Protein AF-A0A662BZ79-F1 (afdb_monomer_lite)

Sequence (387 aa):
MLKFIFLIFFVSLLVQSSFSQSNENPKFTQNFEPHSIIELKNWQVHNEALPVPKVFSKKTKKWPVEMMNYEHWWGPEKVKWFVQSVVIPDEFVGKDVILELAADAKIVVYMDGEQLAFPDKVNNQVVISKNAKKGEKHKIAIKMIRSSKRAHFSMSDLYAYPLGYGDFVNTLNKVSVLKPRGGWFVKEMKFKKLAPDEASKKDFDDSSWETTKINKNWKGEFIHAWSRGIIELPSEINGFPVKGQKIRLEASANDRGEIWINGNLKLKFDHNPGVLLIDDENITGKAFQISVKVINQQGSGELRYMKFTTEKEYRASQDYVELLKALRKTRYHYKRHPDPDVNELMEITQTIQSALAKDENALLKINNLKDKVNEINLQLKKNPSFI

Secondary structure (DSSP, 8-state):
--SSHHHHHHHHHHHHTS--------------PPPPEEE--EEEEE-S---HHHHTSGGGGGSPEEETTS--B-SS-SEEEEEEEEE--GGGTTSEEEEEEEESSEEEEEETTEEEE---SS--EEEEESS--TT-EEEEEEEEE--SS-B-EEEEEEEEEPTTHHHHHHHHHHHGGG-----EE--EEEEEET--GGGGSTT---TTSEEEETT-EEE-SSEEEEEEEEE---SEETTEE-TTS-EEEEEEESSEEEEEETTEEEEEEESSPEEEEE--TTTBTB-EEEEEEEEE-SSEEEEEEEEEEEHHHHHHHHHHHHHHHHHHHHHHHHHH-SS--HHHHHHHHHHHHHHHHS---HHHHHHHHHHHHHHHHHHHTTSTT--

Foldseek 3Di:
DPPPVVVVVVVVVVVVVPPPPPPPPPPPPPPQPFFDKDFDFWWQKDLDPDDLVVCLDPCSVVGDIGGAPPDKDQDPGFKMKTKDKDWDAPSLAQFWKKKFWDKPFFKWKDKPSHTFDGADPLLRITTPDANDHHRDMIMMMMMTGHPDSIMHTHGIMIGGFHHLVNLLSVLVRLLVVLAQPAFAWDFKFFKDWQDDLCVLALPDDSVVTDIDTAFDKDWDAQTKMKTKDKDFDPCDIRNHGLQPFWKKKKWDKCAKKWKHWNSHTQDIDGRDIDIGTHPDNVRSGDITMMMMMWGHHDTMIGRNIIGMDTPLSVVSNVLSVLLSVLSSLVVVLSSRDRDDDSVLSVVLSVLSVVLSPDPDDSSVSSNSSSVVSVVSLVVCVVPPSRD

Structure (mmCIF, N/CA/C/O backbone):
data_AF-A0A662BZ79-F1
#
_entry.id   AF-A0A662BZ79-F1
#
loop_
_atom_site.group_PDB
_atom_site.id
_atom_site.type_symbol
_atom_site.label_atom_id
_atom_site.label_alt_id
_atom_site.label_comp_id
_atom_site.label_asym_id
_atom_site.label_entity_id
_atom_site.label_seq_id
_atom_site.pdbx_PDB_ins_code
_atom_site.Cartn_x
_atom_site.Cartn_y
_atom_site.Cartn_z
_atom_site.occupancy
_atom_site.B_iso_or_equiv
_atom_site.auth_seq_id
_atom_site.auth_comp_id
_atom_site.auth_asym_id
_atom_site.auth_atom_id
_atom_site.pdbx_PDB_model_num
ATOM 1 N N . MET A 1 1 ? -58.319 -9.873 -41.309 1.00 49.78 1 MET A N 1
ATOM 2 C CA . MET A 1 1 ? -57.625 -10.773 -40.360 1.00 49.78 1 MET A CA 1
ATOM 3 C C . MET A 1 1 ? -56.432 -10.122 -39.630 1.00 49.78 1 MET A C 1
ATOM 5 O O . MET A 1 1 ? -55.807 -10.791 -38.827 1.00 49.78 1 MET A O 1
ATOM 9 N N . LEU A 1 2 ? -56.145 -8.819 -39.820 1.00 45.09 2 LEU A N 1
ATOM 10 C CA . LEU A 1 2 ? -55.009 -8.130 -39.170 1.00 45.09 2 LEU A CA 1
ATOM 11 C C . LEU A 1 2 ? -55.400 -7.179 -38.014 1.00 45.09 2 LEU A C 1
ATOM 13 O O . LEU A 1 2 ? -54.531 -6.638 -37.345 1.00 45.09 2 LEU A O 1
ATOM 17 N N . LYS A 1 3 ? -56.701 -6.972 -37.755 1.00 41.41 3 LYS A N 1
ATOM 18 C CA . LYS A 1 3 ? -57.196 -6.056 -36.702 1.00 41.41 3 LYS A CA 1
ATOM 19 C C . LYS A 1 3 ? -57.605 -6.741 -35.390 1.00 41.41 3 LYS A C 1
ATOM 21 O O . LYS A 1 3 ? -57.826 -6.053 -34.406 1.00 41.41 3 LYS A O 1
ATOM 26 N N . PHE A 1 4 ? -57.657 -8.075 -35.351 1.00 41.38 4 PHE A N 1
ATOM 27 C CA . PHE A 1 4 ? -58.023 -8.832 -34.141 1.00 41.38 4 PHE A CA 1
ATOM 28 C C . PHE A 1 4 ? -56.814 -9.285 -33.303 1.00 41.38 4 PHE A C 1
ATOM 30 O O . PHE A 1 4 ? -56.960 -9.563 -32.119 1.00 41.38 4 PHE A O 1
ATOM 37 N N . ILE A 1 5 ? -55.607 -9.293 -33.882 1.00 47.09 5 ILE A N 1
ATOM 38 C CA . ILE A 1 5 ? -54.376 -9.714 -33.185 1.00 47.09 5 ILE A CA 1
ATOM 39 C C . ILE A 1 5 ? -53.830 -8.599 -32.272 1.00 47.09 5 ILE A C 1
ATOM 41 O O . ILE A 1 5 ? -53.214 -8.883 -31.249 1.00 47.09 5 ILE A O 1
ATOM 45 N N . PHE A 1 6 ? -54.131 -7.328 -32.564 1.00 38.84 6 PHE A N 1
ATOM 46 C CA . PHE A 1 6 ? -53.667 -6.200 -31.746 1.00 38.84 6 PHE A CA 1
ATOM 47 C C . PHE A 1 6 ? -54.420 -6.045 -30.415 1.00 38.84 6 PHE A C 1
ATOM 49 O O . PHE A 1 6 ? -53.854 -5.533 -29.453 1.00 38.84 6 PHE A O 1
ATOM 56 N N . LEU A 1 7 ? -55.668 -6.521 -30.324 1.00 39.34 7 LEU A N 1
ATOM 57 C CA . LEU A 1 7 ? -56.470 -6.376 -29.104 1.00 39.34 7 LEU A CA 1
ATOM 58 C C . LEU A 1 7 ? -56.093 -7.414 -28.031 1.00 39.34 7 LEU A C 1
ATOM 60 O O . LEU A 1 7 ? -56.143 -7.114 -26.843 1.00 39.34 7 LEU A O 1
ATOM 64 N N . ILE A 1 8 ? -55.636 -8.605 -28.433 1.00 45.41 8 ILE A N 1
ATOM 65 C CA . ILE A 1 8 ? -55.219 -9.659 -27.492 1.00 45.41 8 ILE A CA 1
ATOM 66 C C . ILE A 1 8 ? -53.852 -9.330 -26.864 1.00 45.41 8 ILE A C 1
ATOM 68 O O . ILE A 1 8 ? -53.654 -9.569 -25.675 1.00 45.41 8 ILE A O 1
ATOM 72 N N . PHE A 1 9 ? -52.944 -8.683 -27.606 1.00 40.00 9 PHE A N 1
ATOM 73 C CA . PHE A 1 9 ? -51.659 -8.233 -27.055 1.00 40.00 9 PHE A CA 1
ATOM 74 C C . PHE A 1 9 ? -51.790 -7.039 -26.096 1.00 40.00 9 PHE A C 1
ATOM 76 O O . PHE A 1 9 ? -51.044 -6.955 -25.123 1.00 40.00 9 PHE A O 1
ATOM 83 N N . PHE A 1 10 ? -52.758 -6.140 -26.308 1.00 37.72 10 PHE A N 1
ATOM 84 C CA . PHE A 1 10 ? -52.942 -4.984 -25.421 1.00 37.72 10 PHE A CA 1
ATOM 85 C C . PHE A 1 10 ? -53.612 -5.354 -24.086 1.00 37.72 10 PHE A C 1
ATOM 87 O O . PHE A 1 10 ? -53.296 -4.767 -23.053 1.00 37.72 10 PHE A O 1
ATOM 94 N N . VAL A 1 11 ? -54.476 -6.376 -24.072 1.00 40.62 11 VAL A N 1
ATOM 95 C CA . VAL A 1 11 ? -55.091 -6.878 -22.831 1.00 40.62 11 VAL A CA 1
ATOM 96 C C . VAL A 1 11 ? -54.106 -7.732 -22.017 1.00 40.62 11 VAL A C 1
ATOM 98 O O . VAL A 1 11 ? -54.116 -7.659 -20.791 1.00 40.62 11 VAL A O 1
ATOM 101 N N . SER A 1 12 ? -53.177 -8.459 -22.655 1.00 37.09 12 SER A N 1
ATOM 102 C CA . SER A 1 12 ? -52.139 -9.210 -21.923 1.00 37.09 12 SER A CA 1
ATOM 103 C C . SER A 1 12 ? -51.092 -8.303 -21.254 1.00 37.09 12 SER A C 1
ATOM 105 O O . SER A 1 12 ? -50.560 -8.669 -20.207 1.00 37.09 12 SER A O 1
ATOM 107 N N . LEU A 1 13 ? -50.827 -7.115 -21.811 1.00 35.38 13 LEU A N 1
ATOM 108 C CA . LEU A 1 13 ? -49.928 -6.119 -21.214 1.00 35.38 13 LEU A CA 1
ATOM 109 C C . LEU A 1 13 ? -50.568 -5.370 -20.035 1.00 35.38 13 LEU A C 1
ATOM 111 O O . LEU A 1 13 ? -49.867 -5.022 -19.088 1.00 35.38 13 LEU A O 1
ATOM 115 N N . LEU A 1 14 ? -51.892 -5.188 -20.036 1.00 36.19 14 LEU A N 1
ATOM 116 C CA . LEU A 1 14 ? -52.604 -4.549 -18.923 1.00 36.19 14 LEU A CA 1
ATOM 117 C C . LEU A 1 14 ? -52.827 -5.490 -17.728 1.00 36.19 14 LEU A C 1
ATOM 119 O O . LEU A 1 14 ? -52.794 -5.033 -16.587 1.00 36.19 14 LEU A O 1
ATOM 123 N N . VAL A 1 15 ? -52.953 -6.804 -17.946 1.00 38.47 15 VAL A N 1
ATOM 124 C CA . VAL A 1 15 ? -53.063 -7.777 -16.838 1.00 38.47 15 VAL A CA 1
ATOM 125 C C . VAL A 1 15 ? -51.706 -8.054 -16.169 1.00 38.47 15 VAL A C 1
ATOM 127 O O . VAL A 1 15 ? -51.666 -8.341 -14.974 1.00 38.47 15 VAL A O 1
ATOM 130 N N . GLN A 1 16 ? -50.577 -7.876 -16.869 1.00 38.66 16 GLN A N 1
ATOM 131 C CA . GLN A 1 16 ? -49.248 -7.945 -16.237 1.00 38.66 16 GLN A CA 1
ATOM 132 C C . GLN A 1 16 ? -48.900 -6.701 -15.403 1.00 38.66 16 GLN A C 1
ATOM 134 O O . GLN A 1 16 ? -48.109 -6.808 -14.471 1.00 38.66 16 GLN A O 1
ATOM 139 N N . SER A 1 17 ? -49.521 -5.545 -15.664 1.00 37.62 17 SER A N 1
ATOM 140 C CA . SER A 1 17 ? -49.325 -4.341 -14.840 1.00 37.62 17 SER A CA 1
ATOM 141 C C . SER A 1 17 ? -50.172 -4.296 -13.561 1.00 37.62 17 SER A C 1
ATOM 143 O O . SER A 1 17 ? -49.945 -3.435 -12.715 1.00 37.62 17 SER A O 1
ATOM 145 N N . SER A 1 18 ? -51.130 -5.214 -13.387 1.00 37.44 18 SER A N 1
ATOM 146 C CA . SER A 1 18 ? -52.025 -5.247 -12.215 1.00 37.44 18 SER A CA 1
ATOM 147 C C . SER A 1 18 ? -51.698 -6.345 -11.200 1.00 37.44 18 SER A C 1
ATOM 149 O O . SER A 1 18 ? -52.263 -6.341 -10.112 1.00 37.44 18 SER A O 1
ATOM 151 N N . PHE A 1 19 ? -50.724 -7.211 -11.489 1.00 38.75 19 PHE A N 1
ATOM 152 C CA . PHE A 1 19 ? -50.014 -7.991 -10.471 1.00 38.75 19 PHE A CA 1
ATOM 153 C C . PHE A 1 19 ? -48.686 -7.308 -10.131 1.00 38.75 19 PHE A C 1
ATOM 155 O O . PHE A 1 19 ? -47.617 -7.913 -10.170 1.00 38.75 19 PHE A O 1
ATOM 162 N N . SER A 1 20 ? -48.747 -6.029 -9.748 1.00 36.06 20 SER A N 1
ATOM 163 C CA . SER A 1 20 ? -47.787 -5.561 -8.756 1.00 36.06 20 SER A CA 1
ATOM 164 C C . SER A 1 20 ? -48.082 -6.401 -7.523 1.00 36.06 20 SER A C 1
ATOM 166 O O . SER A 1 20 ? -49.040 -6.115 -6.808 1.00 36.06 20 SER A O 1
ATOM 168 N N . GLN A 1 21 ? -47.301 -7.462 -7.293 1.00 37.66 21 GLN A N 1
ATOM 169 C CA . GLN A 1 21 ? -47.136 -7.975 -5.941 1.00 37.66 21 GLN A CA 1
ATOM 170 C C . GLN A 1 21 ? -46.969 -6.737 -5.067 1.00 37.66 21 GLN A C 1
ATOM 172 O O . GLN A 1 21 ? -46.052 -5.935 -5.278 1.00 37.66 21 GLN A O 1
ATOM 177 N N . SER A 1 22 ? -47.908 -6.516 -4.151 1.00 38.91 22 SER A N 1
ATOM 178 C CA . SER A 1 22 ? -47.607 -5.746 -2.966 1.00 38.91 22 SER A CA 1
ATOM 179 C C . SER A 1 22 ? -46.373 -6.429 -2.402 1.00 38.91 22 SER A C 1
ATOM 181 O O . SER A 1 22 ? -46.461 -7.514 -1.832 1.00 38.91 22 SER A O 1
ATOM 183 N N . ASN A 1 23 ? -45.200 -5.855 -2.675 1.00 39.38 23 ASN A N 1
ATOM 184 C CA . ASN A 1 23 ? -43.985 -6.165 -1.956 1.00 39.38 23 ASN A CA 1
ATOM 185 C C . ASN A 1 23 ? -44.267 -5.698 -0.528 1.00 39.38 23 ASN A C 1
ATOM 187 O O . ASN A 1 23 ? -43.795 -4.653 -0.090 1.00 39.38 23 ASN A O 1
ATOM 191 N N . GLU A 1 24 ? -45.029 -6.508 0.204 1.00 37.47 24 GLU A N 1
ATOM 192 C CA . GLU A 1 24 ? -44.936 -6.676 1.641 1.00 37.47 24 GLU A CA 1
ATOM 193 C C . GLU A 1 24 ? -43.577 -7.322 1.945 1.00 37.47 24 GLU A C 1
ATOM 195 O O . GLU A 1 24 ? -43.466 -8.288 2.687 1.00 37.47 24 GLU A O 1
ATOM 200 N N . ASN A 1 25 ? -42.498 -6.784 1.370 1.00 40.41 25 ASN A N 1
ATOM 201 C CA . ASN A 1 25 ? -41.263 -6.781 2.110 1.00 40.41 25 ASN A CA 1
ATOM 202 C C . ASN A 1 25 ? -41.589 -5.865 3.282 1.00 40.41 25 ASN A C 1
ATOM 204 O O . ASN A 1 25 ? -41.859 -4.681 3.030 1.00 40.41 25 ASN A O 1
ATOM 208 N N . PRO A 1 26 ? -41.663 -6.374 4.528 1.00 41.72 26 PRO A N 1
ATOM 209 C CA . PRO A 1 26 ? -41.819 -5.496 5.669 1.00 41.72 26 PRO A CA 1
ATOM 210 C C . PRO A 1 26 ? -40.781 -4.397 5.486 1.00 41.72 26 PRO A C 1
ATOM 212 O O . PRO A 1 26 ? -39.603 -4.691 5.266 1.00 41.72 26 PRO A O 1
ATOM 215 N N . LYS A 1 27 ? -41.231 -3.135 5.452 1.00 43.44 27 LYS A N 1
ATOM 216 C CA . LYS A 1 27 ? -40.331 -1.985 5.503 1.00 43.44 27 LYS A CA 1
ATOM 217 C C . LYS A 1 27 ? -39.595 -2.119 6.825 1.00 43.44 27 LYS A C 1
ATOM 219 O O . LYS A 1 27 ? -40.069 -1.658 7.857 1.00 43.44 27 LYS A O 1
ATOM 224 N N . PHE A 1 28 ? -38.484 -2.840 6.794 1.00 48.81 28 PHE A N 1
ATOM 225 C CA . PHE A 1 28 ? -37.641 -3.067 7.939 1.00 48.81 28 PHE A CA 1
ATOM 226 C C . PHE A 1 28 ? -36.917 -1.750 8.171 1.00 48.81 28 PHE A C 1
ATOM 228 O O . PHE A 1 28 ? -35.899 -1.447 7.553 1.00 48.81 28 PHE A O 1
ATOM 235 N N . THR A 1 29 ? -37.519 -0.897 8.991 1.00 47.12 29 THR A N 1
ATOM 236 C CA . THR A 1 29 ? -36.867 0.300 9.500 1.00 47.12 29 THR A CA 1
ATOM 237 C C . THR A 1 29 ? -35.877 -0.162 10.554 1.00 47.12 29 THR A C 1
ATOM 239 O O . THR A 1 29 ? -36.238 -0.358 11.713 1.00 47.12 29 THR A O 1
ATOM 242 N N . GLN A 1 30 ? -34.634 -0.403 10.139 1.00 50.25 30 GLN A N 1
ATOM 243 C CA . GLN A 1 30 ? -33.551 -0.634 11.081 1.00 50.25 30 GLN A CA 1
ATOM 244 C C . GLN A 1 30 ? -33.333 0.652 11.882 1.00 50.25 30 GLN A C 1
ATOM 246 O O . GLN A 1 30 ? -33.029 1.702 11.312 1.00 50.25 30 GLN A O 1
ATOM 251 N N . ASN A 1 31 ? -33.486 0.568 13.203 1.00 51.38 31 ASN A N 1
ATOM 252 C CA . ASN A 1 31 ? -33.059 1.630 14.102 1.00 51.38 31 ASN A CA 1
ATOM 253 C C . ASN A 1 31 ? -31.522 1.616 14.116 1.00 51.38 31 ASN A C 1
ATOM 255 O O . ASN A 1 31 ? -30.899 0.790 14.780 1.00 51.38 31 ASN A O 1
ATOM 259 N N . PHE A 1 32 ? -30.904 2.469 13.298 1.00 60.28 32 PHE A N 1
ATOM 260 C CA . PHE A 1 32 ? -29.457 2.675 13.289 1.00 60.28 32 PHE A CA 1
ATOM 261 C C . PHE A 1 32 ? -29.081 3.595 14.449 1.00 60.28 32 PHE A C 1
ATOM 263 O O . PHE A 1 32 ? -28.747 4.759 14.232 1.00 60.28 32 PHE A O 1
ATOM 270 N N . GLU A 1 33 ? -29.150 3.104 15.685 1.00 68.94 33 GLU A N 1
ATOM 271 C CA . GLU A 1 33 ? -28.416 3.790 16.745 1.00 68.94 33 GLU A CA 1
ATOM 272 C C . GLU A 1 33 ? -26.920 3.559 16.488 1.00 68.94 33 GLU A C 1
ATOM 274 O O . GLU A 1 33 ? -26.485 2.408 16.387 1.00 68.94 33 GLU A O 1
ATOM 279 N N . PRO A 1 34 ? -26.123 4.617 16.261 1.00 79.25 34 PRO A N 1
ATOM 280 C CA . PRO A 1 34 ? -24.696 4.453 16.050 1.00 79.25 34 PRO A CA 1
ATOM 281 C C . PRO A 1 34 ? -24.040 3.960 17.343 1.00 79.25 34 PRO A C 1
ATOM 283 O O . PRO A 1 34 ? -24.502 4.266 18.442 1.00 79.25 34 PRO A O 1
ATOM 286 N N . HIS A 1 35 ? -22.918 3.248 17.215 1.00 87.81 35 HIS A N 1
ATOM 287 C CA . HIS A 1 35 ? -22.051 2.976 18.364 1.00 87.81 35 HIS A CA 1
ATOM 288 C C . HIS A 1 35 ? -21.716 4.278 19.090 1.00 87.81 35 HIS A C 1
ATOM 290 O O . HIS A 1 35 ? -21.488 5.307 18.445 1.00 87.81 35 HIS A O 1
ATOM 296 N N . SER A 1 36 ? -21.659 4.226 20.421 1.00 91.69 36 SER A N 1
ATOM 297 C CA . SER A 1 36 ? -21.290 5.389 21.225 1.00 91.69 36 SER A CA 1
ATOM 298 C C . SER A 1 36 ? -19.927 5.920 20.776 1.00 91.69 36 SER A C 1
ATOM 300 O O . SER A 1 36 ? -18.982 5.152 20.573 1.00 91.69 36 SER A O 1
ATOM 302 N N . ILE A 1 37 ? -19.841 7.237 20.597 1.00 93.94 37 ILE A N 1
ATOM 303 C CA . ILE A 1 37 ? -18.708 7.914 19.968 1.00 93.94 37 ILE A CA 1
ATOM 304 C C . ILE A 1 37 ? -18.300 9.145 20.777 1.00 93.94 37 ILE A C 1
ATOM 306 O O . ILE A 1 37 ? -19.147 9.900 21.252 1.00 93.94 37 ILE A O 1
ATOM 310 N N . ILE A 1 38 ? -16.993 9.380 20.876 1.00 94.38 38 ILE A N 1
ATOM 311 C CA . ILE A 1 38 ? -16.418 10.647 21.329 1.00 94.38 38 ILE A CA 1
ATOM 312 C C . ILE A 1 38 ? -15.462 11.167 20.261 1.00 94.38 38 ILE A C 1
ATOM 314 O O . ILE A 1 38 ? -14.481 10.510 19.912 1.00 94.38 38 ILE A O 1
ATOM 318 N N . GLU A 1 39 ? -15.712 12.385 19.788 1.00 93.38 39 GLU A N 1
ATOM 319 C CA . GLU A 1 39 ? -14.822 13.078 18.859 1.00 93.38 39 GLU A CA 1
ATOM 320 C C . GLU A 1 39 ? -13.664 13.749 19.616 1.00 93.38 39 GLU A C 1
ATOM 322 O O . GLU A 1 39 ? -13.858 14.591 20.500 1.00 93.38 39 GLU A O 1
ATOM 327 N N . LEU A 1 40 ? -12.430 13.405 19.251 1.00 93.38 40 LEU A N 1
ATOM 328 C CA . LEU A 1 40 ? -11.218 13.955 19.848 1.00 93.38 40 LEU A CA 1
ATOM 329 C C . LEU A 1 40 ? -10.777 15.207 19.075 1.00 93.38 40 LEU A C 1
ATOM 331 O O . LEU A 1 40 ? -9.976 15.126 18.150 1.00 93.38 40 LEU A O 1
ATOM 335 N N . LYS A 1 41 ? -11.298 16.384 19.440 1.00 88.25 41 LYS A N 1
ATOM 336 C CA . LYS A 1 41 ? -11.054 17.632 18.681 1.00 88.25 41 LYS A CA 1
ATOM 337 C C . LYS A 1 41 ? -9.760 18.358 19.030 1.00 88.25 41 LYS A C 1
ATOM 339 O O . LYS A 1 41 ? -9.143 18.931 18.138 1.00 88.25 41 LYS A O 1
ATOM 344 N N . ASN A 1 42 ? -9.369 18.360 20.303 1.00 91.75 42 ASN A N 1
ATOM 345 C CA . ASN A 1 42 ? -8.389 19.302 20.850 1.00 91.75 42 ASN A CA 1
ATOM 346 C C . ASN A 1 42 ? -7.047 18.622 21.137 1.00 91.75 42 ASN A C 1
ATOM 348 O O . ASN A 1 42 ? -6.835 18.054 22.208 1.00 91.75 42 ASN A O 1
ATOM 352 N N . TRP A 1 43 ? -6.109 18.720 20.201 1.00 94.94 43 TRP A N 1
ATOM 353 C CA . TRP A 1 43 ? -4.821 18.039 20.311 1.00 94.94 43 TRP A CA 1
ATOM 354 C C . TRP A 1 43 ? -3.702 18.997 20.709 1.00 94.94 43 TRP A C 1
ATOM 356 O O . TRP A 1 43 ? -3.598 20.090 20.168 1.00 94.94 43 TRP A O 1
ATOM 366 N N . GLN A 1 44 ? -2.820 18.565 21.612 1.00 96.25 44 GLN A N 1
ATOM 367 C CA . GLN A 1 44 ? -1.536 19.228 21.863 1.00 96.25 44 GLN A CA 1
ATOM 368 C C . GLN A 1 44 ? -0.583 18.936 20.708 1.00 96.25 44 GLN A C 1
ATOM 370 O O . GLN A 1 44 ? -0.338 17.768 20.400 1.00 96.25 44 GLN A O 1
ATOM 375 N N . VAL A 1 45 ? -0.012 19.970 20.094 1.00 94.56 45 VAL A N 1
ATOM 376 C CA . VAL A 1 45 ? 0.694 19.837 18.818 1.00 94.56 45 VAL A CA 1
ATOM 377 C C . VAL A 1 45 ? 2.164 20.245 18.874 1.00 94.56 45 VAL A C 1
ATOM 379 O O . VAL A 1 45 ? 2.540 21.207 19.538 1.00 94.56 45 VAL A O 1
ATOM 382 N N . HIS A 1 46 ? 3.011 19.528 18.127 1.00 94.50 46 HIS A N 1
ATOM 383 C CA . HIS A 1 46 ? 4.418 19.889 17.932 1.00 94.50 46 HIS A CA 1
ATOM 384 C C . HIS A 1 46 ? 4.900 19.599 16.507 1.00 94.50 46 HIS A C 1
ATOM 386 O O . HIS A 1 46 ? 4.723 18.488 16.009 1.00 94.50 46 HIS A O 1
ATOM 392 N N . ASN A 1 47 ? 5.570 20.564 15.871 1.00 91.19 47 ASN A N 1
ATOM 393 C CA . ASN A 1 47 ? 5.970 20.486 14.454 1.00 91.19 47 ASN A CA 1
ATOM 394 C C . ASN A 1 47 ? 7.381 19.903 14.223 1.00 91.19 47 ASN A C 1
ATOM 396 O O . ASN A 1 47 ? 7.850 19.816 13.093 1.00 91.19 47 ASN A O 1
ATOM 400 N N . GLU A 1 48 ? 8.075 19.477 15.280 1.00 89.81 48 GLU A N 1
ATOM 401 C CA . GLU A 1 48 ? 9.401 18.852 15.160 1.00 89.81 48 GLU A CA 1
ATOM 402 C C . GLU A 1 48 ? 9.365 17.330 15.312 1.00 89.81 48 GLU A C 1
ATOM 404 O O . GLU A 1 48 ? 8.573 16.763 16.069 1.00 89.81 48 GLU A O 1
ATOM 409 N N . ALA A 1 49 ? 10.316 16.656 14.664 1.00 92.31 49 ALA A N 1
ATOM 410 C CA . ALA A 1 49 ? 10.545 15.226 14.821 1.00 92.31 49 ALA A CA 1
ATOM 411 C C . ALA A 1 49 ? 11.199 14.902 16.180 1.00 92.31 49 ALA A C 1
ATOM 413 O O . ALA A 1 49 ? 12.395 14.638 16.274 1.00 92.31 49 ALA A O 1
ATOM 414 N N . LEU A 1 50 ? 10.400 14.903 17.246 1.00 94.69 50 LEU A N 1
ATOM 415 C CA . LEU A 1 50 ? 10.855 14.537 18.584 1.00 94.69 50 LEU A CA 1
ATOM 416 C C . LEU A 1 50 ? 10.984 13.012 18.782 1.00 94.69 50 LEU A C 1
ATOM 418 O O . LEU A 1 50 ? 10.208 12.242 18.208 1.00 94.69 50 LEU A O 1
ATOM 422 N N . PRO A 1 51 ? 11.915 12.555 19.642 1.00 95.81 51 PRO A N 1
ATOM 423 C CA . PRO A 1 51 ? 11.922 11.183 20.139 1.00 95.81 51 PRO A CA 1
ATOM 424 C C . PRO A 1 51 ? 10.717 10.930 21.059 1.00 95.81 51 PRO A C 1
ATOM 426 O O . PRO A 1 51 ? 10.325 11.804 21.838 1.00 95.81 51 PRO A O 1
ATOM 429 N N . VAL A 1 52 ? 10.169 9.712 21.006 1.00 96.06 52 VAL A N 1
ATOM 430 C CA . VAL A 1 52 ? 8.928 9.316 21.703 1.00 96.06 52 VAL A CA 1
ATOM 431 C C . VAL A 1 52 ? 8.931 9.676 23.200 1.00 96.06 52 VAL A C 1
ATOM 433 O O . VAL A 1 52 ? 7.978 10.320 23.637 1.00 96.06 52 VAL A O 1
ATOM 436 N N . PRO A 1 53 ? 9.996 9.431 23.994 1.00 96.31 53 PRO A N 1
ATOM 437 C CA . PRO A 1 53 ? 9.990 9.804 25.413 1.00 96.31 53 PRO A CA 1
ATOM 438 C C . PRO A 1 53 ? 9.744 11.301 25.675 1.00 96.31 53 PRO A C 1
ATOM 440 O O . PRO A 1 53 ? 9.111 11.667 26.666 1.00 96.31 53 PRO A O 1
ATOM 443 N N . LYS A 1 54 ? 10.187 12.195 24.775 1.00 95.62 54 LYS A N 1
ATOM 444 C CA . LYS A 1 54 ? 9.923 13.640 24.903 1.00 95.62 54 LYS A CA 1
ATOM 445 C C . LYS A 1 54 ? 8.454 13.975 24.629 1.00 95.62 54 LYS A C 1
ATOM 447 O O . LYS A 1 54 ? 7.895 14.805 25.346 1.00 95.62 54 LYS A O 1
ATOM 452 N N . VAL A 1 55 ? 7.830 13.299 23.661 1.00 96.00 55 VAL A N 1
ATOM 453 C CA . VAL A 1 55 ? 6.404 13.444 23.303 1.00 96.00 55 VAL A CA 1
ATOM 454 C C . VAL A 1 55 ? 5.496 13.057 24.472 1.00 96.00 55 VAL A C 1
ATOM 456 O O . VAL A 1 55 ? 4.468 13.690 24.710 1.00 96.00 55 VAL A O 1
ATOM 459 N N . PHE A 1 56 ? 5.902 12.061 25.260 1.00 95.56 56 PHE A N 1
ATOM 460 C CA . PHE A 1 56 ? 5.140 11.587 26.415 1.00 95.56 56 PHE A CA 1
ATOM 461 C C . PHE A 1 56 ? 5.476 12.302 27.731 1.00 95.56 56 PHE A C 1
ATOM 463 O O . PHE A 1 56 ? 4.794 12.082 28.733 1.00 95.56 56 PHE A O 1
ATOM 470 N N . SER A 1 57 ? 6.422 13.241 27.730 1.00 93.12 57 SER A N 1
ATOM 471 C CA . SER A 1 57 ? 6.818 13.986 28.929 1.00 93.12 57 SER A CA 1
ATOM 472 C C . SER A 1 57 ? 5.707 14.889 29.499 1.00 93.12 57 SER A C 1
ATOM 474 O O . SER A 1 57 ? 4.674 15.149 28.877 1.00 93.12 57 SER A O 1
ATOM 476 N N . LYS A 1 58 ? 5.926 15.434 30.705 1.00 85.44 58 LYS A N 1
ATOM 477 C CA . LYS A 1 58 ? 5.025 16.440 31.303 1.00 85.44 58 LYS A CA 1
ATOM 478 C C . LYS A 1 58 ? 5.001 17.761 30.519 1.00 85.44 58 LYS A C 1
ATOM 480 O O . LYS A 1 58 ? 4.031 18.506 30.633 1.00 85.44 58 LYS A O 1
ATOM 485 N N . LYS A 1 59 ? 6.043 18.054 29.726 1.00 87.06 59 LYS A N 1
ATOM 486 C CA . LYS A 1 59 ? 6.160 19.308 28.962 1.00 87.06 59 LYS A CA 1
ATOM 487 C C . LYS A 1 59 ? 5.131 19.408 27.834 1.00 87.06 59 LYS A C 1
ATOM 489 O O . LYS A 1 59 ? 4.771 20.522 27.477 1.00 87.06 59 LYS A O 1
ATOM 494 N N . THR A 1 60 ? 4.605 18.282 27.352 1.00 88.19 60 THR A N 1
ATOM 495 C CA . THR A 1 60 ? 3.573 18.233 26.302 1.00 88.19 60 THR A CA 1
ATOM 496 C C . THR A 1 60 ? 2.327 19.035 26.667 1.00 88.19 60 THR A C 1
ATOM 498 O O . THR A 1 60 ? 1.745 19.676 25.807 1.00 88.19 60 THR A O 1
ATOM 501 N N . LYS A 1 61 ? 1.977 19.122 27.961 1.00 84.81 61 LYS A N 1
ATOM 502 C CA . LYS A 1 61 ? 0.836 19.932 28.427 1.00 84.81 61 LYS A CA 1
ATOM 503 C C . LYS A 1 61 ? 0.948 21.425 28.096 1.00 84.81 61 LYS A C 1
ATOM 505 O O . LYS A 1 61 ? -0.042 22.134 28.206 1.00 84.81 61 LYS A O 1
ATOM 510 N N . LYS A 1 62 ? 2.150 21.897 27.754 1.00 92.00 62 LYS A N 1
ATOM 511 C CA . LYS A 1 62 ? 2.435 23.284 27.371 1.00 92.00 62 LYS A CA 1
ATOM 512 C C . LYS A 1 62 ? 2.460 23.496 25.856 1.00 92.00 62 LYS A C 1
ATOM 514 O O . LYS A 1 62 ? 2.727 24.608 25.418 1.00 92.00 62 LYS A O 1
ATOM 519 N N . TRP A 1 63 ? 2.283 22.443 25.063 1.00 94.88 63 TRP A N 1
ATOM 520 C CA . TRP A 1 63 ? 2.215 22.563 23.611 1.00 94.88 63 TRP A CA 1
ATOM 521 C C . TRP A 1 63 ? 0.941 23.305 23.201 1.00 94.88 63 TRP A C 1
ATOM 523 O O . TRP A 1 63 ? -0.066 23.199 23.909 1.00 94.88 63 TRP A O 1
ATOM 533 N N . PRO A 1 64 ? 0.973 24.048 22.080 1.00 94.06 64 PRO A N 1
ATOM 534 C CA . PRO A 1 64 ? -0.222 24.686 21.551 1.00 94.06 64 PRO A CA 1
ATOM 535 C C . PRO A 1 64 ? -1.302 23.638 21.284 1.00 94.06 64 PRO A C 1
ATOM 537 O O . PRO A 1 64 ? -1.005 22.509 20.886 1.00 94.06 64 PRO A O 1
ATOM 540 N N . VAL A 1 65 ? -2.552 24.022 21.525 1.00 93.75 65 VAL A N 1
ATOM 541 C CA . VAL A 1 65 ? -3.708 23.198 21.187 1.00 93.75 65 VAL A CA 1
ATOM 542 C C . VAL A 1 65 ? -4.189 23.603 19.804 1.00 93.75 65 VAL A C 1
ATOM 544 O O . VAL A 1 65 ? -4.417 24.784 19.556 1.00 93.75 65 VAL A O 1
ATOM 547 N N . GLU A 1 66 ? -4.360 22.628 18.924 1.00 90.81 66 GLU A N 1
ATOM 548 C CA . GLU A 1 66 ? -5.002 22.824 17.629 1.00 90.81 66 GLU A CA 1
ATOM 549 C C . GLU A 1 66 ? -6.279 21.986 17.557 1.00 90.81 66 GLU A C 1
ATOM 551 O O . GLU A 1 66 ? -6.325 20.852 18.050 1.00 90.81 66 GLU A O 1
ATOM 556 N N . MET A 1 67 ? -7.310 22.550 16.927 1.00 84.62 67 MET A N 1
ATOM 557 C CA . MET A 1 67 ? -8.504 21.797 16.562 1.00 84.62 67 MET A CA 1
ATOM 558 C C . MET A 1 67 ? -8.254 21.023 15.269 1.00 84.62 67 MET A C 1
ATOM 560 O O . MET A 1 67 ? -7.671 21.551 14.318 1.00 84.62 67 MET A O 1
ATOM 564 N N . MET A 1 68 ? -8.731 19.781 15.207 1.00 76.69 68 MET A N 1
ATOM 565 C CA . MET A 1 68 ? -8.802 19.053 13.936 1.00 76.69 68 MET A CA 1
ATOM 566 C C . MET A 1 68 ? -9.673 19.787 12.906 1.00 76.69 68 MET A C 1
ATOM 568 O O . MET A 1 68 ? -10.538 20.579 13.273 1.00 76.69 68 MET A O 1
ATOM 572 N N . ASN A 1 69 ? -9.479 19.483 11.617 1.00 71.56 69 ASN A N 1
ATOM 573 C CA . ASN A 1 69 ? -10.245 20.033 10.486 1.00 71.56 69 ASN A CA 1
ATOM 574 C C . ASN A 1 69 ? -10.158 21.550 10.246 1.00 71.56 69 ASN A C 1
ATOM 576 O O . ASN A 1 69 ? -10.823 22.039 9.336 1.00 71.56 69 ASN A O 1
ATOM 580 N N . TYR A 1 70 ? -9.365 22.307 11.010 1.00 67.25 70 TYR A N 1
ATOM 581 C CA . TYR A 1 70 ? -9.356 23.764 10.858 1.00 67.25 70 TYR A CA 1
ATOM 582 C C . TYR A 1 70 ? -8.544 24.227 9.637 1.00 67.25 70 TYR A C 1
ATOM 584 O O . TYR A 1 70 ? -9.029 25.041 8.857 1.00 67.25 70 TYR A O 1
ATOM 592 N N . GLU A 1 71 ? -7.348 23.669 9.407 1.00 67.06 71 GLU A N 1
ATOM 593 C CA . GLU A 1 71 ? -6.507 24.035 8.260 1.00 67.06 71 GLU A CA 1
ATOM 594 C C . GLU A 1 71 ? -5.649 22.874 7.734 1.00 67.06 71 GLU A C 1
ATOM 596 O O . GLU A 1 71 ? -5.195 21.986 8.461 1.00 67.06 71 GLU A O 1
ATOM 601 N N . HIS A 1 72 ? -5.375 22.913 6.430 1.00 79.06 72 HIS A N 1
ATOM 602 C CA . HIS A 1 72 ? -4.318 22.112 5.826 1.00 79.06 72 HIS A CA 1
ATOM 603 C C . HIS A 1 72 ? -2.952 22.556 6.371 1.00 79.06 72 HIS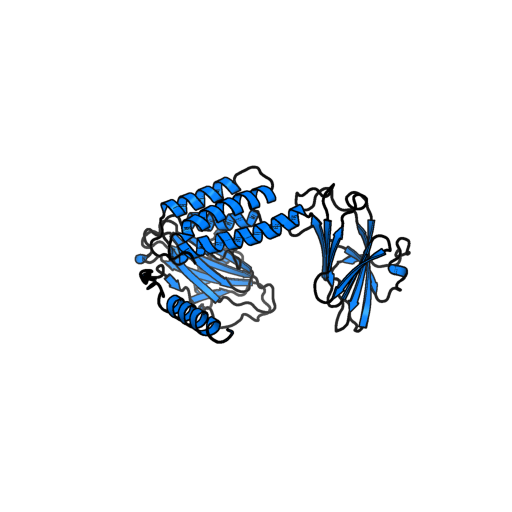 A C 1
ATOM 605 O O . HIS A 1 72 ? -2.620 23.737 6.403 1.00 79.06 72 HIS A O 1
ATOM 611 N N . TRP A 1 73 ? -2.108 21.598 6.731 1.00 80.38 73 TRP A N 1
ATOM 612 C CA . TRP A 1 73 ? -0.726 21.850 7.112 1.00 80.38 73 TRP A CA 1
ATOM 613 C C . TRP A 1 73 ? 0.149 22.048 5.863 1.00 80.38 73 TRP A C 1
ATOM 615 O O . TRP A 1 73 ? 0.423 21.104 5.111 1.00 80.38 73 TRP A O 1
ATOM 625 N N . TRP A 1 74 ? 0.598 23.294 5.669 1.00 71.06 74 TRP A N 1
ATOM 626 C CA . TRP A 1 74 ? 1.392 23.763 4.521 1.00 71.06 74 TRP A CA 1
ATOM 627 C C . TRP A 1 74 ? 2.865 24.104 4.840 1.00 71.06 74 TRP A C 1
ATOM 629 O O . TRP A 1 74 ? 3.556 24.673 3.999 1.00 71.06 74 TRP A O 1
ATOM 639 N N . GLY A 1 75 ? 3.384 23.749 6.020 1.00 70.69 75 GLY A N 1
ATOM 640 C CA . GLY A 1 75 ? 4.724 24.168 6.478 1.00 70.69 75 GLY A CA 1
ATOM 641 C C . GLY A 1 75 ? 5.900 23.441 5.805 1.00 70.69 75 GLY A C 1
ATOM 642 O O . GLY A 1 75 ? 5.680 22.514 5.028 1.00 70.69 75 GLY A O 1
ATOM 643 N N . PRO A 1 76 ? 7.166 23.819 6.051 1.00 75.06 76 PRO A N 1
ATOM 644 C CA . PRO A 1 76 ? 8.343 23.076 5.581 1.00 75.06 76 PRO A CA 1
ATOM 645 C C . PRO A 1 76 ? 8.560 21.759 6.342 1.00 75.06 76 PRO A C 1
ATOM 647 O O . PRO A 1 76 ? 9.270 20.869 5.864 1.00 75.06 76 PRO A O 1
ATOM 650 N N . GLU A 1 77 ? 7.948 21.606 7.516 1.00 79.69 77 GLU A N 1
ATOM 651 C CA . GLU A 1 77 ? 8.158 20.453 8.375 1.00 79.69 77 GLU A CA 1
ATOM 652 C C . GLU A 1 77 ? 7.600 19.184 7.720 1.00 79.69 77 GLU A C 1
ATOM 654 O O . GLU A 1 77 ? 6.636 19.191 6.946 1.00 79.69 77 GLU A O 1
ATOM 659 N N . LYS A 1 78 ? 8.247 18.052 7.997 1.00 88.69 78 LYS A N 1
ATOM 660 C CA . LYS A 1 78 ? 7.820 16.742 7.483 1.00 88.69 78 LYS A CA 1
ATOM 661 C C . LYS A 1 78 ? 7.084 15.916 8.522 1.00 88.69 78 LYS A C 1
ATOM 663 O O . LYS A 1 78 ? 6.441 14.937 8.152 1.00 88.69 78 LYS A O 1
ATOM 668 N N . VAL A 1 79 ? 7.178 16.292 9.797 1.00 93.19 79 VAL A N 1
ATOM 669 C CA . VAL A 1 79 ? 6.580 15.568 10.919 1.00 93.19 79 VAL A CA 1
ATOM 670 C C . VAL A 1 79 ? 5.762 16.526 11.768 1.00 93.19 79 VAL A C 1
ATOM 672 O O . VAL A 1 79 ? 6.226 17.618 12.062 1.00 93.19 79 VAL A O 1
ATOM 675 N N . LYS A 1 80 ? 4.579 16.086 12.188 1.00 93.62 80 LYS A N 1
ATOM 676 C CA . LYS A 1 80 ? 3.738 16.790 13.152 1.00 93.62 80 LYS A CA 1
ATOM 677 C C . LYS A 1 80 ? 3.209 15.790 14.173 1.00 93.62 80 LYS A C 1
ATOM 679 O O . LYS A 1 80 ? 2.771 14.701 13.801 1.00 93.62 80 LYS A O 1
ATOM 684 N N . TRP A 1 81 ? 3.311 16.127 15.450 1.00 95.38 81 TRP A N 1
ATOM 685 C CA . TRP A 1 81 ? 2.787 15.333 16.556 1.00 95.38 81 TRP A CA 1
ATOM 686 C C . TRP A 1 81 ? 1.469 15.913 17.035 1.00 95.38 81 TRP A C 1
ATOM 688 O O . TRP A 1 81 ? 1.367 17.124 17.183 1.00 95.38 81 TRP A O 1
ATOM 698 N N . PHE A 1 82 ? 0.519 15.036 17.339 1.00 95.75 82 PHE A N 1
ATOM 699 C CA . PHE A 1 82 ? -0.736 15.348 18.011 1.00 95.75 82 PHE A CA 1
ATOM 700 C C . PHE A 1 82 ? -0.810 14.478 19.260 1.00 95.75 82 PHE A C 1
ATOM 702 O O . PHE A 1 82 ? -0.675 13.262 19.162 1.00 95.75 82 PHE A O 1
ATOM 709 N N . VAL A 1 83 ? -0.974 15.072 20.438 1.00 97.12 83 VAL A N 1
ATOM 710 C CA . VAL A 1 83 ? -1.009 14.348 21.714 1.00 97.12 83 VAL A CA 1
ATOM 711 C C . VAL A 1 83 ? -2.247 14.725 22.510 1.00 97.12 83 VAL A C 1
ATOM 713 O O . VAL A 1 83 ? -2.592 15.898 22.616 1.00 97.12 83 VAL A O 1
ATOM 716 N N . GLN A 1 84 ? -2.907 13.737 23.102 1.00 95.69 84 GLN A N 1
ATOM 717 C CA . GLN A 1 84 ? -4.047 13.970 23.977 1.00 95.69 84 GLN A CA 1
ATOM 718 C C . GLN A 1 84 ? -4.119 12.894 25.060 1.00 95.69 84 GLN A C 1
ATOM 720 O O . GLN A 1 84 ? -3.785 11.734 24.830 1.00 95.69 84 GLN A O 1
ATOM 725 N N . SER A 1 85 ? -4.543 13.287 26.260 1.00 95.69 85 SER A N 1
ATOM 726 C CA . SER A 1 85 ? -4.932 12.343 27.308 1.00 95.69 85 SER A CA 1
ATOM 727 C C . SER A 1 85 ? -6.435 12.129 27.253 1.00 95.69 85 SER A C 1
ATOM 729 O O . SER A 1 85 ? -7.185 13.100 27.272 1.00 95.69 85 SER A O 1
ATOM 731 N N . VAL A 1 86 ? -6.855 10.872 27.209 1.00 95.19 86 VAL A N 1
ATOM 732 C CA . VAL A 1 86 ? -8.260 10.470 27.179 1.00 95.19 86 VAL A CA 1
ATOM 733 C C . VAL A 1 86 ? -8.588 9.689 28.444 1.00 95.19 86 VAL A C 1
ATOM 735 O O . VAL A 1 86 ? -7.759 8.927 28.947 1.00 95.19 86 VAL A O 1
ATOM 738 N N . VAL A 1 87 ? -9.784 9.918 28.975 1.00 96.69 87 VAL A N 1
ATOM 739 C CA . VAL A 1 87 ? -10.382 9.108 30.037 1.00 96.69 87 VAL A CA 1
ATOM 740 C C . VAL A 1 87 ? -11.545 8.375 29.395 1.00 96.69 87 VAL A C 1
ATOM 742 O O . VAL A 1 87 ? -12.370 9.015 28.746 1.00 96.69 87 VAL A O 1
ATOM 745 N N . ILE A 1 88 ? -11.579 7.054 29.533 1.00 96.00 88 ILE A N 1
ATOM 746 C CA . ILE A 1 88 ? -12.659 6.242 28.991 1.00 96.00 88 ILE A CA 1
ATOM 747 C C . ILE A 1 88 ? -13.946 6.585 29.752 1.00 96.00 88 ILE A C 1
ATOM 749 O O . ILE A 1 88 ? -13.944 6.531 30.989 1.00 96.00 88 ILE A O 1
ATOM 753 N N . PRO A 1 89 ? -15.010 6.995 29.044 1.00 94.56 89 PRO A N 1
ATOM 754 C CA . PRO A 1 89 ? -16.250 7.413 29.673 1.00 94.56 89 PRO A CA 1
ATOM 755 C C . PRO A 1 89 ? -17.032 6.197 30.200 1.00 94.56 89 PRO A C 1
ATOM 757 O O . PRO A 1 89 ? -16.774 5.056 29.805 1.00 94.56 89 PRO A O 1
ATOM 760 N N . ASP A 1 90 ? -17.996 6.430 31.091 1.00 95.31 90 ASP A N 1
ATOM 761 C CA . ASP A 1 90 ? -18.753 5.347 31.734 1.00 95.31 90 ASP A CA 1
ATOM 762 C C . ASP A 1 90 ? -19.574 4.536 30.711 1.00 95.31 90 ASP A C 1
ATOM 764 O O . ASP A 1 90 ? -19.682 3.318 30.839 1.00 95.31 90 ASP A O 1
ATOM 768 N N . GLU A 1 91 ? -20.074 5.171 29.647 1.00 94.00 91 GLU A N 1
ATOM 769 C CA . GLU A 1 91 ? -20.804 4.514 28.555 1.00 94.00 91 GLU A CA 1
ATOM 770 C C . GLU A 1 91 ? -19.953 3.542 27.715 1.00 94.00 91 GLU A C 1
ATOM 772 O O . GLU A 1 91 ? -20.501 2.734 26.969 1.00 94.00 91 GLU A O 1
ATOM 777 N N . PHE A 1 92 ? -18.620 3.591 27.822 1.00 95.88 92 PHE A N 1
ATOM 778 C CA . PHE A 1 92 ? -17.711 2.691 27.095 1.00 95.88 92 PHE A CA 1
ATOM 779 C C . PHE A 1 92 ? -17.300 1.473 27.937 1.00 95.88 92 PHE A C 1
ATOM 781 O O . PHE A 1 92 ? -16.586 0.594 27.452 1.00 95.88 92 PHE A O 1
ATOM 788 N N . VAL A 1 93 ? -17.717 1.405 29.205 1.00 96.44 93 VAL A N 1
ATOM 789 C CA . VAL A 1 93 ? -17.343 0.310 30.105 1.00 96.44 93 VAL A CA 1
ATOM 790 C C . VAL A 1 93 ? -17.873 -1.023 29.575 1.00 96.44 93 VAL A C 1
ATOM 792 O O . VAL A 1 93 ? -19.036 -1.146 29.195 1.00 96.44 93 VAL A O 1
ATOM 795 N N . GLY A 1 94 ? -17.011 -2.040 29.552 1.00 95.62 94 GLY A N 1
ATOM 796 C CA . GLY A 1 94 ? -17.354 -3.368 29.041 1.00 95.62 94 GLY A CA 1
ATOM 797 C C . GLY A 1 94 ? -17.331 -3.493 27.514 1.00 95.62 94 GLY A C 1
ATOM 798 O O . GLY A 1 94 ? -17.765 -4.513 26.984 1.00 95.62 94 GLY A O 1
ATOM 799 N N . LYS A 1 95 ? -16.857 -2.471 26.793 1.00 95.12 95 LYS A N 1
ATOM 800 C CA . LYS A 1 95 ? -16.770 -2.436 25.324 1.00 95.12 95 LYS A CA 1
ATOM 801 C C . LYS A 1 95 ? -15.315 -2.433 24.855 1.00 95.12 95 LYS A C 1
ATOM 803 O O . LYS A 1 95 ? -14.404 -2.133 25.625 1.00 95.12 95 LYS A O 1
ATOM 808 N N . ASP A 1 96 ? -15.086 -2.751 23.588 1.00 96.69 96 ASP A N 1
ATOM 809 C CA . ASP A 1 96 ? -13.787 -2.545 22.950 1.00 96.69 96 ASP A CA 1
ATOM 810 C C . ASP A 1 96 ? -13.725 -1.120 22.391 1.00 96.69 96 ASP A C 1
ATOM 812 O O . ASP A 1 96 ? -14.546 -0.720 21.566 1.00 96.69 96 ASP A O 1
ATOM 816 N N . VAL A 1 97 ? -12.745 -0.338 22.840 1.00 97.38 97 VAL A N 1
ATOM 817 C CA . VAL A 1 97 ? -12.583 1.067 22.458 1.00 97.38 97 VAL A CA 1
ATOM 818 C C . VAL A 1 97 ? -11.613 1.175 21.293 1.00 97.38 97 VAL A C 1
ATOM 820 O O . VAL A 1 97 ? -10.435 0.818 21.404 1.00 97.38 97 VAL A O 1
ATOM 823 N N . ILE A 1 98 ? -12.098 1.713 20.178 1.00 96.94 98 ILE A N 1
ATOM 824 C CA . ILE A 1 98 ? -11.354 1.823 18.925 1.00 96.94 98 ILE A CA 1
ATOM 825 C C . ILE A 1 98 ? -11.198 3.289 18.545 1.00 96.94 98 ILE A C 1
ATOM 827 O O . ILE A 1 98 ? -12.181 4.016 18.429 1.00 96.94 98 ILE A O 1
ATOM 831 N N . LEU A 1 99 ? -9.960 3.703 18.292 1.00 96.88 99 LEU A N 1
ATOM 832 C CA . LEU A 1 99 ? -9.636 4.981 17.677 1.00 96.88 99 LEU A CA 1
ATOM 833 C C . LEU A 1 99 ? -9.706 4.847 16.156 1.00 96.88 99 LEU A C 1
ATOM 835 O O . LEU A 1 99 ? -8.920 4.109 15.558 1.00 96.88 99 LEU A O 1
ATOM 839 N N . GLU A 1 100 ? -10.604 5.590 15.524 1.00 94.81 100 GLU A N 1
ATOM 840 C CA . GLU A 1 100 ? -10.645 5.735 14.073 1.00 94.81 100 GLU A CA 1
ATOM 841 C C . GLU A 1 100 ? -9.989 7.030 13.631 1.00 94.81 100 GLU A C 1
ATOM 843 O O . GLU A 1 100 ? -10.279 8.092 14.170 1.00 94.81 100 GLU A O 1
ATOM 848 N N . LEU A 1 101 ? -9.142 6.952 12.608 1.00 93.81 101 LEU A N 1
ATOM 849 C CA . LEU A 1 101 ? -8.373 8.089 12.114 1.00 93.81 101 LEU A CA 1
ATOM 850 C C . LEU A 1 101 ? -8.658 8.364 10.641 1.00 93.81 101 LEU A C 1
ATOM 852 O O . LEU A 1 101 ? -8.948 7.457 9.867 1.00 93.81 101 LEU A O 1
ATOM 856 N N . ALA A 1 102 ? -8.519 9.608 10.205 1.00 91.25 102 ALA A N 1
ATOM 857 C CA . ALA A 1 102 ? -8.431 9.918 8.782 1.00 91.25 102 ALA A CA 1
ATOM 858 C C . ALA A 1 102 ? -7.431 11.044 8.563 1.00 91.25 102 ALA A C 1
ATOM 860 O O . ALA A 1 102 ? -7.598 12.133 9.105 1.00 91.25 102 ALA A O 1
ATOM 861 N N . ALA A 1 103 ? -6.406 10.785 7.752 1.00 89.44 103 ALA A N 1
ATOM 862 C CA . ALA A 1 103 ? -5.474 11.804 7.298 1.00 89.44 103 ALA A CA 1
ATOM 863 C C . ALA A 1 103 ? -4.959 11.501 5.885 1.00 89.44 103 ALA A C 1
ATOM 865 O O . ALA A 1 103 ? -4.912 10.351 5.446 1.00 89.44 103 ALA A O 1
ATOM 866 N N . ASP A 1 104 ? -4.504 12.531 5.183 1.00 87.94 104 ASP A N 1
ATOM 867 C CA . ASP A 1 104 ? -3.784 12.437 3.903 1.00 87.94 104 ASP A CA 1
ATOM 868 C C . ASP A 1 104 ? -2.247 12.412 4.103 1.00 87.94 104 ASP A C 1
ATOM 870 O O . ASP A 1 104 ? -1.472 12.855 3.254 1.00 87.94 104 ASP A O 1
ATOM 874 N N . ALA A 1 105 ? -1.798 11.854 5.229 1.00 89.25 105 ALA A N 1
ATOM 875 C CA . ALA A 1 105 ? -0.394 11.670 5.580 1.00 89.25 105 ALA A CA 1
ATOM 876 C C . ALA A 1 105 ? -0.145 10.236 6.064 1.00 89.25 105 ALA A C 1
ATOM 878 O O . ALA A 1 105 ? -1.080 9.504 6.389 1.00 89.25 105 ALA A O 1
ATOM 879 N N . LYS A 1 106 ? 1.125 9.832 6.157 1.00 91.56 106 LYS A N 1
ATOM 880 C CA . LYS A 1 106 ? 1.472 8.593 6.862 1.00 91.56 106 LYS A CA 1
ATOM 881 C C . LYS A 1 106 ? 1.291 8.819 8.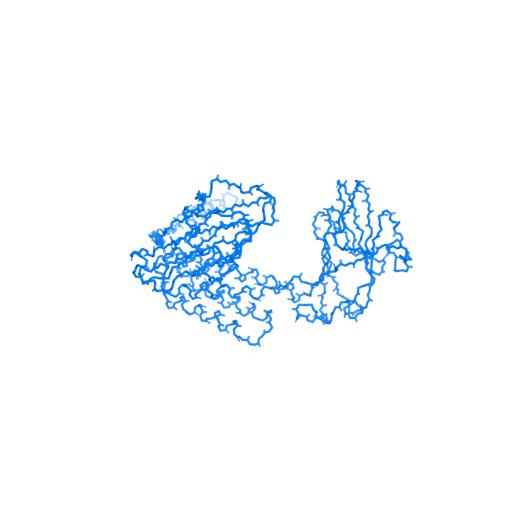363 1.00 91.56 106 LYS A C 1
ATOM 883 O O . LYS A 1 106 ? 1.791 9.815 8.882 1.00 91.56 106 LYS A O 1
ATOM 888 N N . ILE A 1 107 ? 0.634 7.890 9.052 1.00 92.88 107 ILE A N 1
ATOM 889 C CA . ILE A 1 107 ? 0.370 7.978 10.489 1.00 92.88 107 ILE A CA 1
ATOM 890 C C . ILE A 1 107 ? 1.134 6.881 11.237 1.00 92.88 107 ILE A C 1
ATOM 892 O O . ILE A 1 107 ? 1.250 5.750 10.765 1.00 92.88 107 ILE A O 1
ATOM 896 N N . VAL A 1 108 ? 1.646 7.219 12.418 1.00 95.25 108 VAL A N 1
ATOM 897 C CA . VAL A 1 108 ? 2.076 6.254 13.435 1.00 95.25 108 VAL A CA 1
ATOM 898 C C . VAL A 1 108 ? 1.368 6.592 14.739 1.00 95.25 108 VAL A C 1
ATOM 900 O O . VAL A 1 108 ? 1.408 7.746 15.167 1.00 95.25 108 VAL A O 1
ATOM 903 N N . VAL A 1 109 ? 0.724 5.608 15.360 1.00 96.56 109 VAL A N 1
ATOM 904 C CA . VAL A 1 109 ? -0.008 5.796 16.619 1.00 96.56 109 VAL A CA 1
ATOM 905 C C . VAL A 1 109 ? 0.786 5.195 17.762 1.00 96.56 109 VAL A C 1
ATOM 907 O O . VAL A 1 109 ? 1.261 4.062 17.671 1.00 96.56 109 VAL A O 1
ATOM 910 N N . TYR A 1 110 ? 0.905 5.965 18.835 1.00 97.69 110 TYR A N 1
ATOM 911 C CA . TYR A 1 110 ? 1.512 5.569 20.089 1.00 97.69 110 TYR A CA 1
ATOM 912 C C . TYR A 1 110 ? 0.497 5.713 21.218 1.00 97.69 110 TYR A C 1
ATOM 914 O O . TYR A 1 110 ? -0.290 6.662 21.228 1.00 97.69 110 TYR A O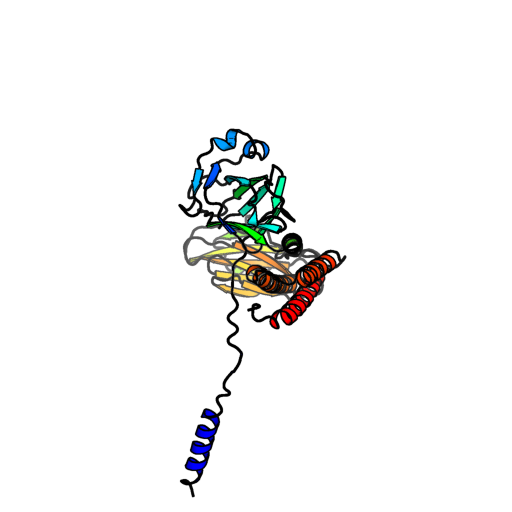 1
ATOM 922 N N . MET A 1 111 ? 0.570 4.821 22.194 1.00 96.81 111 MET A N 1
ATOM 923 C CA . MET A 1 111 ? -0.214 4.884 23.418 1.00 96.81 111 MET A CA 1
ATOM 924 C C . MET A 1 111 ? 0.704 4.619 24.596 1.00 96.81 111 MET A C 1
ATOM 926 O O . MET A 1 111 ? 1.498 3.686 24.566 1.00 96.81 111 MET A O 1
ATOM 930 N N . ASP A 1 112 ? 0.649 5.500 25.589 1.00 96.44 112 ASP A N 1
ATOM 931 C CA . ASP A 1 112 ? 1.412 5.382 26.835 1.00 96.44 112 ASP A CA 1
ATOM 932 C C . ASP A 1 112 ? 2.929 5.154 26.635 1.00 96.44 112 ASP A C 1
ATOM 934 O O . ASP A 1 112 ? 3.619 4.589 27.475 1.00 96.44 112 ASP A O 1
ATOM 938 N N . GLY A 1 113 ? 3.473 5.679 25.529 1.00 94.25 113 GLY A N 1
ATOM 939 C CA . GLY A 1 113 ? 4.889 5.594 25.162 1.00 94.25 113 GLY A CA 1
ATOM 940 C C . GLY A 1 113 ? 5.238 4.457 24.201 1.00 94.25 113 GLY A C 1
ATOM 941 O O . GLY A 1 113 ? 6.332 4.467 23.637 1.00 94.25 113 GLY A O 1
ATOM 942 N N . GLU A 1 114 ? 4.317 3.531 23.947 1.00 96.12 114 GLU A N 1
ATOM 943 C CA . GLU A 1 114 ? 4.524 2.379 23.071 1.00 96.12 114 GLU A CA 1
ATOM 944 C C . GLU A 1 114 ? 3.916 2.605 21.689 1.00 96.12 114 GLU A C 1
ATOM 946 O O . GLU A 1 114 ? 2.883 3.253 21.542 1.00 96.12 114 GLU A O 1
ATOM 951 N N . GLN A 1 115 ? 4.566 2.088 20.647 1.00 95.75 115 GLN A N 1
ATOM 952 C CA . GLN A 1 115 ? 4.045 2.171 19.284 1.00 95.75 115 GLN A CA 1
ATOM 953 C C . GLN A 1 115 ? 2.984 1.092 19.067 1.00 95.75 115 GLN A C 1
ATOM 955 O O . GLN A 1 115 ? 3.307 -0.091 19.095 1.00 95.75 115 GLN A O 1
ATOM 960 N N . LEU A 1 116 ? 1.749 1.496 18.772 1.00 92.56 116 LEU A N 1
ATOM 961 C CA . LEU A 1 116 ? 0.637 0.565 18.582 1.00 92.56 116 LEU A CA 1
ATOM 962 C C . LEU A 1 116 ? 0.442 0.144 17.126 1.00 92.56 116 LEU A C 1
ATOM 964 O O . LEU A 1 116 ? 0.239 -1.034 16.842 1.00 92.56 116 LEU A O 1
ATOM 968 N N . ALA A 1 117 ? 0.448 1.101 16.194 1.00 89.88 117 ALA A N 1
ATOM 969 C CA . ALA A 1 117 ? -0.010 0.839 14.831 1.00 89.88 117 ALA A CA 1
ATOM 970 C C . ALA A 1 117 ? 0.568 1.801 13.784 1.00 89.88 117 ALA A C 1
ATOM 972 O O . ALA A 1 117 ? 1.011 2.913 14.092 1.00 89.88 117 ALA A O 1
ATOM 973 N N . PHE A 1 118 ? 0.459 1.382 12.518 1.00 89.06 118 PHE A N 1
ATOM 974 C CA . PHE A 1 118 ? 0.719 2.185 11.318 1.00 89.06 118 PHE A CA 1
ATOM 975 C C . PHE A 1 118 ? -0.544 2.282 10.452 1.00 89.06 118 PHE A C 1
ATOM 977 O O . PHE A 1 118 ? -0.622 1.605 9.424 1.00 89.06 118 PHE A O 1
ATOM 984 N N . PRO A 1 119 ? -1.553 3.069 10.863 1.00 84.25 119 PRO A N 1
ATOM 985 C CA . PRO A 1 119 ? -2.804 3.146 10.127 1.00 84.25 119 PRO A CA 1
ATOM 986 C C . PRO A 1 119 ? -2.600 3.713 8.722 1.00 84.25 119 PRO A C 1
ATOM 988 O O . PRO A 1 119 ? -1.773 4.605 8.503 1.00 84.25 119 PRO A O 1
ATOM 991 N N . ASP A 1 120 ? -3.391 3.218 7.777 1.00 79.50 120 ASP A N 1
ATOM 992 C CA . ASP A 1 120 ? -3.474 3.755 6.423 1.00 79.50 120 ASP A CA 1
ATOM 993 C C . ASP A 1 120 ? -4.930 4.067 6.045 1.00 79.50 120 ASP A C 1
ATOM 995 O O . ASP A 1 120 ? -5.838 3.995 6.872 1.00 79.50 120 ASP A O 1
ATOM 999 N N . LYS A 1 121 ? -5.171 4.455 4.788 1.00 71.50 121 LYS A N 1
ATOM 1000 C CA . LYS A 1 121 ? -6.519 4.815 4.315 1.00 71.50 121 LYS A CA 1
ATOM 1001 C C . LYS A 1 121 ? -7.524 3.656 4.366 1.00 71.50 121 LYS A C 1
ATOM 1003 O O . LYS A 1 121 ? -8.725 3.902 4.310 1.00 71.50 121 LYS A O 1
ATOM 1008 N N . VAL A 1 122 ? -7.054 2.411 4.398 1.00 70.81 122 VAL A N 1
ATOM 1009 C CA . VAL A 1 122 ? -7.887 1.203 4.428 1.00 70.81 122 VAL A CA 1
ATOM 1010 C C . VAL A 1 122 ? -8.033 0.713 5.867 1.00 70.81 122 VAL A C 1
ATOM 1012 O O . VAL A 1 122 ? -9.155 0.481 6.319 1.00 70.81 122 VAL A O 1
ATOM 1015 N N . ASN A 1 123 ? -6.922 0.628 6.596 1.00 81.00 123 ASN A N 1
ATOM 1016 C CA . ASN A 1 123 ? -6.810 0.164 7.974 1.00 81.00 123 ASN A CA 1
ATOM 1017 C C . ASN A 1 123 ? -6.578 1.351 8.908 1.00 81.00 123 ASN A C 1
ATOM 1019 O O . ASN A 1 123 ? -5.469 1.597 9.377 1.00 81.00 123 ASN A O 1
ATOM 1023 N N . ASN A 1 124 ? -7.641 2.112 9.144 1.00 89.81 124 ASN A N 1
ATOM 1024 C CA . ASN A 1 124 ? -7.598 3.364 9.886 1.00 89.81 124 ASN A CA 1
ATOM 1025 C C . ASN A 1 124 ? -8.059 3.242 11.352 1.00 89.81 124 ASN A C 1
ATOM 1027 O O . ASN A 1 124 ? -8.268 4.259 12.010 1.00 89.81 124 ASN A O 1
ATOM 1031 N N . GLN A 1 125 ? -8.246 2.013 11.839 1.00 93.62 125 GLN A N 1
ATOM 1032 C CA . GLN A 1 125 ? -8.736 1.692 13.178 1.00 93.62 125 GLN A CA 1
ATOM 1033 C C . GLN A 1 125 ? -7.592 1.172 14.058 1.00 93.62 125 GLN A C 1
ATOM 1035 O O . GLN A 1 125 ? -6.810 0.315 13.634 1.00 93.62 125 GLN A O 1
ATOM 1040 N N . VAL A 1 126 ? -7.506 1.670 15.290 1.00 95.50 126 VAL A N 1
ATOM 1041 C CA . VAL A 1 126 ? -6.509 1.273 16.291 1.00 95.50 126 VAL A CA 1
ATOM 1042 C C . VAL A 1 126 ? -7.219 0.914 17.587 1.00 95.50 126 VAL A C 1
ATOM 1044 O O . VAL A 1 126 ? -8.043 1.682 18.070 1.00 95.50 126 VAL A O 1
ATOM 1047 N N . VAL A 1 127 ? -6.897 -0.244 18.159 1.00 96.44 127 VAL A N 1
ATOM 1048 C CA . VAL A 1 127 ? -7.442 -0.655 19.458 1.00 96.44 127 VAL A CA 1
ATOM 1049 C C . VAL A 1 127 ? -6.781 0.169 20.559 1.00 96.44 127 VAL A C 1
ATOM 1051 O O . VAL A 1 127 ? -5.556 0.168 20.663 1.00 96.44 127 VAL A O 1
ATOM 1054 N N . ILE A 1 128 ? -7.586 0.869 21.356 1.00 96.94 128 ILE A N 1
ATOM 1055 C CA . ILE A 1 128 ? -7.127 1.671 22.499 1.00 96.94 128 ILE A CA 1
ATOM 1056 C C . ILE A 1 128 ? -7.288 0.882 23.791 1.00 96.94 128 ILE A C 1
ATOM 1058 O O . ILE A 1 128 ? -6.335 0.744 24.547 1.00 96.94 128 ILE A O 1
ATOM 1062 N N . SER A 1 129 ? -8.467 0.308 24.007 1.00 97.00 129 SER A N 1
ATOM 1063 C CA . SER A 1 129 ? -8.724 -0.562 25.149 1.00 97.00 129 SER A CA 1
ATOM 1064 C C . SER A 1 129 ? -9.618 -1.719 24.726 1.00 97.00 129 SER A C 1
ATOM 1066 O O . SER A 1 129 ? -10.455 -1.577 23.835 1.00 97.00 129 SER A O 1
ATOM 1068 N N . LYS A 1 130 ? -9.414 -2.877 25.345 1.00 96.50 130 LYS A N 1
ATOM 1069 C CA . LYS A 1 130 ? -10.292 -4.037 25.204 1.00 96.50 130 LYS A CA 1
ATOM 1070 C C . LYS A 1 130 ? -11.021 -4.244 26.511 1.00 96.50 130 LYS A C 1
ATOM 1072 O O . LYS A 1 130 ? -10.364 -4.250 27.552 1.00 96.50 130 LYS A O 1
ATOM 1077 N N . ASN A 1 131 ? -12.327 -4.488 26.447 1.00 96.81 131 ASN A N 1
ATOM 1078 C CA . ASN A 1 131 ? -13.166 -4.607 27.639 1.00 96.81 131 ASN A CA 1
ATOM 1079 C C . ASN A 1 131 ? -12.901 -3.452 28.630 1.00 96.81 131 ASN A C 1
ATOM 1081 O O . ASN A 1 131 ? -12.429 -3.661 29.753 1.00 96.81 131 ASN A O 1
ATOM 1085 N N . ALA A 1 132 ? -13.133 -2.231 28.149 1.00 97.38 132 ALA A N 1
ATOM 1086 C CA . ALA A 1 132 ? -12.772 -0.987 28.810 1.00 97.38 132 ALA A CA 1
ATOM 1087 C C . ALA A 1 132 ? -13.272 -0.922 30.255 1.00 97.38 132 ALA A C 1
ATOM 1089 O O . ALA A 1 132 ? -14.398 -1.321 30.573 1.00 97.38 132 ALA A O 1
ATOM 1090 N N . LYS A 1 133 ? -12.438 -0.368 31.134 1.00 97.25 133 LYS A N 1
ATOM 1091 C CA . LYS A 1 133 ? -12.742 -0.226 32.559 1.00 97.25 133 LYS A CA 1
ATOM 1092 C C . LYS A 1 133 ? -13.109 1.211 32.899 1.00 97.25 133 LYS A C 1
ATOM 1094 O O . LYS A 1 133 ? -12.598 2.172 32.325 1.00 97.25 133 LYS A O 1
ATOM 1099 N N . LYS A 1 134 ? -13.958 1.360 33.915 1.00 94.88 134 LYS A N 1
ATOM 1100 C CA . LYS A 1 134 ? -14.353 2.671 34.431 1.00 94.88 134 LYS A CA 1
ATOM 1101 C C . LYS A 1 134 ? -13.127 3.488 34.846 1.00 94.88 134 LYS A C 1
ATOM 1103 O O . LYS A 1 134 ? -12.313 3.032 35.649 1.00 94.88 134 LYS A O 1
ATOM 1108 N N . GLY A 1 135 ? -13.027 4.709 34.321 1.00 92.31 135 GLY A N 1
ATOM 1109 C CA . GLY A 1 135 ? -11.958 5.651 34.655 1.00 92.31 135 GLY A CA 1
ATOM 1110 C C . GLY A 1 135 ? -10.577 5.282 34.109 1.00 92.31 135 GLY A C 1
ATOM 1111 O O . GLY A 1 135 ? -9.594 5.902 34.524 1.00 92.31 135 GLY A O 1
ATOM 1112 N N . GLU A 1 136 ? -10.488 4.303 33.204 1.00 96.56 136 GLU A N 1
ATOM 1113 C CA . GLU A 1 136 ? -9.268 3.968 32.470 1.00 96.56 136 GLU A CA 1
ATOM 1114 C C . GLU A 1 136 ? -8.753 5.196 31.706 1.00 96.56 136 GLU A C 1
ATOM 1116 O O . GLU A 1 136 ? -9.532 6.000 31.187 1.00 96.56 136 GLU A O 1
ATOM 1121 N N . LYS A 1 137 ? -7.432 5.401 31.694 1.00 97.12 137 LYS A N 1
ATOM 1122 C CA . LYS A 1 137 ? -6.809 6.596 31.114 1.00 97.12 137 LYS A CA 1
ATOM 1123 C C . LYS A 1 137 ? -5.671 6.200 30.204 1.00 97.12 137 LYS A C 1
ATOM 1125 O O . LYS A 1 137 ? -4.802 5.442 30.621 1.00 97.12 137 LYS A O 1
ATOM 1130 N N . HIS A 1 138 ? -5.623 6.830 29.039 1.00 96.94 138 HIS A N 1
ATOM 1131 C CA . HIS A 1 138 ? -4.535 6.662 28.086 1.00 96.94 138 HIS A CA 1
ATOM 1132 C C . HIS A 1 138 ? -4.014 8.012 27.631 1.00 96.94 138 HIS A C 1
ATOM 1134 O O . HIS A 1 138 ? -4.766 8.975 27.453 1.00 96.94 138 HIS A O 1
ATOM 1140 N N . LYS A 1 139 ? -2.709 8.094 27.399 1.00 97.19 139 LYS A N 1
ATOM 1141 C CA . LYS A 1 139 ? -2.106 9.174 26.627 1.00 97.19 139 LYS A CA 1
ATOM 1142 C C . LYS A 1 139 ? -1.871 8.656 25.216 1.00 97.19 139 LYS A C 1
ATOM 1144 O O . LYS A 1 139 ? -1.102 7.725 25.013 1.00 97.19 139 LYS A O 1
ATOM 1149 N N . ILE A 1 140 ? -2.518 9.276 24.241 1.00 97.56 140 ILE A N 1
ATOM 1150 C CA . ILE A 1 140 ? -2.419 8.914 22.829 1.00 97.56 140 ILE A CA 1
ATOM 1151 C C . ILE A 1 140 ? -1.542 9.954 22.141 1.00 97.56 140 ILE A C 1
ATOM 1153 O O . ILE A 1 140 ? -1.724 11.156 22.344 1.00 97.56 140 ILE A O 1
ATOM 1157 N N . ALA A 1 141 ? -0.593 9.500 21.327 1.00 97.50 141 ALA A N 1
ATOM 1158 C CA . ALA A 1 141 ? 0.193 10.358 20.454 1.00 97.50 141 ALA A CA 1
ATOM 1159 C C . ALA A 1 141 ? 0.131 9.862 19.007 1.00 97.50 141 ALA A C 1
ATOM 1161 O O . ALA A 1 141 ? 0.358 8.690 18.720 1.00 97.50 141 ALA A O 1
ATOM 1162 N N . ILE A 1 142 ? -0.131 10.775 18.083 1.00 96.25 142 ILE A N 1
ATOM 1163 C CA . ILE A 1 142 ? -0.234 10.519 16.653 1.00 96.25 142 ILE A CA 1
ATOM 1164 C C . ILE A 1 142 ? 0.901 11.274 15.974 1.00 96.25 142 ILE A C 1
ATOM 1166 O O . ILE A 1 142 ? 0.974 12.502 16.016 1.00 96.25 142 ILE A O 1
ATOM 1170 N N . LYS A 1 143 ? 1.807 10.527 15.348 1.00 96.06 143 LYS A N 1
ATOM 1171 C CA . LYS A 1 143 ? 2.872 11.068 14.509 1.00 96.06 143 LYS A CA 1
ATOM 1172 C C . LYS A 1 143 ? 2.399 11.081 13.068 1.00 96.06 143 LYS A C 1
ATOM 1174 O O . LYS A 1 143 ? 2.311 10.029 12.435 1.00 96.06 143 LYS A O 1
ATOM 1179 N N . MET A 1 144 ? 2.155 12.263 12.528 1.00 93.38 144 MET A N 1
ATOM 1180 C CA . MET A 1 144 ? 1.895 12.441 11.106 1.00 93.38 144 MET A CA 1
ATOM 1181 C C . MET A 1 144 ? 3.191 12.742 10.367 1.00 93.38 144 MET A C 1
ATOM 1183 O O . MET A 1 144 ? 3.977 13.588 10.786 1.00 93.38 144 MET A O 1
ATOM 1187 N N . ILE A 1 145 ? 3.412 12.043 9.257 1.00 92.62 145 ILE A N 1
ATOM 1188 C CA . ILE A 1 145 ? 4.563 12.210 8.376 1.00 92.62 145 ILE A CA 1
ATOM 1189 C C . ILE A 1 145 ? 4.036 12.565 6.991 1.00 92.62 145 ILE A C 1
ATOM 1191 O O . ILE A 1 145 ? 3.416 11.741 6.311 1.00 92.62 145 ILE A O 1
ATOM 1195 N N . ARG A 1 146 ? 4.272 13.806 6.573 1.00 88.88 146 ARG A N 1
ATOM 1196 C CA . ARG A 1 146 ? 3.767 14.325 5.305 1.00 88.88 146 ARG A CA 1
ATOM 1197 C C . ARG A 1 146 ? 4.585 13.773 4.135 1.00 88.88 146 ARG A C 1
ATOM 1199 O O . ARG A 1 146 ? 5.813 13.840 4.138 1.00 88.88 146 ARG A O 1
ATOM 1206 N N . SER A 1 147 ? 3.892 13.256 3.122 1.00 81.44 147 SER A N 1
ATOM 1207 C CA . SER A 1 147 ? 4.478 12.749 1.870 1.00 81.44 147 SER A CA 1
ATOM 1208 C C . SER A 1 147 ? 4.265 13.677 0.668 1.00 81.44 147 SER A C 1
ATOM 1210 O O . SER A 1 147 ? 4.850 13.444 -0.385 1.00 81.44 147 SER A O 1
ATOM 1212 N N . SER A 1 148 ? 3.444 14.722 0.811 1.00 81.44 148 SER A N 1
ATOM 1213 C CA . SER A 1 148 ? 3.116 15.683 -0.250 1.00 81.44 148 SER A CA 1
ATOM 1214 C C . SER A 1 148 ? 3.402 17.131 0.181 1.00 81.44 148 SER A C 1
ATOM 1216 O O . SER A 1 148 ? 3.942 17.368 1.257 1.00 81.44 148 SER A O 1
ATOM 1218 N N . LYS A 1 149 ? 3.051 18.128 -0.641 1.00 82.81 149 LYS A N 1
ATOM 1219 C CA . LYS A 1 149 ? 3.160 19.549 -0.257 1.00 82.81 149 LYS A CA 1
ATOM 1220 C C . LYS A 1 149 ? 2.153 19.963 0.825 1.00 82.81 149 LYS A C 1
ATOM 1222 O O . LYS A 1 149 ? 2.349 20.988 1.465 1.00 82.81 149 LYS A O 1
ATOM 1227 N N . ARG A 1 150 ? 1.111 19.163 1.065 1.00 86.94 150 ARG A N 1
ATOM 1228 C CA . ARG A 1 150 ? 0.118 19.390 2.124 1.00 86.94 150 ARG A CA 1
ATOM 1229 C C . ARG A 1 150 ? -0.185 18.122 2.909 1.00 86.94 150 ARG A C 1
ATOM 1231 O O . ARG A 1 150 ? 0.037 17.015 2.412 1.00 86.94 150 ARG A O 1
ATOM 1238 N N . ALA A 1 151 ? -0.670 18.306 4.125 1.00 88.31 151 ALA A N 1
ATOM 1239 C CA . ALA A 1 151 ? -1.324 17.266 4.901 1.00 88.31 151 ALA A CA 1
ATOM 1240 C C . ALA A 1 151 ? -2.525 17.847 5.667 1.00 88.31 151 ALA A C 1
ATOM 1242 O O . ALA A 1 151 ? -2.659 19.058 5.808 1.00 88.31 151 ALA A O 1
ATOM 1243 N N . HIS A 1 152 ? -3.406 16.990 6.144 1.00 89.38 152 HIS A N 1
ATOM 1244 C CA . HIS A 1 152 ? -4.693 17.275 6.735 1.00 89.38 152 HIS A CA 1
ATOM 1245 C C . HIS A 1 152 ? -5.064 16.115 7.648 1.00 89.38 152 HIS A C 1
ATOM 1247 O O . HIS A 1 152 ? -5.028 14.951 7.238 1.00 89.38 152 HIS A O 1
ATOM 1253 N N . PHE A 1 153 ? -5.412 16.445 8.887 1.00 90.25 153 PHE A N 1
ATOM 1254 C CA . PHE A 1 153 ? -5.886 15.487 9.870 1.00 90.25 153 PHE A CA 1
ATOM 1255 C C . PHE A 1 153 ? -7.383 15.702 10.070 1.00 90.25 153 PHE A C 1
ATOM 1257 O O . PHE A 1 153 ? -7.792 16.671 10.708 1.00 90.25 153 PHE A O 1
ATOM 1264 N N . SER A 1 154 ? -8.182 14.836 9.449 1.00 89.88 154 SER A N 1
ATOM 1265 C CA . SER A 1 154 ? -9.616 15.067 9.271 1.00 89.88 154 SER A CA 1
ATOM 1266 C C . SER A 1 154 ? -10.533 14.376 10.274 1.00 89.88 154 SER A C 1
ATOM 1268 O O . SER A 1 154 ? -11.705 14.723 10.363 1.00 89.88 154 SER A O 1
ATOM 1270 N N . MET A 1 155 ? -10.050 13.356 10.981 1.00 92.00 155 MET A N 1
ATOM 1271 C CA . MET A 1 155 ? -10.892 12.575 11.889 1.00 92.00 155 MET A CA 1
ATOM 1272 C C . MET A 1 155 ? -10.037 11.900 12.949 1.00 92.00 155 MET A C 1
ATOM 1274 O O . MET A 1 155 ? -8.995 11.324 12.616 1.00 92.00 155 MET A O 1
ATOM 1278 N N . SER A 1 156 ? -10.511 11.935 14.192 1.00 93.88 156 SER A N 1
ATOM 1279 C CA . SER A 1 156 ? -9.996 11.129 15.289 1.00 93.88 156 SER A CA 1
ATOM 1280 C C . SER A 1 156 ? -11.102 10.907 16.310 1.00 93.88 156 SER A C 1
ATOM 1282 O O . SER A 1 156 ? -11.405 11.780 17.117 1.00 93.88 156 SER A O 1
ATOM 1284 N N . ASP A 1 157 ? -11.718 9.740 16.237 1.00 94.94 15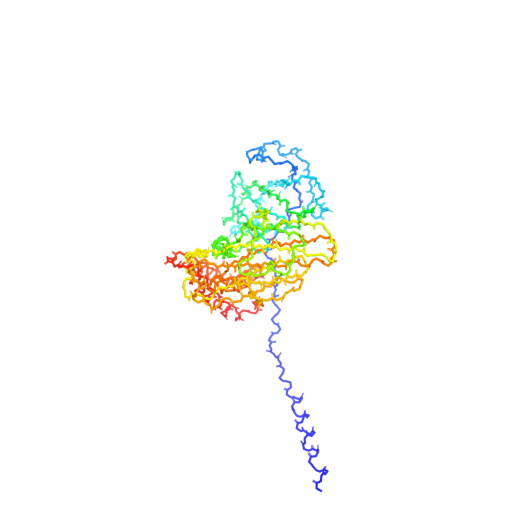7 ASP A N 1
ATOM 1285 C CA . ASP A 1 157 ? -12.925 9.426 16.992 1.00 94.94 157 ASP A CA 1
ATOM 1286 C C . ASP A 1 157 ? -12.682 8.163 17.804 1.00 94.94 157 ASP A C 1
ATOM 1288 O O . ASP A 1 157 ? -12.133 7.189 17.286 1.00 94.94 157 ASP A O 1
ATOM 1292 N N . LEU A 1 158 ? -13.097 8.166 19.066 1.00 96.12 158 LEU A N 1
ATOM 1293 C CA . LEU A 1 158 ? -13.178 6.955 19.869 1.00 96.12 158 LEU A CA 1
ATOM 1294 C C . LEU A 1 158 ? -14.581 6.379 19.751 1.00 96.12 158 LEU A C 1
ATOM 1296 O O . LEU A 1 158 ? -15.546 7.060 20.082 1.00 96.12 158 LEU A O 1
ATOM 1300 N N . TYR A 1 159 ? -14.680 5.124 19.337 1.00 96.00 159 TYR A N 1
ATOM 1301 C CA . TYR A 1 159 ? -15.929 4.373 19.300 1.00 96.00 159 TYR A CA 1
ATOM 1302 C C . TYR A 1 159 ? -15.894 3.247 20.329 1.00 96.00 159 TYR A C 1
ATOM 1304 O O . TYR A 1 159 ? -14.867 2.576 20.472 1.00 96.00 159 TYR A O 1
ATOM 1312 N N . ALA A 1 160 ? -17.022 3.008 20.993 1.00 95.31 160 ALA A N 1
ATOM 1313 C CA . ALA A 1 160 ? -17.245 1.820 21.807 1.00 95.31 160 ALA A CA 1
ATOM 1314 C C . ALA A 1 160 ? -17.940 0.737 20.988 1.00 95.31 160 ALA A C 1
ATOM 1316 O O . ALA A 1 160 ? -19.144 0.796 20.751 1.00 95.31 160 ALA A O 1
ATOM 1317 N N . TYR A 1 161 ? -17.170 -0.265 20.584 1.00 94.12 161 TYR A N 1
ATOM 1318 C CA . TYR A 1 161 ? -17.667 -1.426 19.862 1.00 94.12 161 TYR A CA 1
ATOM 1319 C C . TYR A 1 161 ? -17.932 -2.608 20.810 1.00 94.12 161 TYR A C 1
ATOM 1321 O O . TYR A 1 161 ? -17.377 -2.672 21.909 1.00 94.12 161 TYR A O 1
ATOM 1329 N N . PRO A 1 162 ? -18.766 -3.580 20.411 1.00 91.94 162 PRO A N 1
ATOM 1330 C CA . PRO A 1 162 ? -18.958 -4.823 21.153 1.00 91.94 162 PRO A CA 1
ATOM 1331 C C . PRO A 1 162 ? -17.642 -5.551 21.452 1.00 91.94 162 PRO A C 1
ATOM 1333 O O . PRO A 1 162 ? -16.657 -5.421 20.720 1.00 91.94 162 PRO A O 1
ATOM 1336 N N . LEU A 1 163 ? -17.646 -6.355 22.519 1.00 92.25 163 LEU A N 1
ATOM 1337 C CA . LEU A 1 163 ? -16.512 -7.207 22.877 1.00 92.25 163 LEU A CA 1
ATOM 1338 C C . LEU A 1 163 ? -16.107 -8.109 21.704 1.00 92.25 163 LEU A C 1
ATOM 1340 O O . LEU A 1 163 ? -16.955 -8.646 20.997 1.00 92.25 163 LEU A O 1
ATOM 1344 N N . GLY A 1 164 ? -14.800 -8.272 21.504 1.00 92.94 164 GLY A N 1
ATOM 1345 C CA . GLY A 1 164 ? -14.231 -9.078 20.421 1.00 92.94 164 GLY A CA 1
ATOM 1346 C C . GLY A 1 164 ? -13.956 -8.279 19.144 1.00 92.94 164 GLY A C 1
ATOM 1347 O O . GLY A 1 164 ? -13.135 -8.699 18.324 1.00 92.94 164 GLY A O 1
ATOM 1348 N N . TYR A 1 165 ? -14.535 -7.084 18.987 1.00 94.50 165 TYR A N 1
ATOM 1349 C CA . TYR A 1 165 ? -14.251 -6.223 17.838 1.00 94.50 165 TYR A CA 1
ATOM 1350 C C . TYR A 1 165 ? -12.795 -5.744 17.811 1.00 94.50 165 TYR A C 1
ATOM 1352 O O . TYR A 1 165 ? -12.192 -5.645 16.742 1.00 94.50 165 TYR A O 1
ATOM 1360 N N . GLY A 1 166 ? -12.169 -5.531 18.970 1.00 95.38 166 GLY A N 1
ATOM 1361 C CA . GLY A 1 166 ? -10.742 -5.227 19.046 1.00 95.38 166 GLY A CA 1
ATOM 1362 C C . GLY A 1 166 ? -9.865 -6.362 18.505 1.00 95.38 166 GLY A C 1
ATOM 1363 O O . GLY A 1 166 ? -8.857 -6.111 17.839 1.00 95.38 166 GLY A O 1
ATOM 1364 N N . ASP A 1 167 ? -10.249 -7.620 18.733 1.00 95.38 167 ASP A N 1
ATOM 1365 C CA . ASP A 1 167 ? -9.558 -8.778 18.153 1.00 95.38 167 ASP A CA 1
ATOM 1366 C C . ASP A 1 167 ? -9.732 -8.866 16.642 1.00 95.38 167 ASP A C 1
ATOM 1368 O O . ASP A 1 167 ? -8.757 -9.121 15.922 1.00 95.38 167 ASP A O 1
ATOM 1372 N N . PHE A 1 168 ? -10.933 -8.568 16.155 1.00 94.12 168 PHE A N 1
ATOM 1373 C CA . PHE A 1 168 ? -11.201 -8.458 14.730 1.00 94.12 168 PHE A CA 1
ATOM 1374 C C . PHE A 1 168 ? -10.331 -7.373 14.074 1.00 94.12 168 PHE A C 1
ATOM 1376 O O . PHE A 1 168 ? -9.603 -7.666 13.126 1.00 94.12 168 PHE A O 1
ATOM 1383 N N . VAL A 1 169 ? -10.296 -6.151 14.622 1.00 93.12 169 VAL A N 1
ATOM 1384 C CA . VAL A 1 169 ? -9.470 -5.036 14.109 1.00 93.12 169 VAL A CA 1
ATOM 1385 C C . VAL A 1 169 ? -7.986 -5.393 14.075 1.00 93.12 169 VAL A C 1
ATOM 1387 O O . VAL A 1 169 ? -7.320 -5.211 13.052 1.00 93.12 169 VAL A O 1
ATOM 1390 N N . ASN A 1 170 ? -7.454 -5.951 15.164 1.00 92.50 170 ASN A N 1
ATOM 1391 C CA . ASN A 1 170 ? -6.058 -6.388 15.209 1.00 92.50 170 ASN A CA 1
ATOM 1392 C C . ASN A 1 170 ? -5.761 -7.470 14.167 1.00 92.50 170 ASN A C 1
ATOM 1394 O O . ASN A 1 170 ? -4.684 -7.485 13.567 1.00 92.50 170 ASN A O 1
ATOM 1398 N N . THR A 1 171 ? -6.716 -8.364 13.929 1.00 92.50 171 THR A N 1
ATOM 1399 C CA . THR A 1 171 ? -6.605 -9.418 12.922 1.00 92.50 171 THR A CA 1
ATOM 1400 C C . THR A 1 171 ? -6.625 -8.844 11.503 1.00 92.50 171 THR A C 1
ATOM 1402 O O . THR A 1 171 ? -5.766 -9.204 10.698 1.00 92.50 171 THR A O 1
ATOM 1405 N N . LEU A 1 172 ? -7.504 -7.881 11.204 1.00 90.81 172 LEU A N 1
ATOM 1406 C CA . LEU A 1 172 ? -7.520 -7.171 9.918 1.00 90.81 172 LEU A CA 1
ATOM 1407 C C . LEU A 1 172 ? -6.200 -6.444 9.643 1.00 90.81 172 LEU A C 1
ATOM 1409 O O . LEU A 1 172 ? -5.669 -6.511 8.534 1.00 90.81 172 LEU A O 1
ATOM 1413 N N . ASN A 1 173 ? -5.623 -5.805 10.661 1.00 87.50 173 ASN A N 1
ATOM 1414 C CA . ASN A 1 173 ? -4.332 -5.132 10.534 1.00 87.50 173 ASN A CA 1
ATOM 1415 C C . ASN A 1 173 ? -3.212 -6.111 10.149 1.00 87.50 173 ASN A C 1
ATOM 1417 O O . ASN A 1 173 ? -2.337 -5.763 9.351 1.00 87.50 173 ASN A O 1
ATOM 1421 N N . LYS A 1 174 ? -3.270 -7.362 10.625 1.00 89.69 174 LYS A N 1
ATOM 1422 C CA . LYS A 1 174 ? -2.319 -8.418 10.245 1.00 89.69 174 LYS A CA 1
ATOM 1423 C C . LYS A 1 174 ? -2.484 -8.881 8.797 1.00 89.69 174 LYS A C 1
ATOM 1425 O O . LYS A 1 174 ? -1.502 -9.324 8.219 1.00 89.69 174 LYS A O 1
ATOM 1430 N N . VAL A 1 175 ? -3.645 -8.714 8.155 1.00 91.19 175 VAL A N 1
ATOM 1431 C CA . VAL A 1 175 ? -3.825 -9.053 6.724 1.00 91.19 175 VAL A CA 1
ATOM 1432 C C . VAL A 1 175 ? -2.911 -8.211 5.820 1.00 91.19 175 VAL A C 1
ATOM 1434 O O . VAL A 1 175 ? -2.544 -8.642 4.727 1.00 91.19 175 VAL A O 1
ATOM 1437 N N . SER A 1 176 ? -2.465 -7.035 6.278 1.00 86.81 176 SER A N 1
ATOM 1438 C CA . SER A 1 176 ? -1.506 -6.194 5.545 1.00 86.81 176 SER A CA 1
ATOM 1439 C C . SER A 1 176 ? -0.176 -6.892 5.231 1.00 86.81 176 SER A C 1
ATOM 1441 O O . SER A 1 176 ? 0.446 -6.562 4.221 1.00 86.81 176 SER A O 1
ATOM 1443 N N . VAL A 1 177 ? 0.228 -7.901 6.016 1.00 86.56 177 VAL A N 1
ATOM 1444 C CA . VAL A 1 177 ? 1.459 -8.673 5.762 1.00 86.56 177 VAL A CA 1
ATOM 1445 C C . VAL A 1 177 ? 1.386 -9.494 4.475 1.00 86.56 177 VAL A C 1
ATOM 1447 O O . VAL A 1 177 ? 2.423 -9.849 3.922 1.00 86.56 177 VAL A O 1
ATOM 1450 N N . LEU A 1 178 ? 0.173 -9.784 3.989 1.00 89.81 178 LEU A N 1
ATOM 1451 C CA . LEU A 1 178 ? -0.043 -10.516 2.744 1.00 89.81 178 LEU A CA 1
ATOM 1452 C C . LEU A 1 178 ? 0.077 -9.626 1.505 1.00 89.81 178 LEU A C 1
ATOM 1454 O O . LEU A 1 178 ? 0.105 -10.152 0.397 1.00 89.81 178 LEU A O 1
ATOM 1458 N N . LYS A 1 179 ? 0.138 -8.296 1.661 1.00 90.25 179 LYS A N 1
ATOM 1459 C CA . LYS A 1 179 ? 0.182 -7.361 0.534 1.00 90.25 179 LYS A CA 1
ATOM 1460 C C . LYS A 1 179 ? 1.355 -7.699 -0.401 1.00 90.25 179 LYS A C 1
ATOM 1462 O O . LYS A 1 179 ? 2.509 -7.610 0.030 1.00 90.25 179 LYS A O 1
ATOM 1467 N N . PRO A 1 180 ? 1.096 -8.021 -1.682 1.00 89.75 180 PRO A N 1
ATOM 1468 C CA . PRO A 1 180 ? 2.169 -8.257 -2.640 1.00 89.75 180 PRO A CA 1
ATOM 1469 C C . PRO A 1 180 ? 3.073 -7.030 -2.794 1.00 89.75 180 PRO A C 1
ATOM 1471 O O . PRO A 1 180 ? 2.624 -5.884 -2.702 1.00 89.75 180 PRO A O 1
ATOM 1474 N N . ARG A 1 181 ? 4.368 -7.271 -3.020 1.00 88.06 181 ARG A N 1
ATOM 1475 C CA . ARG A 1 181 ? 5.403 -6.221 -3.022 1.00 88.06 181 ARG A CA 1
ATOM 1476 C C . ARG A 1 181 ? 5.464 -5.427 -4.330 1.00 88.06 181 ARG A C 1
ATOM 1478 O O . ARG A 1 181 ? 6.136 -4.400 -4.376 1.00 88.06 181 ARG A O 1
ATOM 1485 N N . GLY A 1 182 ? 4.715 -5.843 -5.350 1.00 88.56 182 GLY A N 1
ATOM 1486 C CA . GLY A 1 182 ? 4.472 -5.052 -6.553 1.00 88.56 182 GLY A CA 1
ATOM 1487 C C . GLY A 1 182 ? 5.549 -5.206 -7.621 1.00 88.56 182 GLY A C 1
ATOM 1488 O O . GLY A 1 182 ? 5.764 -4.267 -8.381 1.00 88.56 182 GLY A O 1
ATOM 1489 N N . GLY A 1 183 ? 6.202 -6.368 -7.692 1.00 94.00 183 GLY A N 1
ATOM 1490 C CA . GLY A 1 183 ? 7.212 -6.707 -8.695 1.00 94.00 183 GLY A CA 1
ATOM 1491 C C . GLY A 1 183 ? 8.662 -6.400 -8.310 1.00 94.00 183 GLY A C 1
ATOM 1492 O O . GLY A 1 183 ? 8.972 -5.953 -7.205 1.00 94.00 183 GLY A O 1
ATOM 1493 N N . TRP A 1 184 ? 9.561 -6.665 -9.257 1.00 96.00 184 TRP A N 1
ATOM 1494 C CA . TRP A 1 184 ? 10.983 -6.344 -9.216 1.00 96.00 184 TRP A CA 1
ATOM 1495 C C . TRP A 1 184 ? 11.249 -5.100 -10.066 1.00 96.00 184 TRP A C 1
ATOM 1497 O O . TRP A 1 184 ? 11.030 -5.105 -11.277 1.00 96.00 184 TRP A O 1
ATOM 1507 N N . PHE A 1 185 ? 11.688 -4.020 -9.421 1.00 97.12 185 PHE A N 1
ATOM 1508 C CA . PHE A 1 185 ? 11.944 -2.736 -10.070 1.00 97.12 185 PHE A CA 1
ATOM 1509 C C . PHE A 1 185 ? 13.362 -2.679 -10.628 1.00 97.12 185 PHE A C 1
ATOM 1511 O O . PHE A 1 185 ? 14.333 -2.929 -9.907 1.00 97.12 185 PHE A O 1
ATOM 1518 N N . VAL A 1 186 ? 13.481 -2.256 -11.884 1.00 97.31 186 VAL A N 1
ATOM 1519 C CA . VAL A 1 186 ? 14.775 -1.902 -12.463 1.00 97.31 186 VAL A CA 1
ATOM 1520 C C . VAL A 1 186 ? 15.212 -0.573 -11.871 1.00 97.31 186 VAL A C 1
ATOM 1522 O O . VAL A 1 186 ? 14.475 0.411 -11.905 1.00 97.31 186 VAL A O 1
ATOM 1525 N N . LYS A 1 187 ? 16.407 -0.561 -11.279 1.00 97.19 187 LYS A N 1
ATOM 1526 C CA . LYS A 1 187 ? 16.922 0.609 -10.561 1.00 97.19 187 LYS A CA 1
ATOM 1527 C C . LYS A 1 187 ? 17.656 1.570 -11.481 1.00 97.19 187 LYS A C 1
ATOM 1529 O O . LYS A 1 187 ? 17.520 2.777 -11.316 1.00 97.19 187 LYS A O 1
ATOM 1534 N N . GLU A 1 188 ? 18.433 1.042 -12.422 1.00 97.94 188 GLU A N 1
ATOM 1535 C CA . GLU A 1 188 ? 19.362 1.822 -13.238 1.00 97.94 188 GLU A CA 1
ATOM 1536 C C . GLU A 1 188 ? 19.453 1.254 -14.655 1.00 97.94 188 GLU A C 1
ATOM 1538 O O . GLU A 1 188 ? 19.337 0.045 -14.853 1.00 97.94 188 GLU A O 1
ATOM 1543 N N . MET A 1 189 ? 19.650 2.137 -15.633 1.00 98.19 189 MET A N 1
ATOM 1544 C CA . MET A 1 189 ? 19.863 1.808 -17.044 1.00 98.19 189 MET A CA 1
ATOM 1545 C C . MET A 1 189 ? 20.774 2.858 -17.687 1.00 98.19 189 MET A C 1
ATOM 1547 O O . MET A 1 189 ? 20.857 3.997 -17.216 1.00 98.19 189 MET A O 1
ATOM 1551 N N . LYS A 1 190 ? 21.427 2.500 -18.795 1.00 98.44 190 LYS A N 1
ATOM 1552 C CA . LYS A 1 190 ? 22.128 3.474 -19.636 1.00 98.44 190 LYS A CA 1
ATOM 1553 C C . LYS A 1 190 ? 21.126 4.455 -20.219 1.00 98.44 190 LYS A C 1
ATOM 1555 O O . LYS A 1 190 ? 20.051 4.042 -20.645 1.00 98.44 190 LYS A O 1
ATOM 1560 N N . PHE A 1 191 ? 21.471 5.733 -20.262 1.00 98.44 191 PHE A N 1
ATOM 1561 C CA . PHE A 1 191 ? 20.569 6.801 -20.667 1.00 98.44 191 PHE A CA 1
ATOM 1562 C C . PHE A 1 191 ? 21.237 7.764 -21.644 1.00 98.44 191 PHE A C 1
ATOM 1564 O O . PHE A 1 191 ? 22.358 8.222 -21.414 1.00 98.44 191 PHE A O 1
ATOM 1571 N N . LYS A 1 192 ? 20.519 8.135 -22.709 1.00 98.06 192 LYS A N 1
ATOM 1572 C CA . LYS A 1 192 ? 20.938 9.214 -23.609 1.00 98.06 192 LYS A CA 1
ATOM 1573 C C . LYS A 1 192 ? 19.744 9.950 -24.202 1.00 98.06 192 LYS A C 1
ATOM 1575 O O . LYS A 1 192 ? 18.841 9.359 -24.796 1.00 98.06 192 LYS A O 1
ATOM 1580 N N . LYS A 1 193 ? 19.762 11.273 -24.054 1.00 97.44 193 LYS A N 1
ATOM 1581 C CA . LYS A 1 193 ? 18.795 12.189 -24.669 1.00 97.44 193 LYS A CA 1
ATOM 1582 C C . LYS A 1 193 ? 19.105 12.335 -26.159 1.00 97.44 193 LYS A C 1
ATOM 1584 O O . LYS A 1 193 ? 20.278 12.407 -26.516 1.00 97.44 193 LYS A O 1
ATOM 1589 N N . LEU A 1 194 ? 18.074 12.408 -27.002 1.00 96.75 194 LEU A N 1
ATOM 1590 C CA . LEU A 1 194 ? 18.196 12.603 -28.455 1.00 96.75 194 LEU A CA 1
ATOM 1591 C C . LEU A 1 194 ? 19.118 11.586 -29.162 1.00 96.75 194 LEU A C 1
ATOM 1593 O O . LEU A 1 194 ? 19.716 11.901 -30.186 1.00 96.75 194 LEU A O 1
ATOM 1597 N N . ALA A 1 195 ? 19.252 10.364 -28.633 1.00 97.44 195 ALA A N 1
ATOM 1598 C CA . ALA A 1 195 ? 19.935 9.297 -29.363 1.00 97.44 195 ALA A CA 1
ATOM 1599 C C . ALA A 1 195 ? 19.096 8.862 -30.581 1.00 97.44 195 ALA A C 1
ATOM 1601 O O . ALA A 1 195 ? 17.863 8.925 -30.510 1.00 97.44 195 ALA A O 1
ATOM 1602 N N . PRO A 1 196 ? 19.722 8.438 -31.688 1.00 97.38 196 PRO A N 1
ATOM 1603 C CA . PRO A 1 196 ? 18.996 8.125 -32.913 1.00 97.38 196 PRO A CA 1
ATOM 1604 C C . PRO A 1 196 ? 18.222 6.802 -32.769 1.00 97.38 196 PRO A C 1
ATOM 1606 O O . PRO A 1 196 ? 18.431 6.058 -31.810 1.00 97.38 196 PRO A O 1
ATOM 1609 N N . ASP A 1 197 ? 17.307 6.498 -33.691 1.00 97.25 197 ASP A N 1
ATOM 1610 C CA . ASP A 1 197 ? 16.418 5.329 -33.568 1.00 97.25 197 ASP A CA 1
ATOM 1611 C C . ASP A 1 197 ? 17.142 3.985 -33.734 1.00 97.25 197 ASP A C 1
ATOM 1613 O O . ASP A 1 197 ? 16.656 2.951 -33.271 1.00 97.25 197 ASP A O 1
ATOM 1617 N N . GLU A 1 198 ? 18.362 3.988 -34.277 1.00 97.44 198 GLU A N 1
ATOM 1618 C CA . GLU A 1 198 ? 19.287 2.854 -34.250 1.00 97.44 198 GLU A CA 1
ATOM 1619 C C . GLU A 1 198 ? 19.616 2.412 -32.824 1.00 97.44 198 GLU A C 1
ATOM 1621 O O . GLU A 1 198 ? 19.966 1.250 -32.627 1.00 97.44 198 GLU A O 1
ATOM 1626 N N . ALA A 1 199 ? 19.424 3.285 -31.828 1.00 97.00 199 ALA A N 1
ATOM 1627 C CA . ALA A 1 199 ? 19.497 2.934 -30.418 1.00 97.00 199 ALA A CA 1
ATOM 1628 C C . ALA A 1 199 ? 18.387 1.971 -29.969 1.00 97.00 199 ALA A C 1
ATOM 1630 O O . ALA A 1 199 ? 18.335 1.610 -28.800 1.00 97.00 199 ALA A O 1
ATOM 1631 N N . SER A 1 200 ? 17.499 1.517 -30.851 1.00 95.88 200 SER A N 1
ATOM 1632 C CA . SER A 1 200 ? 16.662 0.341 -30.603 1.00 95.88 200 SER A CA 1
ATOM 1633 C C . SER A 1 200 ? 17.427 -0.970 -30.813 1.00 95.88 200 SER A C 1
ATOM 1635 O O . SER A 1 200 ? 17.212 -1.912 -30.053 1.00 95.88 200 SER A O 1
ATOM 1637 N N . LYS A 1 201 ? 18.354 -1.039 -31.782 1.00 96.50 201 LYS A N 1
ATOM 1638 C CA . LYS A 1 201 ? 18.992 -2.280 -32.262 1.00 96.50 201 LYS A CA 1
ATOM 1639 C C . LYS A 1 201 ? 19.697 -3.041 -31.138 1.00 96.50 201 LYS A C 1
ATOM 1641 O O . LYS A 1 201 ? 20.252 -2.437 -30.222 1.00 96.50 201 LYS A O 1
ATOM 1646 N N . LYS A 1 202 ? 19.711 -4.375 -31.218 1.00 93.56 202 LYS A N 1
ATOM 1647 C CA . LYS A 1 202 ? 20.341 -5.236 -30.203 1.00 93.56 202 LYS A CA 1
ATOM 1648 C C . LYS A 1 202 ? 21.828 -4.906 -30.017 1.00 93.56 202 LYS A C 1
ATOM 1650 O O . LYS A 1 202 ? 22.248 -4.683 -28.888 1.00 93.56 202 LYS A O 1
ATOM 1655 N N . ASP A 1 203 ? 22.555 -4.764 -31.121 1.00 95.25 203 ASP A N 1
ATOM 1656 C CA . ASP A 1 203 ? 24.018 -4.608 -31.135 1.00 95.25 203 ASP A CA 1
ATOM 1657 C C . ASP A 1 203 ? 24.469 -3.137 -31.225 1.00 95.25 203 ASP A C 1
ATOM 1659 O O . ASP A 1 203 ? 25.590 -2.839 -31.626 1.00 95.25 203 ASP A O 1
ATOM 1663 N N . PHE A 1 204 ? 23.582 -2.190 -30.896 1.00 97.31 204 PHE A N 1
ATOM 1664 C CA . PHE A 1 204 ? 23.930 -0.771 -30.856 1.00 97.31 204 PHE A CA 1
ATOM 1665 C C . PHE A 1 204 ? 24.968 -0.499 -29.759 1.00 97.31 204 PHE A C 1
ATOM 1667 O O . PHE A 1 204 ? 24.737 -0.843 -28.597 1.00 97.31 204 PHE A O 1
ATOM 1674 N N . ASP A 1 205 ? 26.071 0.163 -30.117 1.00 96.94 205 ASP A N 1
ATOM 1675 C CA . ASP A 1 205 ? 27.113 0.546 -29.166 1.00 96.94 205 ASP A CA 1
ATOM 1676 C C . ASP A 1 205 ? 26.656 1.715 -28.278 1.00 96.94 205 ASP A C 1
ATOM 1678 O O . ASP A 1 205 ? 26.624 2.884 -28.672 1.00 96.94 205 ASP A O 1
ATOM 1682 N N . ASP A 1 206 ? 26.304 1.380 -27.040 1.00 96.94 206 ASP A N 1
ATOM 1683 C CA . ASP A 1 206 ? 25.968 2.322 -25.978 1.00 96.94 206 ASP A CA 1
ATOM 1684 C C . ASP A 1 206 ? 27.070 2.414 -24.906 1.00 96.94 206 ASP A C 1
ATOM 1686 O O . ASP A 1 206 ? 26.816 2.834 -23.777 1.00 96.94 206 ASP A O 1
ATOM 1690 N N . SER A 1 207 ? 28.314 2.028 -25.215 1.00 96.75 207 SER A N 1
ATOM 1691 C CA . SER A 1 207 ? 29.452 2.106 -24.280 1.00 96.75 207 SER A CA 1
ATOM 1692 C C . SER A 1 207 ? 29.701 3.522 -23.745 1.00 96.75 207 SER A C 1
ATOM 1694 O O . SER A 1 207 ? 30.048 3.683 -22.579 1.00 96.75 207 SER A O 1
ATOM 1696 N N . SER A 1 208 ? 29.444 4.547 -24.562 1.00 97.38 208 SER A N 1
ATOM 1697 C CA . SER A 1 208 ? 29.590 5.965 -24.199 1.00 97.38 208 SER A CA 1
ATOM 1698 C C . SER A 1 208 ? 28.415 6.553 -23.403 1.00 97.38 208 SER A C 1
ATOM 1700 O O . SER A 1 208 ? 28.436 7.738 -23.070 1.00 97.38 208 SER A O 1
ATOM 1702 N N . TRP A 1 209 ? 27.354 5.782 -23.147 1.00 98.25 209 TRP A N 1
ATOM 1703 C CA . TRP A 1 209 ? 26.166 6.283 -22.454 1.00 98.25 209 TRP A CA 1
ATOM 1704 C C . TRP A 1 209 ? 26.353 6.243 -20.937 1.00 98.25 209 TRP A C 1
ATOM 1706 O O . TRP A 1 209 ? 26.916 5.302 -20.384 1.00 98.25 209 TRP A O 1
ATOM 1716 N N . GLU A 1 210 ? 25.815 7.249 -20.253 1.00 97.31 210 GLU A N 1
ATOM 1717 C CA . GLU A 1 210 ? 25.823 7.325 -18.793 1.00 97.31 210 GLU A CA 1
ATOM 1718 C C . GLU A 1 210 ? 24.823 6.318 -18.205 1.00 97.31 210 GLU A C 1
ATOM 1720 O O . GLU A 1 210 ? 23.662 6.282 -18.619 1.00 97.31 210 GLU A O 1
ATOM 1725 N N . THR A 1 211 ? 25.229 5.531 -17.207 1.00 98.19 211 THR A N 1
ATOM 1726 C CA . THR A 1 211 ? 24.290 4.751 -16.385 1.00 98.19 211 THR A CA 1
ATOM 1727 C C . THR A 1 211 ? 23.622 5.664 -15.371 1.00 98.19 211 THR A C 1
ATOM 1729 O O . THR A 1 211 ? 24.286 6.376 -14.623 1.00 98.19 211 THR A O 1
ATOM 1732 N N . THR A 1 212 ? 22.293 5.649 -15.336 1.00 97.69 212 THR A N 1
ATOM 1733 C CA . THR A 1 212 ? 21.505 6.549 -14.493 1.00 97.69 212 THR A CA 1
ATOM 1734 C C . THR A 1 212 ? 20.382 5.801 -13.803 1.00 97.69 212 THR A C 1
ATOM 1736 O O . THR A 1 212 ? 19.932 4.757 -14.281 1.00 97.69 212 THR A O 1
ATOM 1739 N N . LYS A 1 213 ? 19.894 6.357 -12.692 1.00 97.50 213 LYS A N 1
ATOM 1740 C CA . LYS A 1 213 ? 18.692 5.844 -12.038 1.00 97.50 213 LYS A CA 1
ATOM 1741 C C . LYS A 1 213 ? 17.485 5.987 -12.958 1.00 97.50 213 LYS A C 1
ATOM 1743 O O . LYS A 1 213 ? 17.275 7.034 -13.572 1.00 97.50 213 LYS A O 1
ATOM 1748 N N . ILE A 1 214 ? 16.673 4.937 -13.004 1.00 95.56 214 ILE A N 1
ATOM 1749 C CA . ILE A 1 214 ? 15.291 5.044 -13.469 1.00 95.56 214 ILE A CA 1
ATOM 1750 C C . ILE A 1 214 ? 14.608 6.104 -12.606 1.00 95.56 214 ILE A C 1
ATOM 1752 O O . ILE A 1 214 ? 14.819 6.074 -11.397 1.00 95.56 214 ILE A O 1
ATOM 1756 N N . ASN A 1 215 ? 13.807 6.982 -13.223 1.00 94.75 215 ASN A N 1
ATOM 1757 C CA . ASN A 1 215 ? 13.292 8.273 -12.730 1.00 94.75 215 ASN A CA 1
ATOM 1758 C C . ASN A 1 215 ? 14.161 9.522 -12.987 1.00 94.75 215 ASN A C 1
ATOM 1760 O O . ASN A 1 215 ? 13.813 10.614 -12.531 1.00 94.75 215 ASN A O 1
ATOM 1764 N N . LYS A 1 216 ? 15.271 9.417 -13.738 1.00 95.25 216 LYS A N 1
ATOM 1765 C CA . LYS A 1 216 ? 16.013 10.612 -14.181 1.00 95.25 216 LYS A CA 1
ATOM 1766 C C . LYS A 1 216 ? 15.088 11.512 -15.003 1.00 95.25 216 LYS A C 1
ATOM 1768 O O . LYS A 1 216 ? 14.632 11.123 -16.074 1.00 95.25 216 LYS A O 1
ATOM 1773 N N . ASN A 1 217 ? 14.842 12.719 -14.502 1.00 94.81 217 ASN A N 1
ATOM 1774 C CA . ASN A 1 217 ? 14.076 13.748 -15.194 1.00 94.81 217 ASN A CA 1
ATOM 1775 C C . ASN A 1 217 ? 14.980 14.541 -16.156 1.00 94.81 217 ASN A C 1
ATOM 1777 O O . ASN A 1 217 ? 16.139 14.825 -15.837 1.00 94.81 217 ASN A O 1
ATOM 1781 N N . TRP A 1 218 ? 14.455 14.935 -17.317 1.00 95.12 218 TRP A N 1
ATOM 1782 C CA . TRP A 1 218 ? 15.138 15.840 -18.245 1.00 95.12 218 TRP A CA 1
ATOM 1783 C C . TRP A 1 218 ? 14.195 16.903 -18.806 1.00 95.12 218 TRP A C 1
ATOM 1785 O O . TRP A 1 218 ? 13.024 16.652 -19.067 1.00 95.12 218 TRP A O 1
ATOM 1795 N N . LYS A 1 219 ? 14.724 18.106 -19.047 1.00 94.19 219 LYS A N 1
ATOM 1796 C CA . LYS A 1 219 ? 13.962 19.216 -19.636 1.00 94.19 219 LYS A CA 1
ATOM 1797 C C . LYS A 1 219 ? 13.922 19.148 -21.163 1.00 94.19 219 LYS A C 1
ATOM 1799 O O . LYS A 1 219 ? 14.941 18.829 -21.790 1.00 94.19 219 LYS A O 1
ATOM 1804 N N . GLY A 1 220 ? 12.786 19.557 -21.722 1.00 89.81 220 GLY A N 1
ATOM 1805 C CA . GLY A 1 220 ? 12.597 19.849 -23.141 1.00 89.81 220 GLY A CA 1
ATOM 1806 C C . GLY A 1 220 ? 11.295 19.264 -23.676 1.00 89.81 220 GLY A C 1
ATOM 1807 O O . GLY A 1 220 ? 10.875 18.188 -23.258 1.00 89.81 220 GLY A O 1
ATOM 1808 N N . GLU A 1 221 ? 10.681 19.971 -24.615 1.00 91.31 221 GLU A N 1
ATOM 1809 C CA . GLU A 1 221 ? 9.393 19.621 -25.219 1.00 91.31 221 GLU A CA 1
ATOM 1810 C C . GLU A 1 221 ? 9.599 18.999 -26.595 1.00 91.31 221 GLU A C 1
ATOM 1812 O O . GLU A 1 221 ? 10.558 19.338 -27.286 1.00 91.31 221 GLU A O 1
ATOM 1817 N N . PHE A 1 222 ? 8.716 18.079 -26.980 1.00 92.06 222 PHE A N 1
ATOM 1818 C CA . PHE A 1 222 ? 8.780 17.347 -28.252 1.00 92.06 222 PHE A CA 1
ATOM 1819 C C . PHE A 1 222 ? 10.133 16.665 -28.525 1.00 92.06 222 PHE A C 1
ATOM 1821 O O . PHE A 1 222 ? 10.543 16.497 -29.672 1.00 92.06 222 PHE A O 1
ATOM 1828 N N . ILE A 1 223 ? 10.827 16.243 -27.464 1.00 96.12 223 ILE A N 1
ATOM 1829 C CA . ILE A 1 223 ? 12.102 15.521 -27.540 1.00 96.12 223 ILE A CA 1
ATOM 1830 C C . ILE A 1 223 ? 11.996 14.145 -26.897 1.00 96.12 223 ILE A C 1
ATOM 1832 O O . ILE A 1 223 ? 11.162 13.905 -26.023 1.00 96.12 223 ILE A O 1
ATOM 1836 N N . HIS A 1 224 ? 12.903 13.248 -27.274 1.00 97.44 224 HIS A N 1
ATOM 1837 C CA . HIS A 1 224 ? 12.974 11.911 -26.700 1.00 97.44 224 HIS A CA 1
ATOM 1838 C C . HIS A 1 224 ? 14.285 11.627 -25.975 1.00 97.44 224 HIS A C 1
ATOM 1840 O O . HIS A 1 224 ? 15.319 12.272 -26.183 1.00 97.44 224 HIS A O 1
ATOM 1846 N N . ALA A 1 225 ? 14.237 10.607 -25.130 1.00 97.94 225 ALA A N 1
ATOM 1847 C CA . ALA A 1 225 ? 15.404 9.983 -24.542 1.00 97.94 225 ALA A CA 1
ATOM 1848 C C . ALA A 1 225 ? 15.254 8.464 -24.562 1.00 97.94 225 ALA A C 1
ATOM 1850 O O . ALA A 1 225 ? 14.144 7.931 -24.556 1.00 97.94 225 ALA A O 1
ATOM 1851 N N . TRP A 1 226 ? 16.390 7.783 -24.582 1.00 98.50 226 TRP A N 1
ATOM 1852 C CA . TRP A 1 226 ? 16.466 6.334 -24.559 1.00 98.50 226 TRP A CA 1
ATOM 1853 C C . TRP A 1 226 ? 17.046 5.861 -23.234 1.00 98.50 226 TRP A C 1
ATOM 1855 O O . TRP A 1 226 ? 18.067 6.384 -22.785 1.00 98.50 226 TRP A O 1
ATOM 1865 N N . SER A 1 227 ? 16.429 4.830 -22.664 1.00 98.38 227 SER A N 1
ATOM 1866 C CA . SER A 1 227 ? 16.991 4.009 -21.596 1.00 98.38 227 SER A CA 1
ATOM 1867 C C . SER A 1 227 ? 17.287 2.615 -22.144 1.00 98.38 227 SER A C 1
ATOM 1869 O O . SER A 1 227 ? 16.385 1.975 -22.678 1.00 98.38 227 SER A O 1
ATOM 1871 N N . ARG A 1 228 ? 18.529 2.134 -22.031 1.00 98.06 228 ARG A N 1
ATOM 1872 C CA . ARG A 1 228 ? 18.982 0.822 -22.530 1.00 98.06 228 ARG A CA 1
ATOM 1873 C C . ARG A 1 228 ? 19.687 0.007 -21.454 1.00 98.06 228 ARG A C 1
ATOM 1875 O O . ARG A 1 228 ? 20.338 0.554 -20.568 1.00 98.06 228 ARG A O 1
ATOM 1882 N N . GLY A 1 229 ? 19.563 -1.310 -21.536 1.00 96.75 229 GLY A N 1
ATOM 1883 C CA . GLY A 1 229 ? 20.285 -2.215 -20.654 1.00 96.75 229 GLY A CA 1
ATOM 1884 C C . GLY A 1 229 ? 20.101 -3.675 -21.033 1.00 96.75 229 GLY A C 1
ATOM 1885 O O . GLY A 1 229 ? 19.257 -4.023 -21.862 1.00 96.75 229 GLY A O 1
ATOM 1886 N N . ILE A 1 230 ? 20.904 -4.518 -20.394 1.00 95.81 230 ILE A N 1
ATOM 1887 C CA . ILE A 1 230 ? 20.728 -5.965 -20.382 1.00 95.81 230 ILE A CA 1
ATOM 1888 C C . ILE A 1 230 ? 20.071 -6.313 -19.047 1.00 95.81 230 ILE A C 1
ATOM 1890 O O . ILE A 1 230 ? 20.565 -5.912 -17.995 1.00 95.81 230 ILE A O 1
ATOM 1894 N N . ILE A 1 231 ? 18.944 -7.018 -19.094 1.00 94.81 231 ILE A N 1
ATOM 1895 C CA . ILE A 1 231 ? 18.204 -7.457 -17.914 1.00 94.81 231 ILE A CA 1
ATOM 1896 C C . ILE A 1 231 ? 18.320 -8.964 -17.794 1.00 94.81 231 ILE A C 1
ATOM 1898 O O . ILE A 1 231 ? 18.046 -9.691 -18.744 1.00 94.81 231 ILE A O 1
ATOM 1902 N N . GLU A 1 232 ? 18.665 -9.416 -16.597 1.00 93.00 232 GLU A N 1
ATOM 1903 C CA . GLU A 1 232 ? 18.538 -10.799 -16.167 1.00 93.00 232 GLU A CA 1
ATOM 1904 C C . GLU A 1 232 ? 17.537 -10.823 -15.012 1.00 93.00 232 GLU A C 1
ATOM 1906 O O . GLU A 1 232 ? 17.732 -10.162 -13.989 1.00 93.00 232 GLU A O 1
ATOM 1911 N N . LEU A 1 233 ? 16.411 -11.512 -15.208 1.00 93.00 233 LEU A N 1
ATOM 1912 C CA . LEU A 1 233 ? 15.402 -11.626 -14.160 1.00 93.00 233 LEU A CA 1
ATOM 1913 C C . LEU A 1 233 ? 15.914 -12.557 -13.054 1.00 93.00 233 LEU A C 1
ATOM 1915 O O . LEU A 1 233 ? 16.508 -13.591 -13.366 1.00 93.00 233 LEU A O 1
ATOM 1919 N N . PRO A 1 234 ? 15.653 -12.244 -11.774 1.00 93.00 234 PRO A N 1
ATOM 1920 C CA . PRO A 1 234 ? 15.981 -13.160 -10.687 1.00 93.00 234 PRO A CA 1
ATOM 1921 C C . PRO A 1 234 ? 15.209 -14.482 -10.836 1.00 93.00 234 PRO A C 1
ATOM 1923 O O . PRO A 1 234 ? 14.163 -14.531 -11.484 1.00 93.00 234 PRO A O 1
ATOM 1926 N N . SER A 1 235 ? 15.683 -15.553 -10.193 1.00 91.44 235 SER A N 1
ATOM 1927 C CA . SER A 1 235 ? 14.980 -16.850 -10.173 1.00 91.44 235 SER A CA 1
ATOM 1928 C C . SER A 1 235 ? 13.558 -16.741 -9.608 1.00 91.44 235 SER A C 1
ATOM 1930 O O . SER A 1 235 ? 12.656 -17.469 -10.033 1.00 91.44 235 SER A O 1
ATOM 1932 N N . GLU A 1 236 ? 13.353 -15.791 -8.694 1.00 91.94 236 GLU A N 1
ATOM 1933 C CA . GLU A 1 236 ? 12.071 -15.451 -8.096 1.00 91.94 236 GLU A CA 1
ATOM 1934 C C . GLU A 1 236 ? 11.878 -13.936 -8.006 1.00 91.94 236 GLU A C 1
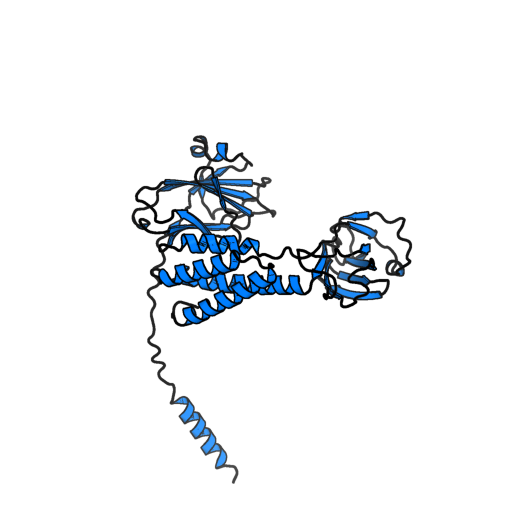ATOM 1936 O O . GLU A 1 236 ? 12.801 -13.183 -7.691 1.00 91.94 236 GLU A O 1
ATOM 1941 N N . ILE A 1 237 ? 10.641 -13.486 -8.198 1.00 91.88 237 ILE A N 1
ATOM 1942 C CA . ILE A 1 237 ? 10.212 -12.119 -7.906 1.00 91.88 237 ILE A CA 1
ATOM 1943 C C . ILE A 1 237 ? 9.242 -12.199 -6.733 1.00 91.88 237 ILE A C 1
ATOM 1945 O O . ILE A 1 237 ? 8.170 -12.786 -6.848 1.00 91.88 237 ILE A O 1
ATOM 1949 N N . ASN A 1 238 ? 9.625 -11.620 -5.593 1.00 88.62 238 ASN A N 1
ATOM 1950 C CA . ASN A 1 238 ? 8.793 -11.554 -4.385 1.00 88.62 238 ASN A CA 1
ATOM 1951 C C . ASN A 1 238 ? 8.277 -12.923 -3.891 1.00 88.62 238 ASN A C 1
ATOM 1953 O O . ASN A 1 238 ? 7.154 -13.019 -3.402 1.00 88.62 238 ASN A O 1
ATOM 1957 N N . GLY A 1 239 ? 9.104 -13.968 -4.011 1.00 88.00 239 GLY A N 1
ATOM 1958 C CA . GLY A 1 239 ? 8.764 -15.345 -3.627 1.00 88.00 239 GLY A CA 1
ATOM 1959 C C . GLY A 1 239 ? 7.949 -16.111 -4.674 1.00 88.00 239 GLY A C 1
ATOM 1960 O O . GLY A 1 239 ? 7.476 -17.212 -4.405 1.00 88.00 239 GLY A O 1
ATOM 1961 N N . PHE A 1 240 ? 7.750 -15.534 -5.864 1.00 89.31 240 PHE A N 1
ATOM 1962 C CA . PHE A 1 240 ? 7.113 -16.203 -6.993 1.00 89.31 240 PHE A CA 1
ATOM 1963 C C . PHE A 1 240 ? 8.165 -16.612 -8.028 1.00 89.31 240 PHE A C 1
ATOM 1965 O O . PHE A 1 240 ? 8.923 -15.746 -8.473 1.00 89.31 240 PHE A O 1
ATOM 1972 N N . PRO A 1 241 ? 8.199 -17.884 -8.468 1.00 90.06 241 PRO A N 1
ATOM 1973 C CA . PRO A 1 241 ? 9.176 -18.345 -9.450 1.00 90.06 241 PRO A CA 1
ATOM 1974 C C . PRO A 1 241 ? 8.998 -17.620 -10.784 1.00 90.06 241 PRO A C 1
ATOM 1976 O O . PRO A 1 241 ? 7.872 -17.426 -11.231 1.00 90.06 241 PRO A O 1
ATOM 1979 N N . VAL A 1 242 ? 10.100 -17.242 -11.430 1.00 91.75 242 VAL A N 1
ATOM 1980 C CA . VAL A 1 242 ? 10.086 -16.629 -12.772 1.00 91.75 242 VAL A CA 1
ATOM 1981 C C . VAL A 1 242 ? 10.031 -17.690 -13.869 1.00 91.75 242 VAL A C 1
ATOM 1983 O O . VAL A 1 242 ? 9.331 -17.517 -14.865 1.00 91.75 242 VAL A O 1
ATOM 1986 N N . LYS A 1 243 ? 10.741 -18.808 -13.687 1.00 88.94 243 LYS A N 1
ATOM 1987 C CA . LYS A 1 243 ? 10.807 -19.884 -14.682 1.00 88.94 243 LYS A CA 1
ATOM 1988 C C . LYS A 1 243 ? 9.418 -20.480 -14.944 1.00 88.94 243 LYS A C 1
ATOM 1990 O O . LYS A 1 243 ? 8.705 -20.837 -14.004 1.00 88.94 243 LYS A O 1
ATOM 1995 N N . GLY A 1 244 ? 9.051 -20.601 -16.221 1.00 87.12 244 GLY A N 1
ATOM 1996 C CA . GLY A 1 244 ? 7.756 -21.145 -16.646 1.00 87.12 244 GLY A CA 1
ATOM 1997 C C . GLY A 1 244 ? 6.553 -20.263 -16.284 1.00 87.12 244 GLY A C 1
ATOM 1998 O O . GLY A 1 244 ? 5.420 -20.739 -16.278 1.00 87.12 244 GLY A O 1
ATOM 1999 N N . GLN A 1 245 ? 6.776 -18.994 -15.922 1.00 89.75 245 GLN A N 1
ATOM 2000 C CA . GLN A 1 245 ? 5.717 -18.003 -15.745 1.00 89.75 245 GLN A CA 1
ATOM 2001 C C . GLN A 1 245 ? 5.747 -16.994 -16.886 1.00 89.75 245 GLN A C 1
ATOM 2003 O O . GLN A 1 245 ? 6.813 -16.564 -17.316 1.00 89.75 245 GLN A O 1
ATOM 2008 N N . LYS A 1 246 ? 4.568 -16.507 -17.274 1.00 93.75 246 LYS A N 1
ATOM 2009 C CA . LYS A 1 246 ? 4.480 -15.267 -18.045 1.00 93.75 246 LYS A CA 1
ATOM 2010 C C . LYS A 1 246 ? 4.909 -14.102 -17.159 1.00 93.75 246 LYS A C 1
ATOM 2012 O O . LYS A 1 246 ? 4.524 -14.039 -15.984 1.00 93.75 246 LYS A O 1
ATOM 2017 N N . ILE A 1 247 ? 5.677 -13.177 -17.720 1.00 95.38 247 ILE A N 1
ATOM 2018 C CA . ILE A 1 247 ? 6.193 -12.011 -17.004 1.00 95.38 247 ILE A CA 1
ATOM 2019 C C . ILE A 1 247 ? 5.547 -10.751 -17.557 1.00 95.38 247 ILE A C 1
ATOM 2021 O O . ILE A 1 247 ? 5.582 -10.486 -18.752 1.00 95.38 247 ILE A O 1
ATOM 2025 N N . ARG A 1 248 ? 4.970 -9.940 -16.678 1.00 96.69 248 ARG A N 1
ATOM 2026 C CA . ARG A 1 248 ? 4.466 -8.610 -17.010 1.00 96.69 248 ARG A CA 1
ATOM 2027 C C . ARG A 1 248 ? 5.583 -7.603 -16.820 1.00 96.69 248 ARG A C 1
ATOM 2029 O O . ARG A 1 248 ? 6.053 -7.415 -15.702 1.00 96.69 248 ARG A O 1
ATOM 2036 N N . LEU A 1 249 ? 5.984 -6.958 -17.903 1.00 97.38 249 LEU A N 1
ATOM 2037 C CA . LEU A 1 249 ? 6.821 -5.772 -17.888 1.00 97.38 249 LEU A CA 1
ATOM 2038 C C . LEU A 1 249 ? 5.916 -4.544 -17.911 1.00 97.38 249 LEU A C 1
ATOM 2040 O O . LEU A 1 249 ? 5.176 -4.337 -18.868 1.00 97.38 249 LEU A O 1
ATOM 2044 N N . GLU A 1 250 ? 5.995 -3.724 -16.872 1.00 98.19 250 GLU A N 1
ATOM 2045 C CA . GLU A 1 250 ? 5.295 -2.446 -16.801 1.00 98.19 250 GLU A CA 1
ATOM 2046 C C . GLU A 1 250 ? 6.312 -1.305 -16.830 1.00 98.19 250 GLU A C 1
ATOM 2048 O O . GLU A 1 250 ? 7.234 -1.274 -16.012 1.00 98.19 250 GLU A O 1
ATOM 2053 N N . ALA A 1 251 ? 6.134 -0.366 -17.757 1.00 98.25 251 ALA A N 1
ATOM 2054 C CA . ALA A 1 251 ? 6.936 0.848 -17.859 1.00 98.25 251 ALA A CA 1
ATOM 2055 C C . ALA A 1 251 ? 6.024 2.077 -17.827 1.00 98.25 251 ALA A C 1
ATOM 2057 O O . ALA A 1 251 ? 5.031 2.137 -18.549 1.00 98.25 251 ALA A O 1
ATOM 2058 N N . SER A 1 252 ? 6.361 3.068 -17.003 1.00 97.75 252 SER A N 1
ATOM 2059 C CA . SER A 1 252 ? 5.621 4.330 -16.922 1.00 97.75 252 SER A CA 1
ATOM 2060 C C . SER A 1 252 ? 6.506 5.487 -17.353 1.00 97.75 252 SER A C 1
ATOM 2062 O O . SER A 1 252 ? 7.589 5.684 -16.807 1.00 97.75 252 SER A O 1
ATOM 2064 N N . ALA A 1 253 ? 6.022 6.259 -18.319 1.00 96.25 253 ALA A N 1
ATOM 2065 C CA . ALA A 1 253 ? 6.649 7.479 -18.802 1.00 96.25 253 ALA A CA 1
ATOM 2066 C C . ALA A 1 253 ? 5.793 8.696 -18.427 1.00 96.25 253 ALA A C 1
ATOM 2068 O O . ALA A 1 253 ? 4.646 8.531 -18.007 1.00 96.25 253 ALA A O 1
ATOM 2069 N N . ASN A 1 254 ? 6.347 9.904 -18.553 1.00 92.12 254 ASN A N 1
ATOM 2070 C CA . ASN A 1 254 ? 5.574 11.125 -18.322 1.00 92.12 254 ASN A CA 1
ATOM 2071 C C . ASN A 1 254 ? 4.438 11.281 -19.351 1.00 92.12 254 ASN A C 1
ATOM 2073 O O . ASN A 1 254 ? 3.278 11.334 -18.951 1.00 92.12 254 ASN A O 1
ATOM 2077 N N . ASP A 1 255 ? 4.793 11.237 -20.640 1.00 93.81 255 ASP A N 1
ATOM 2078 C CA . ASP A 1 255 ? 3.851 11.388 -21.754 1.00 93.81 255 ASP A CA 1
ATOM 2079 C C . ASP A 1 255 ? 3.768 10.084 -22.561 1.00 93.81 255 ASP A C 1
ATOM 2081 O O . ASP A 1 255 ? 2.892 9.259 -22.324 1.00 93.81 255 ASP A O 1
ATOM 2085 N N . ARG A 1 256 ? 4.724 9.827 -23.462 1.00 96.94 256 ARG A N 1
ATOM 2086 C CA . ARG A 1 256 ? 4.714 8.648 -24.344 1.00 96.94 256 ARG A CA 1
ATOM 2087 C C . ARG A 1 256 ? 5.912 7.748 -24.134 1.00 96.94 256 ARG A C 1
ATOM 2089 O O . ARG A 1 256 ? 7.006 8.215 -23.810 1.00 96.94 256 ARG A O 1
ATOM 2096 N N . GLY A 1 257 ? 5.728 6.460 -24.404 1.00 97.81 257 GLY A N 1
ATOM 2097 C CA . GLY A 1 257 ? 6.816 5.498 -24.365 1.00 97.81 257 GLY A CA 1
ATOM 2098 C C . GLY A 1 257 ? 6.708 4.379 -25.391 1.00 97.81 257 GLY A C 1
ATOM 2099 O O . GLY A 1 257 ? 5.626 4.008 -25.844 1.00 97.81 257 GLY A O 1
ATOM 2100 N N . GLU A 1 258 ? 7.860 3.822 -25.740 1.00 98.56 258 GLU A N 1
ATOM 2101 C CA . GLU A 1 258 ? 7.983 2.630 -26.572 1.00 98.56 258 GLU A CA 1
ATOM 2102 C C . GLU A 1 258 ? 8.890 1.614 -25.881 1.00 98.56 258 GLU A C 1
ATOM 2104 O O . GLU A 1 258 ? 9.986 1.965 -25.448 1.00 98.56 258 GLU A O 1
ATOM 2109 N N . ILE A 1 259 ? 8.452 0.358 -25.795 1.00 98.56 259 ILE A N 1
ATOM 2110 C CA . ILE A 1 259 ? 9.222 -0.754 -25.229 1.00 98.56 259 ILE A CA 1
ATOM 2111 C C . ILE A 1 259 ? 9.757 -1.610 -26.369 1.00 98.56 259 ILE A C 1
ATOM 2113 O O . ILE A 1 259 ? 8.992 -2.107 -27.200 1.00 98.56 259 ILE A O 1
ATOM 2117 N N . TRP A 1 260 ? 11.065 -1.835 -26.357 1.00 98.25 260 TRP A N 1
ATOM 2118 C CA . TRP A 1 260 ? 11.788 -2.650 -27.321 1.00 98.25 260 TRP A CA 1
ATOM 2119 C C . TRP A 1 260 ? 12.508 -3.790 -26.598 1.00 98.25 260 TRP A C 1
ATOM 2121 O O . TRP A 1 260 ? 13.139 -3.568 -25.565 1.00 98.25 260 TRP A O 1
ATOM 2131 N N . ILE A 1 261 ? 12.431 -5.004 -27.145 1.00 96.19 261 ILE A N 1
ATOM 2132 C CA . ILE A 1 261 ? 13.144 -6.184 -26.634 1.00 96.19 261 ILE A CA 1
ATOM 2133 C C . ILE A 1 261 ? 13.974 -6.780 -27.764 1.00 96.19 261 ILE A C 1
ATOM 2135 O O . ILE A 1 261 ? 13.431 -7.117 -28.821 1.00 96.19 261 ILE A O 1
ATOM 2139 N N . ASN A 1 262 ? 15.278 -6.935 -27.527 1.00 95.12 262 ASN A N 1
ATOM 2140 C CA . ASN A 1 262 ? 16.245 -7.463 -28.489 1.00 95.12 262 ASN A CA 1
ATOM 2141 C C . ASN A 1 262 ? 16.128 -6.784 -29.867 1.00 95.12 262 ASN A C 1
ATOM 2143 O O . ASN A 1 262 ? 16.054 -7.461 -30.890 1.00 95.12 262 ASN A O 1
ATOM 2147 N N . GLY A 1 263 ? 16.039 -5.452 -29.899 1.00 96.06 263 GLY A N 1
ATOM 2148 C CA . GLY A 1 263 ? 15.895 -4.695 -31.148 1.00 96.06 263 GLY A CA 1
ATOM 2149 C C . GLY A 1 263 ? 14.496 -4.618 -31.755 1.00 96.06 263 GLY A C 1
ATOM 2150 O O . GLY A 1 263 ? 14.308 -3.870 -32.708 1.00 96.06 263 GLY A O 1
ATOM 2151 N N . ASN A 1 264 ? 13.506 -5.336 -31.220 1.00 96.50 264 ASN A N 1
ATOM 2152 C CA . ASN A 1 264 ? 12.159 -5.374 -31.787 1.00 96.50 264 ASN A CA 1
ATOM 2153 C C . ASN A 1 264 ? 11.184 -4.552 -30.948 1.00 96.50 264 ASN A C 1
ATOM 2155 O O . ASN A 1 264 ? 11.095 -4.758 -29.735 1.00 96.50 264 ASN A O 1
ATOM 2159 N N . LEU A 1 265 ? 10.410 -3.678 -31.594 1.00 97.88 265 LEU A N 1
ATOM 2160 C CA . LEU A 1 265 ? 9.338 -2.936 -30.937 1.00 97.88 265 LEU A CA 1
ATOM 2161 C C . LEU A 1 265 ? 8.272 -3.920 -30.452 1.00 97.88 265 LEU A C 1
ATOM 2163 O O . LEU A 1 265 ? 7.776 -4.739 -31.224 1.00 97.88 265 LEU A O 1
ATOM 2167 N N . LYS A 1 266 ? 7.916 -3.831 -29.172 1.00 97.88 266 LYS A N 1
ATOM 2168 C CA . LYS A 1 266 ? 6.902 -4.691 -28.551 1.00 97.88 266 LYS A CA 1
ATOM 2169 C C . LYS A 1 266 ? 5.645 -3.934 -28.155 1.00 97.88 266 LYS A C 1
ATOM 2171 O O . LYS A 1 266 ? 4.560 -4.496 -28.244 1.00 97.88 266 LYS A O 1
ATOM 2176 N N . LEU A 1 267 ? 5.776 -2.684 -27.711 1.00 98.31 267 LEU A N 1
ATOM 2177 C CA . LEU A 1 267 ? 4.638 -1.892 -27.247 1.00 98.31 267 LEU A CA 1
ATOM 2178 C C . LEU A 1 267 ? 4.893 -0.397 -27.433 1.00 98.31 267 LEU A C 1
ATOM 2180 O O . LEU A 1 267 ? 5.989 0.075 -27.140 1.00 98.31 267 LEU A O 1
ATOM 2184 N N . LYS A 1 268 ? 3.860 0.345 -27.838 1.00 98.38 268 LYS A N 1
ATOM 2185 C CA . LYS A 1 268 ? 3.781 1.805 -27.692 1.00 98.38 268 LYS A CA 1
ATOM 2186 C C . LYS A 1 268 ? 2.687 2.137 -26.681 1.00 98.38 268 LYS A C 1
ATOM 2188 O O . LYS A 1 268 ? 1.662 1.459 -26.662 1.00 98.38 268 LYS A O 1
ATOM 2193 N N . PHE A 1 269 ? 2.895 3.152 -25.854 1.00 97.62 269 PHE A N 1
ATOM 2194 C CA . PHE A 1 269 ? 1.933 3.579 -24.839 1.00 97.62 269 PHE A CA 1
ATOM 2195 C C . PHE A 1 269 ? 1.944 5.102 -24.662 1.00 97.62 269 PHE A C 1
ATOM 2197 O O . PHE A 1 269 ? 2.936 5.764 -24.974 1.00 97.62 269 PHE A O 1
ATOM 2204 N N . ASP A 1 270 ? 0.823 5.647 -24.186 1.00 95.06 270 ASP A N 1
ATOM 2205 C CA . ASP A 1 270 ? 0.583 7.087 -24.046 1.00 95.06 270 ASP A CA 1
ATOM 2206 C C . ASP A 1 270 ? -0.165 7.374 -22.732 1.00 95.06 270 ASP A C 1
ATOM 2208 O O . ASP A 1 270 ? -1.172 6.717 -22.454 1.00 95.06 270 ASP A O 1
ATOM 2212 N N . HIS A 1 271 ? 0.331 8.328 -21.939 1.00 88.06 271 HIS A N 1
ATOM 2213 C CA . HIS A 1 271 ? -0.104 8.811 -20.613 1.00 88.06 271 HIS A CA 1
ATOM 2214 C C . HIS A 1 271 ? -0.212 7.765 -19.481 1.00 88.06 271 HIS A C 1
ATOM 2216 O O . HIS A 1 271 ? 0.071 8.060 -18.318 1.00 88.06 271 HIS A O 1
ATOM 2222 N N . ASN A 1 272 ? -0.617 6.537 -19.796 1.00 93.81 272 ASN A N 1
ATOM 2223 C CA . ASN A 1 272 ? -0.748 5.417 -18.874 1.00 93.81 272 ASN A CA 1
ATOM 2224 C C . ASN A 1 272 ? 0.481 4.501 -18.945 1.00 93.81 272 ASN A C 1
ATOM 2226 O O . ASN A 1 272 ? 1.115 4.410 -19.997 1.00 93.81 272 ASN A O 1
ATOM 2230 N N . PRO A 1 273 ? 0.808 3.771 -17.863 1.00 96.62 273 PRO A N 1
ATOM 2231 C CA . PRO A 1 273 ? 1.853 2.756 -17.913 1.00 96.62 273 PRO A CA 1
ATOM 2232 C C . PRO A 1 273 ? 1.592 1.722 -19.017 1.00 96.62 273 PRO A C 1
ATOM 2234 O O . PRO A 1 273 ? 0.504 1.151 -19.105 1.00 96.62 273 PRO A O 1
ATOM 2237 N N . GLY A 1 274 ? 2.602 1.460 -19.845 1.00 97.38 274 GLY A N 1
ATOM 2238 C CA . GLY A 1 274 ? 2.571 0.382 -20.824 1.00 97.38 274 GLY A CA 1
ATOM 2239 C C . GLY A 1 274 ? 2.821 -0.960 -20.145 1.00 97.38 274 GLY A C 1
ATOM 2240 O O . GLY A 1 274 ? 3.814 -1.106 -19.435 1.00 97.38 274 GLY A O 1
ATOM 2241 N N . VAL A 1 275 ? 1.941 -1.938 -20.378 1.00 97.56 275 VAL A N 1
ATOM 2242 C CA . VAL A 1 275 ? 2.067 -3.304 -19.850 1.00 97.56 275 VAL A CA 1
ATOM 2243 C C . VAL A 1 275 ? 2.295 -4.276 -21.003 1.00 97.56 275 VAL A C 1
ATOM 2245 O O . VAL A 1 275 ? 1.399 -4.515 -21.810 1.00 97.56 275 VAL A O 1
ATOM 2248 N N . LEU A 1 276 ? 3.486 -4.863 -21.062 1.00 96.81 276 LEU A N 1
ATOM 2249 C CA . LEU A 1 276 ? 3.845 -5.920 -22.000 1.00 96.81 276 LEU A CA 1
ATOM 2250 C C . LEU A 1 276 ? 3.834 -7.272 -21.283 1.00 96.81 276 LEU A C 1
ATOM 2252 O O . LEU A 1 276 ? 4.521 -7.450 -20.278 1.00 96.81 276 LEU A O 1
ATOM 2256 N N . LEU A 1 277 ? 3.090 -8.240 -21.819 1.00 96.06 277 LEU A N 1
ATOM 2257 C CA . LEU A 1 277 ? 3.173 -9.629 -21.375 1.00 96.06 277 LEU A CA 1
ATOM 2258 C C . LEU A 1 277 ? 4.264 -10.349 -22.173 1.00 96.06 277 LEU A C 1
ATOM 2260 O O . LEU A 1 277 ? 4.168 -10.487 -23.389 1.00 96.06 277 LEU A O 1
ATOM 2264 N N . ILE A 1 278 ? 5.301 -10.790 -21.476 1.00 93.56 278 ILE A N 1
ATOM 2265 C CA . ILE A 1 278 ? 6.396 -11.591 -22.005 1.00 93.56 278 ILE A CA 1
ATOM 2266 C C . ILE A 1 278 ? 6.059 -13.056 -21.733 1.00 93.56 278 ILE A C 1
ATOM 2268 O O . ILE A 1 278 ? 5.969 -13.481 -20.580 1.00 93.56 278 ILE A O 1
ATOM 2272 N N . ASP A 1 279 ? 5.860 -13.806 -22.809 1.00 90.81 279 ASP A N 1
ATOM 2273 C CA . ASP A 1 279 ? 5.544 -15.236 -22.813 1.00 90.81 279 ASP A CA 1
ATOM 2274 C C . ASP A 1 279 ? 6.563 -15.947 -23.710 1.00 90.81 279 ASP A C 1
ATOM 2276 O O . ASP A 1 279 ? 6.247 -16.438 -24.789 1.00 90.81 279 ASP A O 1
ATOM 2280 N N . ASP A 1 280 ? 7.835 -15.849 -23.321 1.00 82.50 280 ASP A N 1
ATOM 2281 C CA . ASP A 1 280 ? 8.966 -16.405 -24.061 1.00 82.50 280 ASP A CA 1
ATOM 2282 C C . ASP A 1 280 ? 9.945 -17.035 -23.070 1.00 82.50 280 ASP A C 1
ATOM 2284 O O . ASP A 1 280 ? 10.613 -16.341 -22.295 1.00 82.50 280 ASP A O 1
ATOM 2288 N N . GLU A 1 281 ? 10.036 -18.362 -23.109 1.00 76.56 281 GLU A N 1
ATOM 2289 C CA . GLU A 1 281 ? 10.919 -19.136 -22.238 1.00 76.56 281 GLU A CA 1
ATOM 2290 C C . GLU A 1 281 ? 12.402 -18.789 -22.437 1.00 76.56 281 GLU A C 1
ATOM 2292 O O . GLU A 1 281 ? 13.206 -18.957 -21.520 1.00 76.56 281 GLU A O 1
ATOM 2297 N N . ASN A 1 282 ? 12.775 -18.241 -23.601 1.00 70.44 282 ASN A N 1
ATOM 2298 C CA . ASN A 1 282 ? 14.136 -17.774 -23.862 1.00 70.44 282 ASN A CA 1
ATOM 2299 C C . ASN A 1 282 ? 14.464 -16.457 -23.152 1.00 70.44 282 ASN A C 1
ATOM 2301 O O . ASN A 1 282 ? 15.640 -16.109 -23.050 1.00 70.44 282 ASN A O 1
ATOM 2305 N N . ILE A 1 283 ? 13.449 -15.734 -22.672 1.00 74.38 283 ILE A N 1
ATOM 2306 C CA . ILE A 1 283 ? 13.584 -14.499 -21.895 1.00 74.38 283 ILE A CA 1
ATOM 2307 C C . ILE A 1 283 ? 13.482 -14.808 -20.395 1.00 74.38 283 ILE A C 1
ATOM 2309 O O . ILE A 1 283 ? 14.238 -14.263 -19.589 1.00 74.38 283 ILE A O 1
ATOM 2313 N N . THR A 1 284 ? 12.592 -15.721 -19.995 1.00 69.94 284 THR A N 1
ATOM 2314 C CA . THR A 1 284 ? 12.385 -16.102 -18.589 1.00 69.94 284 THR A CA 1
ATOM 2315 C C . THR A 1 284 ? 13.458 -17.084 -18.104 1.00 69.94 284 THR A C 1
ATOM 2317 O O . THR A 1 284 ? 13.196 -18.268 -17.894 1.00 69.94 284 THR A O 1
ATOM 2320 N N . GLY A 1 285 ? 14.688 -16.595 -17.947 1.00 71.19 285 GLY A N 1
ATOM 2321 C CA . GLY A 1 285 ? 15.825 -17.382 -17.448 1.00 71.19 285 GLY A CA 1
ATOM 2322 C C . GLY A 1 285 ? 17.166 -17.084 -18.114 1.00 71.19 285 GLY A C 1
ATOM 2323 O O . GLY A 1 285 ? 18.139 -17.782 -17.844 1.00 71.19 285 GLY A O 1
ATOM 2324 N N . LYS A 1 286 ? 17.225 -16.081 -18.997 1.00 83.44 286 LYS A N 1
ATOM 2325 C CA . LYS A 1 286 ? 18.462 -15.606 -19.623 1.00 83.44 286 LYS A CA 1
ATOM 2326 C C . LYS A 1 286 ? 18.494 -14.085 -19.619 1.00 83.44 286 LYS A C 1
ATOM 2328 O O . LYS A 1 286 ? 17.455 -13.431 -19.544 1.00 83.44 286 LYS A O 1
ATOM 2333 N N . ALA A 1 287 ? 19.693 -13.535 -19.746 1.00 91.31 287 ALA A N 1
ATOM 2334 C CA . ALA A 1 287 ? 19.881 -12.116 -19.973 1.00 91.31 287 ALA A CA 1
ATOM 2335 C C . ALA A 1 287 ? 19.345 -11.707 -21.360 1.00 91.31 287 ALA A C 1
ATOM 2337 O O . ALA A 1 287 ? 19.600 -12.383 -22.359 1.00 91.31 287 ALA A O 1
ATOM 2338 N N . PHE A 1 288 ? 18.624 -10.590 -21.440 1.00 93.62 288 PHE A N 1
ATOM 2339 C CA . PHE A 1 288 ? 18.090 -10.049 -22.692 1.00 93.62 288 PHE A CA 1
ATOM 2340 C C . PHE A 1 288 ? 18.235 -8.532 -22.754 1.00 93.62 288 PHE A C 1
ATOM 2342 O O . PHE A 1 288 ? 18.298 -7.846 -21.734 1.00 93.62 288 PHE A O 1
ATOM 2349 N N . GLN A 1 289 ? 18.284 -7.996 -23.970 1.00 95.50 289 GLN A N 1
ATOM 2350 C CA . GLN A 1 289 ? 18.413 -6.566 -24.198 1.00 95.50 289 GLN A CA 1
ATOM 2351 C C . GLN A 1 289 ? 17.029 -5.912 -24.160 1.00 95.50 289 GLN A C 1
ATOM 2353 O O . GLN A 1 289 ? 16.093 -6.373 -24.817 1.00 95.50 289 GLN A O 1
ATOM 2358 N N . ILE A 1 290 ? 16.910 -4.816 -23.415 1.00 97.12 290 ILE A N 1
ATOM 2359 C CA . ILE A 1 290 ? 15.706 -3.987 -23.361 1.00 97.12 290 ILE A CA 1
ATOM 2360 C C . ILE A 1 290 ? 16.048 -2.523 -23.644 1.00 97.12 290 ILE A C 1
ATOM 2362 O O . ILE A 1 290 ? 17.089 -2.005 -23.219 1.00 97.12 290 ILE A O 1
ATOM 2366 N N . SER A 1 291 ? 15.158 -1.846 -24.365 1.00 98.06 291 SER A N 1
ATOM 2367 C CA . SER A 1 291 ? 15.178 -0.393 -24.509 1.00 98.06 291 SER A CA 1
ATOM 2368 C C . SER A 1 291 ? 13.808 0.197 -24.256 1.00 98.06 291 SER A C 1
ATOM 2370 O O . SER A 1 291 ? 12.797 -0.361 -24.677 1.00 98.06 291 SER A O 1
ATOM 2372 N N . VAL A 1 292 ? 13.786 1.368 -23.631 1.00 98.31 292 VAL A N 1
ATOM 2373 C CA . VAL A 1 292 ? 12.590 2.196 -23.525 1.00 98.31 292 VAL A CA 1
ATOM 2374 C C . VAL A 1 292 ? 12.892 3.563 -24.122 1.00 98.31 292 VAL A C 1
ATOM 2376 O O . VAL A 1 292 ? 13.789 4.260 -23.647 1.00 98.31 292 VAL A O 1
ATOM 2379 N N . LYS A 1 293 ? 12.155 3.943 -25.168 1.00 98.44 293 LYS A N 1
ATOM 2380 C CA . LYS A 1 293 ? 12.177 5.303 -25.719 1.00 98.44 293 LYS A CA 1
ATOM 2381 C C . LYS A 1 293 ? 11.068 6.089 -25.043 1.00 98.44 293 LYS A C 1
ATOM 2383 O O . LYS A 1 293 ? 9.909 5.720 -25.185 1.00 98.44 293 LYS A O 1
ATOM 2388 N N . VAL A 1 294 ? 11.402 7.154 -24.328 1.00 98.00 294 VAL A N 1
ATOM 2389 C CA . VAL A 1 294 ? 10.415 8.091 -23.780 1.00 98.00 294 VAL A CA 1
ATOM 2390 C C . VAL A 1 294 ? 10.354 9.308 -24.681 1.00 98.00 294 VAL A C 1
ATOM 2392 O O . VAL A 1 294 ? 11.390 9.906 -24.963 1.00 98.00 294 VAL A O 1
ATOM 2395 N N . ILE A 1 295 ? 9.153 9.678 -25.114 1.00 97.19 295 ILE A N 1
ATOM 2396 C CA . ILE A 1 295 ? 8.901 10.843 -25.962 1.00 97.19 295 ILE A CA 1
ATOM 2397 C C . ILE A 1 295 ? 8.124 11.846 -25.117 1.00 97.19 295 ILE A C 1
ATOM 2399 O O . ILE A 1 295 ? 6.983 11.587 -24.737 1.00 97.19 295 ILE A O 1
ATOM 2403 N N . ASN A 1 296 ? 8.765 12.966 -24.801 1.00 95.62 296 ASN A N 1
ATOM 2404 C CA . ASN A 1 296 ? 8.148 14.041 -24.045 1.00 95.62 296 ASN A CA 1
ATOM 2405 C C . ASN A 1 296 ? 7.420 14.987 -24.995 1.00 95.62 296 ASN A C 1
ATOM 2407 O O . ASN A 1 296 ? 8.017 15.467 -25.955 1.00 95.62 296 ASN A O 1
ATOM 2411 N N . GLN A 1 297 ? 6.156 15.266 -24.724 1.00 92.88 297 GLN A N 1
ATOM 2412 C CA . GLN A 1 297 ? 5.345 16.238 -25.441 1.00 92.88 297 GLN A CA 1
ATOM 2413 C C . GLN A 1 297 ? 5.403 17.600 -24.746 1.00 92.88 297 GLN A C 1
ATOM 2415 O O . GLN A 1 297 ? 5.599 18.594 -25.437 1.00 92.88 297 GLN A O 1
ATOM 2420 N N . GLN A 1 298 ? 5.330 17.656 -23.409 1.00 90.06 298 GLN A N 1
ATOM 2421 C CA . GLN A 1 298 ? 5.309 18.924 -22.666 1.00 90.06 298 GLN A CA 1
ATOM 2422 C C . GLN A 1 298 ? 6.222 18.920 -21.429 1.00 90.06 298 GLN A C 1
ATOM 2424 O O . GLN A 1 298 ? 6.382 17.918 -20.738 1.00 90.06 298 GLN A O 1
ATOM 2429 N N . GLY A 1 299 ? 6.836 20.064 -21.109 1.00 91.75 299 GLY A N 1
ATOM 2430 C CA . GLY A 1 299 ? 7.611 20.244 -19.879 1.00 91.75 299 GLY A CA 1
ATOM 2431 C C . GLY A 1 299 ? 8.877 19.380 -19.786 1.00 91.75 299 GLY A C 1
ATOM 2432 O O . GLY A 1 299 ? 9.910 19.695 -20.387 1.00 91.75 299 GLY A O 1
ATOM 2433 N N . SER A 1 300 ? 8.836 18.333 -18.958 1.00 93.25 300 SER A N 1
ATOM 2434 C CA . SER A 1 300 ? 9.978 17.449 -18.703 1.00 93.25 300 SER A CA 1
ATOM 2435 C C . SER A 1 300 ? 9.651 15.985 -18.954 1.00 93.25 300 SER A C 1
ATOM 2437 O O . SER A 1 300 ? 8.585 15.507 -18.594 1.00 93.25 300 SER A O 1
ATOM 2439 N N . GLY A 1 301 ? 10.595 15.258 -19.545 1.00 95.44 301 GLY A N 1
ATOM 2440 C CA . GLY A 1 301 ? 10.471 13.824 -19.757 1.00 95.44 301 GLY A CA 1
ATOM 2441 C C . GLY A 1 301 ? 11.032 13.030 -18.584 1.00 95.44 301 GLY A C 1
ATOM 2442 O O . GLY A 1 301 ? 11.955 13.472 -17.893 1.00 95.44 301 GLY A O 1
ATOM 2443 N N . GLU A 1 302 ? 10.464 11.846 -18.368 1.00 96.19 302 GLU A N 1
ATOM 2444 C CA . GLU A 1 302 ? 10.909 10.903 -17.346 1.00 96.19 302 GLU A CA 1
ATOM 2445 C C . GLU A 1 302 ? 10.458 9.479 -17.698 1.00 96.19 302 GLU A C 1
ATOM 2447 O O . GLU A 1 302 ? 9.299 9.272 -18.065 1.00 96.19 302 GLU A O 1
ATOM 2452 N N . LEU A 1 303 ? 11.346 8.492 -17.537 1.00 97.50 303 LEU A N 1
ATOM 2453 C CA . LEU A 1 303 ? 10.953 7.093 -17.343 1.00 97.50 303 LEU A CA 1
ATOM 2454 C C . LEU A 1 303 ? 10.758 6.887 -15.839 1.00 97.50 303 LEU A C 1
ATOM 2456 O O . LEU A 1 303 ? 11.728 6.634 -15.126 1.00 97.50 303 LEU A O 1
ATOM 2460 N N . ARG A 1 304 ? 9.524 7.056 -15.357 1.00 96.88 304 ARG A N 1
ATOM 2461 C CA . ARG A 1 304 ? 9.183 7.105 -13.924 1.00 96.88 304 ARG A CA 1
ATOM 2462 C C . ARG A 1 304 ? 9.522 5.804 -13.208 1.00 96.88 304 ARG A C 1
ATOM 2464 O O . ARG A 1 304 ? 10.065 5.813 -12.108 1.00 96.88 304 ARG A O 1
ATOM 2471 N N . TYR A 1 305 ? 9.188 4.676 -13.829 1.00 97.75 305 TYR A N 1
ATOM 2472 C CA . TYR A 1 305 ? 9.585 3.356 -13.355 1.00 97.75 305 TYR A CA 1
ATOM 2473 C C . TYR A 1 305 ? 9.538 2.320 -14.473 1.00 97.75 305 TYR A C 1
ATOM 2475 O O . TYR A 1 305 ? 8.823 2.471 -15.466 1.00 97.75 305 TYR A O 1
ATOM 2483 N N . MET A 1 306 ? 10.261 1.227 -14.246 1.00 97.88 306 MET A N 1
ATOM 2484 C 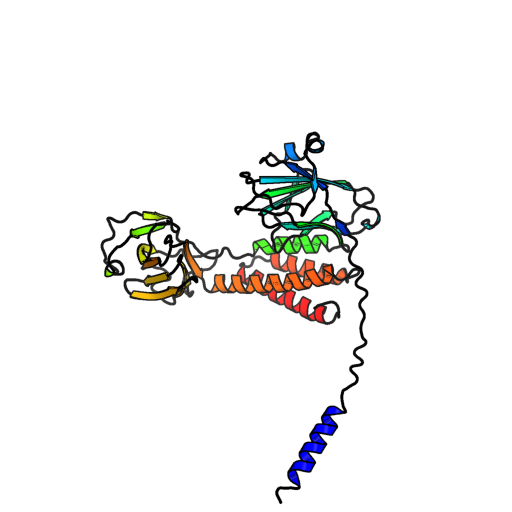CA . MET A 1 306 ? 10.136 -0.013 -14.992 1.00 97.88 306 MET A CA 1
ATOM 2485 C C . MET A 1 306 ? 10.193 -1.177 -14.005 1.00 97.88 306 MET A C 1
ATOM 2487 O O . MET A 1 306 ? 11.081 -1.219 -13.149 1.00 97.88 306 MET A O 1
ATOM 2491 N N . LYS A 1 307 ? 9.241 -2.103 -14.089 1.00 97.62 307 LYS A N 1
ATOM 2492 C CA . LYS A 1 307 ? 9.163 -3.255 -13.185 1.00 97.62 307 LYS A CA 1
ATOM 2493 C C . LYS A 1 307 ? 8.717 -4.516 -13.908 1.00 97.62 307 LYS A C 1
ATOM 2495 O O . LYS A 1 307 ? 7.976 -4.454 -14.887 1.00 97.62 307 LYS A O 1
ATOM 2500 N N . PHE A 1 308 ? 9.138 -5.650 -13.367 1.00 96.94 308 PHE A N 1
ATOM 2501 C CA . PHE A 1 308 ? 8.722 -6.974 -13.799 1.00 96.94 308 PHE A CA 1
ATOM 2502 C C . PHE A 1 308 ? 7.891 -7.638 -12.705 1.00 96.94 308 PHE A C 1
ATOM 2504 O O . PHE A 1 308 ? 8.254 -7.602 -11.531 1.00 96.94 308 PHE A O 1
ATOM 2511 N N . THR A 1 309 ? 6.782 -8.261 -13.078 1.00 96.31 309 THR A N 1
ATOM 2512 C CA . THR A 1 309 ? 5.878 -8.958 -12.158 1.00 96.31 309 THR A CA 1
ATOM 2513 C C . THR A 1 309 ? 5.536 -10.313 -12.757 1.00 96.31 309 THR A C 1
ATOM 2515 O O . THR A 1 309 ? 5.200 -10.402 -13.937 1.00 96.31 309 THR A O 1
ATOM 2518 N N . THR A 1 310 ? 5.617 -11.384 -11.969 1.00 94.12 310 THR A N 1
ATOM 2519 C CA . THR A 1 310 ? 5.146 -12.697 -12.438 1.00 94.12 310 THR A CA 1
ATOM 2520 C C . THR A 1 310 ? 3.624 -12.690 -12.558 1.00 94.12 310 THR A C 1
ATOM 2522 O O . THR A 1 310 ? 2.934 -11.997 -11.809 1.00 94.12 310 THR A O 1
ATOM 2525 N N . GLU A 1 311 ? 3.064 -13.488 -13.465 1.00 92.00 311 GLU A N 1
ATOM 2526 C CA . GLU A 1 311 ? 1.606 -13.617 -13.582 1.00 92.00 311 GLU A CA 1
ATOM 2527 C C . GLU A 1 311 ? 0.952 -14.061 -12.258 1.00 92.00 311 GLU A C 1
ATOM 2529 O O . GLU A 1 311 ? -0.116 -13.566 -11.898 1.00 92.00 311 GLU A O 1
ATOM 2534 N N . LYS A 1 312 ? 1.616 -14.929 -11.482 1.00 91.56 312 LYS A N 1
ATOM 2535 C CA . LYS A 1 312 ? 1.163 -15.327 -10.138 1.00 91.56 312 LYS A CA 1
ATOM 2536 C C . LYS A 1 312 ? 1.136 -14.168 -9.139 1.00 91.56 312 LYS A C 1
ATOM 2538 O O . LYS A 1 312 ? 0.141 -14.025 -8.434 1.00 91.56 312 LYS A O 1
ATOM 2543 N N . GLU A 1 313 ? 2.174 -13.331 -9.082 1.00 92.56 313 GLU A N 1
ATOM 2544 C CA . GLU A 1 313 ? 2.175 -12.150 -8.204 1.00 92.56 313 GLU A CA 1
ATOM 2545 C C . GLU A 1 313 ? 1.097 -11.142 -8.625 1.00 92.56 313 GLU A C 1
ATOM 2547 O O . GLU A 1 313 ? 0.418 -10.551 -7.780 1.00 92.56 313 GLU A O 1
ATOM 2552 N N . TYR A 1 314 ? 0.915 -10.953 -9.934 1.00 93.44 314 TYR A N 1
ATOM 2553 C CA . TYR A 1 314 ? -0.125 -10.076 -10.458 1.00 93.44 314 TYR A CA 1
ATOM 2554 C C . TYR A 1 314 ? -1.518 -10.546 -10.023 1.00 93.44 314 TYR A C 1
ATOM 2556 O O . TYR A 1 314 ? -2.287 -9.744 -9.492 1.00 93.44 314 TYR A O 1
ATOM 2564 N N . ARG A 1 315 ? -1.816 -11.845 -10.159 1.00 91.81 315 ARG A N 1
ATOM 2565 C CA . ARG A 1 315 ? -3.071 -12.439 -9.668 1.00 91.81 315 ARG A CA 1
ATOM 2566 C C . ARG A 1 315 ? -3.224 -12.279 -8.162 1.00 91.81 315 ARG A C 1
ATOM 2568 O O . ARG A 1 315 ? -4.239 -11.748 -7.733 1.00 91.81 315 ARG A O 1
ATOM 2575 N N . ALA A 1 316 ? -2.178 -12.583 -7.388 1.00 92.31 316 ALA A N 1
ATOM 2576 C CA . ALA A 1 316 ? -2.173 -12.357 -5.941 1.00 92.31 316 ALA A CA 1
ATOM 2577 C C . ALA A 1 316 ? -2.528 -10.905 -5.588 1.00 92.31 316 ALA A C 1
ATOM 2579 O O . ALA A 1 316 ? -3.247 -10.654 -4.629 1.00 92.31 316 ALA A O 1
ATOM 2580 N N . SER A 1 317 ? -2.051 -9.939 -6.378 1.00 92.94 317 SER A N 1
ATOM 2581 C CA . SER A 1 317 ? -2.345 -8.517 -6.177 1.00 92.94 317 SER A CA 1
ATOM 2582 C C . SER A 1 317 ? -3.812 -8.185 -6.446 1.00 92.94 317 SER A C 1
ATOM 2584 O O . SER A 1 317 ? -4.400 -7.420 -5.684 1.00 92.94 317 SER A O 1
ATOM 2586 N N . GLN A 1 318 ? -4.416 -8.768 -7.486 1.00 93.19 318 GLN A N 1
ATOM 2587 C CA . GLN A 1 318 ? -5.849 -8.611 -7.763 1.00 93.19 318 GLN A CA 1
ATOM 2588 C C . GLN A 1 318 ? -6.699 -9.268 -6.670 1.00 93.19 318 GLN A C 1
ATOM 2590 O O . GLN A 1 318 ? -7.584 -8.629 -6.105 1.00 93.19 318 GLN A O 1
ATOM 2595 N N . ASP A 1 319 ? -6.372 -10.509 -6.308 1.00 93.88 319 ASP A N 1
ATOM 2596 C CA . ASP A 1 319 ? -7.075 -11.261 -5.268 1.00 93.88 319 ASP A CA 1
ATOM 2597 C C . ASP A 1 319 ? -6.973 -10.571 -3.904 1.00 93.88 319 ASP A C 1
ATOM 2599 O O . ASP A 1 319 ? -7.944 -10.529 -3.152 1.00 93.88 319 ASP A O 1
ATOM 2603 N N . TYR A 1 320 ? -5.829 -9.949 -3.607 1.00 93.75 320 TYR A N 1
ATOM 2604 C CA . TYR A 1 320 ? -5.639 -9.154 -2.399 1.00 93.75 320 TYR A CA 1
ATOM 2605 C C . TYR A 1 320 ? -6.542 -7.914 -2.373 1.00 93.75 320 TYR A C 1
ATOM 2607 O O . TYR A 1 320 ? -7.115 -7.592 -1.333 1.00 93.75 320 TYR A O 1
ATOM 2615 N N . VAL A 1 321 ? -6.717 -7.222 -3.505 1.00 92.69 321 VAL A N 1
ATOM 2616 C CA . VAL A 1 321 ? -7.641 -6.078 -3.600 1.00 92.69 321 VAL A CA 1
ATOM 2617 C C . VAL A 1 321 ? -9.087 -6.521 -3.369 1.00 92.69 321 VAL A C 1
ATOM 2619 O O . VAL A 1 321 ? -9.809 -5.857 -2.622 1.00 92.69 321 VAL A O 1
ATOM 2622 N N . GLU A 1 322 ? -9.506 -7.640 -3.958 1.00 93.44 322 GLU A N 1
ATOM 2623 C CA . GLU A 1 322 ? -10.850 -8.189 -3.742 1.00 93.44 322 GLU A CA 1
ATOM 2624 C C . GLU A 1 322 ? -11.058 -8.658 -2.298 1.00 93.44 322 GLU A C 1
ATOM 2626 O O . GLU A 1 322 ? -12.084 -8.341 -1.694 1.00 93.44 322 GLU A O 1
ATOM 2631 N N . LEU A 1 323 ? -10.057 -9.302 -1.692 1.00 93.50 323 LEU A N 1
ATOM 2632 C CA . LEU A 1 323 ? -10.059 -9.635 -0.269 1.00 93.50 323 LEU A CA 1
ATOM 2633 C C . LEU A 1 323 ? -10.252 -8.383 0.601 1.00 93.50 323 LEU A C 1
ATOM 2635 O O . LEU A 1 323 ? -11.103 -8.378 1.489 1.00 93.50 323 LEU A O 1
ATOM 2639 N N . LEU A 1 324 ? -9.510 -7.300 0.345 1.00 92.25 324 LEU A N 1
ATOM 2640 C CA . LEU A 1 324 ? -9.663 -6.053 1.102 1.00 92.25 324 LEU A CA 1
ATOM 2641 C C . LEU A 1 324 ? -11.060 -5.440 0.937 1.00 92.25 324 LEU A C 1
ATOM 2643 O O . LEU A 1 324 ? -11.613 -4.915 1.905 1.00 92.25 324 LEU A O 1
ATOM 2647 N N . LYS A 1 325 ? -11.658 -5.514 -0.260 1.00 91.25 325 LYS A N 1
ATOM 2648 C CA . LYS A 1 325 ? -13.050 -5.087 -0.477 1.00 91.25 325 LYS A CA 1
ATOM 2649 C C . LYS A 1 325 ? -14.021 -5.941 0.337 1.00 91.25 325 LYS A C 1
ATOM 2651 O O . LYS A 1 325 ? -14.918 -5.384 0.968 1.00 91.25 325 LYS A O 1
ATOM 2656 N N . ALA A 1 326 ? -13.835 -7.259 0.345 1.00 91.38 326 ALA A N 1
ATOM 2657 C CA . ALA A 1 326 ? -14.677 -8.194 1.080 1.00 91.38 326 ALA A CA 1
ATOM 2658 C C . ALA A 1 326 ? -14.591 -7.958 2.598 1.00 91.38 326 ALA A C 1
ATOM 2660 O O . ALA A 1 326 ? -15.623 -7.764 3.237 1.00 91.38 326 ALA A O 1
ATOM 2661 N N . LEU A 1 327 ? -13.379 -7.845 3.152 1.00 91.19 327 LEU A N 1
ATOM 2662 C CA . LEU A 1 327 ? -13.150 -7.525 4.567 1.00 91.19 327 LEU A CA 1
ATOM 2663 C C . LEU A 1 327 ? -13.722 -6.157 4.953 1.00 91.19 327 LEU A C 1
ATOM 2665 O O . LEU A 1 327 ? -14.259 -5.983 6.045 1.00 91.19 327 LEU A O 1
ATOM 2669 N N . ARG A 1 328 ? -13.638 -5.167 4.054 1.00 89.50 328 ARG A N 1
ATOM 2670 C CA . ARG A 1 328 ? -14.219 -3.840 4.285 1.00 89.50 328 ARG A CA 1
ATOM 2671 C C . ARG A 1 328 ? -15.741 -3.901 4.421 1.00 89.50 328 ARG A C 1
ATOM 2673 O O . ARG A 1 328 ? -16.276 -3.160 5.242 1.00 89.50 328 ARG A O 1
ATOM 2680 N N . LYS A 1 329 ? -16.425 -4.761 3.657 1.00 88.88 329 LYS A N 1
ATOM 2681 C CA . LYS A 1 329 ? -17.875 -4.980 3.800 1.00 88.88 329 LYS A CA 1
ATOM 2682 C C . LYS A 1 329 ? -18.212 -5.591 5.156 1.00 88.88 329 LYS A C 1
ATOM 2684 O O . LYS A 1 329 ? -19.023 -5.017 5.874 1.00 88.88 329 LYS A O 1
ATOM 2689 N N . THR A 1 330 ? -17.513 -6.662 5.541 1.00 88.94 330 THR A N 1
ATOM 2690 C CA . THR A 1 330 ? -17.633 -7.282 6.871 1.00 88.94 330 THR A CA 1
ATOM 2691 C C . THR A 1 330 ? -17.446 -6.244 7.976 1.00 88.94 330 THR A C 1
ATOM 2693 O O . THR A 1 330 ? -18.297 -6.081 8.841 1.00 88.94 330 THR A O 1
ATOM 2696 N N . ARG A 1 331 ? -16.382 -5.439 7.898 1.00 89.62 331 ARG A N 1
ATOM 2697 C CA . ARG A 1 331 ? -16.124 -4.365 8.862 1.00 89.62 331 ARG A CA 1
ATOM 2698 C C . ARG A 1 331 ? -17.247 -3.329 8.912 1.00 89.62 331 ARG A C 1
ATOM 2700 O O . ARG A 1 331 ? -17.613 -2.883 9.993 1.00 89.62 331 ARG A O 1
ATOM 2707 N N . TYR A 1 332 ? -17.788 -2.921 7.764 1.00 88.00 332 TYR A N 1
ATOM 2708 C CA . TYR A 1 332 ? -18.875 -1.941 7.735 1.00 88.00 332 TYR A CA 1
ATOM 2709 C C . TYR A 1 332 ? -20.173 -2.451 8.342 1.00 88.00 332 TYR A C 1
ATOM 2711 O O . TYR A 1 332 ? -20.894 -1.645 8.924 1.00 88.00 332 TYR A O 1
ATOM 2719 N N . HIS A 1 333 ? -20.447 -3.748 8.232 1.00 86.69 333 HIS A N 1
ATOM 2720 C CA . HIS A 1 333 ? -21.586 -4.366 8.894 1.00 86.69 333 HIS A CA 1
ATOM 2721 C C . HIS A 1 333 ? -21.499 -4.185 10.413 1.00 86.69 333 HIS A C 1
ATOM 2723 O O . HIS A 1 333 ? -22.336 -3.493 10.986 1.00 86.69 333 HIS A O 1
ATOM 2729 N N . TYR A 1 334 ? -20.415 -4.651 11.039 1.00 86.81 334 TYR A N 1
ATOM 2730 C CA . TYR A 1 334 ? -20.204 -4.477 12.482 1.00 86.81 334 TYR A CA 1
ATOM 2731 C C . TYR A 1 334 ? -20.115 -3.001 12.892 1.00 86.81 334 TYR A C 1
ATOM 2733 O O . TYR A 1 334 ? -20.587 -2.626 13.960 1.00 86.81 334 TYR A O 1
ATOM 2741 N N . LYS A 1 335 ? -19.592 -2.125 12.022 1.00 85.56 335 LYS A N 1
ATOM 2742 C CA . LYS A 1 335 ? -19.566 -0.679 12.284 1.00 85.56 335 LYS A CA 1
ATOM 2743 C C . LYS A 1 335 ? -20.955 -0.030 12.310 1.00 85.56 335 LYS A C 1
ATOM 2745 O O . LYS A 1 335 ? -21.141 0.983 12.972 1.00 85.56 335 LYS A O 1
ATOM 2750 N N . ARG A 1 336 ? -21.920 -0.551 11.559 1.00 82.88 336 ARG A N 1
ATOM 2751 C CA . ARG A 1 336 ? -23.269 0.032 11.453 1.00 82.88 336 ARG A CA 1
ATOM 2752 C C . ARG A 1 336 ? -24.298 -0.677 12.323 1.00 82.88 336 ARG A C 1
ATOM 2754 O O . ARG A 1 336 ? -25.419 -0.194 12.428 1.00 82.88 336 ARG A O 1
ATOM 2761 N N . HIS A 1 337 ? -23.925 -1.807 12.909 1.00 81.62 337 HIS A N 1
ATOM 2762 C CA . HIS A 1 337 ? -24.801 -2.627 13.723 1.00 81.62 337 HIS A CA 1
ATOM 2763 C C . HIS A 1 337 ? -24.438 -2.446 15.206 1.00 81.62 337 HIS A C 1
ATOM 2765 O O . HIS A 1 337 ? -23.381 -2.934 15.602 1.00 81.62 337 HIS A O 1
ATOM 2771 N N . PRO A 1 338 ? -25.253 -1.744 16.021 1.00 71.38 338 PRO A N 1
ATOM 2772 C CA . PRO A 1 338 ? -24.929 -1.460 17.426 1.00 71.38 338 PRO A CA 1
ATOM 2773 C C . PRO A 1 338 ? -24.845 -2.718 18.302 1.00 71.38 338 PRO A C 1
ATOM 2775 O O . PRO A 1 338 ? -24.064 -2.754 19.250 1.00 71.38 338 PRO A O 1
ATOM 2778 N N . ASP A 1 339 ? -25.599 -3.763 17.950 1.00 78.19 339 ASP A N 1
ATOM 2779 C CA . ASP A 1 339 ? -25.631 -5.037 18.682 1.00 78.19 339 ASP A CA 1
ATOM 2780 C C . ASP A 1 339 ? -25.474 -6.245 17.737 1.00 78.19 339 ASP A C 1
ATOM 2782 O O . ASP A 1 339 ? -26.448 -6.924 17.417 1.00 78.19 339 ASP A O 1
ATOM 2786 N N . PRO A 1 340 ? -24.296 -6.427 17.116 1.00 82.81 340 PRO A N 1
ATOM 2787 C CA . PRO A 1 340 ? -24.039 -7.535 16.208 1.00 82.81 340 PRO A CA 1
ATOM 2788 C C . PRO A 1 340 ? -23.765 -8.834 16.977 1.00 82.81 340 PRO A C 1
ATOM 2790 O O . PRO A 1 340 ? -23.323 -8.801 18.127 1.00 82.81 340 PRO A O 1
ATOM 2793 N N . ASP A 1 341 ? -23.949 -9.981 16.321 1.00 87.56 341 ASP A N 1
ATOM 2794 C CA . ASP A 1 341 ? -23.643 -11.281 16.923 1.00 87.56 341 ASP A CA 1
ATOM 2795 C C . ASP A 1 341 ? -22.133 -11.409 17.205 1.00 87.56 341 ASP A C 1
ATOM 2797 O O . ASP A 1 341 ? -21.289 -11.441 16.304 1.00 87.56 341 ASP A O 1
ATOM 2801 N N . VAL A 1 342 ? -21.787 -11.464 18.492 1.00 86.69 342 VAL A N 1
ATOM 2802 C CA . VAL A 1 342 ? -20.400 -11.565 18.959 1.00 86.69 342 VAL A CA 1
ATOM 2803 C C . VAL A 1 342 ? -19.795 -12.932 18.631 1.00 86.69 342 VAL A C 1
ATOM 2805 O O . VAL A 1 342 ? -18.597 -13.008 18.353 1.00 86.69 342 VAL A O 1
ATOM 2808 N N . ASN A 1 343 ? -20.590 -14.006 18.614 1.00 89.62 343 ASN A N 1
ATOM 2809 C CA . ASN A 1 343 ? -20.091 -15.336 18.261 1.00 89.62 343 ASN A CA 1
ATOM 2810 C C . ASN A 1 343 ? -19.699 -15.383 16.783 1.00 89.62 343 ASN A C 1
ATOM 2812 O O . ASN A 1 343 ? -18.629 -15.890 16.452 1.00 89.62 343 ASN A O 1
ATOM 2816 N N . GLU A 1 344 ? -20.515 -14.777 15.918 1.00 89.50 344 GLU A N 1
ATOM 2817 C CA . GLU A 1 344 ? -20.209 -14.633 14.493 1.00 89.50 344 GLU A CA 1
ATOM 2818 C C . GLU A 1 344 ? -18.915 -13.824 14.289 1.00 89.50 344 GLU A C 1
ATOM 2820 O O . GLU A 1 344 ? -18.003 -14.255 13.579 1.00 89.50 344 GLU A O 1
ATOM 2825 N N . LEU A 1 345 ? -18.761 -12.694 14.989 1.00 90.75 345 LEU A N 1
ATOM 2826 C CA . LEU A 1 345 ? -17.538 -11.885 14.942 1.00 90.75 345 LEU A CA 1
ATOM 2827 C C . LEU A 1 345 ? -16.293 -12.666 15.398 1.00 90.75 345 LEU A C 1
ATOM 2829 O O . LEU A 1 345 ? -15.213 -12.538 14.803 1.00 90.75 345 LEU A O 1
ATOM 2833 N N . MET A 1 346 ? -16.428 -13.481 16.447 1.00 91.44 346 MET A N 1
ATOM 2834 C CA . MET A 1 346 ? -15.359 -14.350 16.939 1.00 91.44 346 MET A CA 1
ATOM 2835 C C . MET A 1 346 ? -14.998 -15.438 15.922 1.00 91.44 346 MET A C 1
ATOM 2837 O O . MET A 1 346 ? -13.810 -15.643 15.666 1.00 91.44 346 MET A O 1
ATOM 2841 N N . GLU A 1 347 ? -15.983 -16.088 15.301 1.00 91.50 347 GLU A N 1
ATOM 2842 C CA . GLU A 1 347 ? -15.771 -17.113 14.273 1.00 91.50 347 GLU A CA 1
ATOM 2843 C C . GLU A 1 347 ? -15.042 -16.544 13.049 1.00 91.50 347 GLU A C 1
ATOM 2845 O O . GLU A 1 347 ? -14.054 -17.118 12.577 1.00 91.50 347 GLU A O 1
ATOM 2850 N N . ILE A 1 348 ? -15.457 -15.365 12.574 1.00 91.50 348 ILE A N 1
ATOM 2851 C CA . ILE A 1 348 ? -14.786 -14.648 11.481 1.00 91.50 348 ILE A CA 1
ATOM 2852 C C . ILE A 1 348 ? -13.336 -14.350 11.860 1.00 91.50 348 ILE A C 1
ATOM 2854 O O . ILE A 1 348 ? -12.408 -14.600 11.085 1.00 91.50 348 ILE A O 1
ATOM 2858 N N . THR A 1 349 ? -13.125 -13.832 13.070 1.00 94.56 349 THR A N 1
ATOM 2859 C CA . THR A 1 349 ? -11.793 -13.487 13.570 1.00 94.56 349 THR A CA 1
ATOM 2860 C C . THR A 1 349 ? -10.885 -14.714 13.617 1.00 94.56 349 THR A C 1
ATOM 2862 O O . THR A 1 349 ? -9.770 -14.671 13.090 1.00 94.56 349 THR A O 1
ATOM 2865 N N . GLN A 1 350 ? -11.365 -15.828 14.172 1.00 94.69 350 GLN A N 1
ATOM 2866 C CA . GLN A 1 350 ? -10.630 -17.093 14.222 1.00 94.69 350 GLN A CA 1
ATOM 2867 C C . GLN A 1 350 ? -10.340 -17.628 12.819 1.00 94.69 350 GLN A C 1
ATOM 2869 O O . GLN A 1 350 ? -9.211 -18.017 12.529 1.00 94.69 350 GLN A O 1
ATOM 2874 N N . THR A 1 351 ? -11.313 -17.561 11.910 1.00 92.88 351 THR A N 1
ATOM 2875 C CA . THR A 1 351 ? -11.160 -17.996 10.518 1.00 92.88 351 THR A CA 1
ATOM 2876 C C . THR A 1 351 ? -10.020 -17.263 9.812 1.00 92.88 351 THR A C 1
ATOM 2878 O O . THR A 1 351 ? -9.190 -17.898 9.147 1.00 92.88 351 THR A O 1
ATOM 2881 N N . ILE A 1 352 ? -9.935 -15.938 9.988 1.00 93.06 352 ILE A N 1
ATOM 2882 C CA . ILE A 1 352 ? -8.848 -15.126 9.431 1.00 93.06 352 ILE A CA 1
ATOM 2883 C C . ILE A 1 352 ? -7.516 -15.488 10.103 1.00 93.06 352 ILE A C 1
ATOM 2885 O O . ILE A 1 352 ? -6.518 -15.703 9.412 1.00 93.06 352 ILE A O 1
ATOM 2889 N N . GLN A 1 353 ? -7.481 -15.598 11.435 1.00 94.31 353 GLN A N 1
ATOM 2890 C CA . GLN A 1 353 ? -6.266 -15.947 12.179 1.00 94.31 353 GLN A CA 1
ATOM 2891 C C . GLN A 1 353 ? -5.706 -17.312 11.767 1.00 94.31 353 GLN A C 1
ATOM 2893 O O . GLN A 1 353 ? -4.514 -17.417 11.470 1.00 94.31 353 GLN A O 1
ATOM 2898 N N . SER A 1 354 ? -6.554 -18.338 11.674 1.00 92.25 354 SER A N 1
ATOM 2899 C CA . SER A 1 354 ? -6.159 -19.675 11.235 1.00 92.25 354 SER A CA 1
ATOM 2900 C C . SER A 1 354 ? -5.615 -19.666 9.811 1.00 92.25 354 SER A C 1
ATOM 2902 O O . SER A 1 354 ? -4.637 -20.352 9.537 1.00 92.25 354 SER A O 1
ATOM 2904 N N . ALA A 1 355 ? -6.202 -18.878 8.902 1.00 90.44 355 ALA A N 1
ATOM 2905 C CA . ALA A 1 355 ? -5.689 -18.745 7.538 1.00 90.44 355 ALA A CA 1
ATOM 2906 C C . ALA A 1 355 ? -4.310 -18.060 7.496 1.00 90.44 355 ALA A C 1
ATOM 2908 O O . ALA A 1 355 ? -3.428 -18.492 6.756 1.00 90.44 355 ALA A O 1
ATOM 2909 N N . LEU A 1 356 ? -4.097 -17.024 8.315 1.00 90.75 356 LEU A N 1
ATOM 2910 C CA . LEU A 1 356 ? -2.812 -16.322 8.400 1.00 90.75 356 LEU A CA 1
ATOM 2911 C C . LEU A 1 356 ? -1.698 -17.197 8.998 1.00 90.75 356 LEU A C 1
ATOM 2913 O O . LEU A 1 356 ? -0.545 -17.081 8.569 1.00 90.75 356 LEU A O 1
ATOM 2917 N N . ALA A 1 357 ? -2.044 -18.069 9.949 1.00 91.69 357 ALA A N 1
ATOM 2918 C CA . ALA A 1 357 ? -1.115 -18.936 10.673 1.00 91.69 357 ALA A CA 1
ATOM 2919 C C . ALA A 1 357 ? -0.585 -20.129 9.859 1.00 91.69 357 ALA A C 1
ATOM 2921 O O . ALA A 1 357 ? 0.434 -20.701 10.237 1.00 91.69 357 ALA A O 1
ATOM 2922 N N . LYS A 1 358 ? -1.238 -20.510 8.752 1.00 90.00 358 LYS A N 1
ATOM 2923 C CA . LYS A 1 358 ? -0.776 -21.628 7.914 1.00 90.00 358 LYS A CA 1
ATOM 2924 C C . LYS A 1 358 ? 0.618 -21.371 7.339 1.00 90.00 358 LYS A C 1
ATOM 2926 O O . LYS A 1 358 ? 0.933 -20.237 6.987 1.00 90.00 358 LYS A O 1
ATOM 2931 N N . ASP A 1 359 ? 1.430 -22.407 7.171 1.00 87.94 359 ASP A N 1
ATOM 2932 C CA . ASP A 1 359 ? 2.697 -22.307 6.439 1.00 87.94 359 ASP A CA 1
ATOM 2933 C C . ASP A 1 359 ? 2.455 -22.517 4.935 1.00 87.94 359 ASP A C 1
ATOM 2935 O O . ASP A 1 359 ? 2.584 -23.607 4.387 1.00 87.94 359 ASP A O 1
ATOM 2939 N N . GLU A 1 360 ? 1.968 -21.466 4.279 1.00 85.38 360 GLU A N 1
ATOM 2940 C CA . GLU A 1 360 ? 1.604 -21.454 2.861 1.00 85.38 360 GLU A CA 1
ATOM 2941 C C . GLU A 1 360 ? 2.211 -20.216 2.179 1.00 85.38 360 GLU A C 1
ATOM 2943 O O . GLU A 1 360 ? 2.441 -19.182 2.816 1.00 85.38 360 GLU A O 1
ATOM 2948 N N . ASN A 1 361 ? 2.427 -20.274 0.860 1.00 83.06 361 ASN A N 1
ATOM 2949 C CA . ASN A 1 361 ? 2.848 -19.087 0.112 1.00 83.06 361 ASN A CA 1
ATOM 2950 C C . ASN A 1 361 ? 1.754 -17.997 0.121 1.00 83.06 361 ASN A C 1
ATOM 2952 O O . ASN A 1 361 ? 0.565 -18.274 0.296 1.00 83.06 361 ASN A O 1
ATOM 2956 N N . ALA A 1 362 ? 2.156 -16.742 -0.100 1.00 81.56 362 ALA A N 1
ATOM 2957 C CA . ALA A 1 362 ? 1.266 -15.588 0.027 1.00 81.56 362 ALA A CA 1
ATOM 2958 C C . ALA A 1 362 ? 0.023 -15.658 -0.880 1.00 81.56 362 ALA A C 1
ATOM 2960 O O . ALA A 1 362 ? -1.063 -15.297 -0.436 1.00 81.56 362 ALA A O 1
ATOM 2961 N N . LEU A 1 363 ? 0.152 -16.148 -2.120 1.00 84.56 363 LEU A N 1
ATOM 2962 C CA . LEU A 1 363 ? -0.982 -16.276 -3.045 1.00 84.56 363 LEU A CA 1
ATOM 2963 C C . LEU A 1 363 ? -2.022 -17.270 -2.525 1.00 84.56 363 LEU A C 1
ATOM 2965 O O . LEU A 1 363 ? -3.212 -16.967 -2.543 1.00 84.56 363 LEU A O 1
ATOM 2969 N N . LEU A 1 364 ? -1.585 -18.431 -2.032 1.00 86.12 364 LEU A N 1
ATOM 2970 C CA . LEU A 1 364 ? -2.497 -19.430 -1.484 1.00 86.12 364 LEU A CA 1
ATOM 2971 C C . LEU A 1 364 ? -3.207 -18.899 -0.231 1.00 86.12 364 LEU A C 1
ATOM 2973 O O . LEU A 1 364 ? -4.424 -19.034 -0.127 1.00 86.12 364 LEU A O 1
ATOM 2977 N N . LYS A 1 365 ? -2.485 -18.196 0.655 1.00 90.38 365 LYS A N 1
ATOM 2978 C CA . LYS A 1 365 ? -3.088 -17.519 1.816 1.00 90.38 365 LYS A CA 1
ATOM 2979 C C . LYS A 1 365 ? -4.139 -16.493 1.410 1.00 90.38 365 LYS A C 1
ATOM 2981 O O . LYS A 1 365 ? -5.222 -16.480 1.988 1.00 90.38 365 LYS A O 1
ATOM 2986 N N . ILE A 1 366 ? -3.830 -15.640 0.429 1.00 92.19 366 ILE A N 1
ATOM 2987 C CA . ILE A 1 366 ? -4.760 -14.622 -0.075 1.00 92.19 366 ILE A CA 1
ATOM 2988 C C . ILE A 1 366 ? -6.018 -15.286 -0.632 1.00 92.19 366 ILE A C 1
ATOM 2990 O O . ILE A 1 366 ? -7.115 -14.882 -0.262 1.00 92.19 366 ILE A O 1
ATOM 2994 N N . ASN A 1 367 ? -5.870 -16.311 -1.474 1.00 90.00 367 ASN A N 1
ATOM 2995 C CA . ASN A 1 367 ? -7.001 -16.995 -2.100 1.00 90.00 367 ASN A CA 1
ATOM 2996 C C . ASN A 1 367 ? -7.878 -17.704 -1.072 1.00 90.00 367 ASN A C 1
ATOM 2998 O O . ASN A 1 367 ? -9.072 -17.430 -1.003 1.00 90.00 367 ASN A O 1
ATOM 3002 N N . ASN A 1 368 ? -7.268 -18.513 -0.204 1.00 91.12 368 ASN A N 1
ATOM 3003 C CA . ASN A 1 368 ? -7.973 -19.211 0.869 1.00 91.12 368 ASN A CA 1
ATOM 3004 C C . ASN A 1 368 ? -8.744 -18.233 1.764 1.00 91.12 368 ASN A C 1
ATOM 3006 O O . ASN A 1 368 ? -9.878 -18.499 2.158 1.00 91.12 368 ASN A O 1
ATOM 3010 N N . LEU A 1 369 ? -8.128 -17.099 2.102 1.00 93.38 369 LEU A N 1
ATOM 3011 C CA . LEU A 1 369 ? -8.761 -16.095 2.943 1.00 93.38 369 LEU A CA 1
ATOM 3012 C C . LEU A 1 369 ? -9.882 -15.351 2.209 1.00 93.38 369 LEU A C 1
ATOM 3014 O O . LEU A 1 369 ? -10.937 -15.120 2.792 1.00 93.38 369 LEU A O 1
ATOM 3018 N N . LYS A 1 370 ? -9.676 -15.000 0.938 1.00 93.94 370 LYS A N 1
ATOM 3019 C CA . LYS A 1 370 ? -10.684 -14.360 0.084 1.00 93.94 370 LYS A CA 1
ATOM 3020 C C . LYS A 1 370 ? -11.942 -15.219 -0.009 1.00 93.94 370 LYS A C 1
ATOM 3022 O O . LYS A 1 370 ? -13.035 -14.695 0.188 1.00 93.94 370 LYS A O 1
ATOM 3027 N N . ASP A 1 371 ? -11.787 -16.513 -0.266 1.00 92.00 371 ASP A N 1
ATOM 3028 C CA . ASP A 1 371 ? -12.913 -17.433 -0.436 1.00 92.00 371 ASP A CA 1
ATOM 3029 C C . ASP A 1 371 ? -13.701 -17.577 0.875 1.00 92.00 371 ASP A C 1
ATOM 3031 O O . ASP A 1 371 ? -14.906 -17.330 0.894 1.00 92.00 371 ASP A O 1
ATOM 3035 N N . LYS A 1 372 ? -13.008 -17.791 2.000 1.00 92.38 372 LYS A N 1
ATOM 3036 C CA . LYS A 1 372 ? -13.622 -17.834 3.339 1.00 92.38 372 LYS A CA 1
ATOM 3037 C C . LYS A 1 372 ? -14.366 -16.547 3.709 1.00 92.38 372 LYS A C 1
ATOM 3039 O O . LYS A 1 372 ? -15.481 -16.590 4.215 1.00 92.38 372 LYS A O 1
ATOM 3044 N N . VAL A 1 373 ? -13.772 -15.379 3.452 1.00 91.56 373 VAL A N 1
ATOM 3045 C CA . VAL A 1 373 ? -14.420 -14.084 3.739 1.00 91.56 373 VAL A CA 1
ATOM 3046 C C . VAL A 1 373 ? -15.628 -13.859 2.824 1.00 91.56 373 VAL A C 1
ATOM 3048 O O . VAL A 1 373 ? -16.613 -13.249 3.239 1.00 91.56 373 VAL A O 1
ATOM 3051 N N . ASN A 1 374 ? -15.592 -14.354 1.587 1.00 92.44 374 ASN A N 1
ATOM 3052 C CA . ASN A 1 374 ? -16.749 -14.303 0.698 1.00 92.44 374 ASN A CA 1
ATOM 3053 C C . ASN A 1 374 ? -17.889 -15.204 1.183 1.00 92.44 374 ASN A C 1
ATOM 3055 O O . ASN A 1 374 ? -19.038 -14.770 1.132 1.00 92.44 374 ASN A O 1
ATOM 3059 N N . GLU A 1 375 ? -17.593 -16.401 1.690 1.00 91.31 375 GLU A N 1
ATOM 3060 C CA . GLU A 1 375 ? -18.583 -17.286 2.321 1.00 91.31 375 GLU A CA 1
ATOM 3061 C C . GLU A 1 375 ? -19.246 -16.613 3.530 1.00 91.31 375 GLU A C 1
ATOM 3063 O O . GLU A 1 375 ? -20.474 -16.543 3.594 1.00 91.31 375 GLU A O 1
ATOM 3068 N N . ILE A 1 376 ? -18.447 -16.010 4.415 1.00 89.75 376 ILE A N 1
ATOM 3069 C CA . ILE A 1 376 ? -18.929 -15.191 5.539 1.00 89.75 376 ILE A CA 1
ATOM 3070 C C . ILE A 1 376 ? -19.845 -14.067 5.037 1.00 89.75 376 ILE A C 1
ATOM 3072 O O . ILE A 1 376 ? -20.965 -13.895 5.509 1.00 89.75 376 ILE A O 1
ATOM 3076 N N . ASN A 1 377 ? -19.414 -13.313 4.025 1.00 90.38 377 ASN A N 1
ATOM 3077 C CA . ASN A 1 377 ? -20.215 -12.223 3.471 1.00 90.38 377 ASN A CA 1
ATOM 3078 C C . ASN A 1 377 ? -21.525 -12.715 2.830 1.00 90.38 377 ASN A C 1
ATOM 3080 O O . ASN A 1 377 ? -22.510 -11.981 2.823 1.00 90.38 377 ASN A O 1
ATOM 3084 N N . LEU A 1 378 ? -21.566 -13.931 2.278 1.00 90.19 378 LEU A N 1
ATOM 3085 C CA . LEU A 1 378 ? -22.800 -14.539 1.770 1.00 90.19 378 LEU A CA 1
ATOM 3086 C C . LEU A 1 378 ? -23.767 -14.908 2.899 1.00 90.19 378 LEU A C 1
ATOM 3088 O O . LEU A 1 378 ? -24.976 -14.773 2.718 1.00 90.19 378 LEU A O 1
ATOM 3092 N N . GLN A 1 379 ? -23.256 -15.338 4.053 1.00 87.19 379 GLN A N 1
ATOM 3093 C CA . GLN A 1 379 ? -24.072 -15.574 5.245 1.00 87.19 379 GLN A CA 1
ATOM 3094 C C . GLN A 1 379 ? -24.615 -14.254 5.803 1.00 87.19 379 GLN A C 1
ATOM 3096 O O . GLN A 1 379 ? -25.826 -14.125 5.977 1.00 87.19 379 GLN A O 1
ATOM 3101 N N . LEU A 1 380 ? -23.749 -13.247 5.952 1.00 86.00 380 LEU A N 1
ATOM 3102 C CA . LEU A 1 380 ? -24.109 -11.919 6.452 1.00 86.00 380 LEU A CA 1
ATOM 3103 C C . LEU A 1 380 ? -25.145 -11.200 5.583 1.00 86.00 380 LEU A C 1
ATOM 3105 O O . LEU A 1 380 ? -25.969 -10.465 6.112 1.00 86.00 380 LEU A O 1
ATOM 3109 N N . LYS A 1 381 ? -25.173 -11.441 4.265 1.00 86.75 381 LYS A N 1
ATOM 3110 C CA . LYS A 1 381 ? -26.214 -10.913 3.358 1.00 86.75 381 LYS A CA 1
ATOM 3111 C C . LYS A 1 381 ? -27.642 -11.302 3.743 1.00 86.75 381 LYS A C 1
ATOM 3113 O O . LYS A 1 381 ? -28.579 -10.675 3.260 1.00 86.75 381 LYS A O 1
ATOM 3118 N N . LYS A 1 382 ? -27.828 -12.337 4.569 1.00 83.62 382 LYS A N 1
ATOM 3119 C CA . LYS A 1 382 ? -29.144 -12.679 5.126 1.00 83.62 382 LYS A CA 1
ATOM 3120 C C . LYS A 1 382 ? -29.619 -11.635 6.141 1.00 83.62 382 LYS A C 1
ATOM 3122 O O . LYS A 1 382 ? -30.817 -11.535 6.380 1.00 83.62 382 LYS A O 1
ATOM 3127 N N . ASN A 1 383 ? -28.702 -10.860 6.722 1.00 77.00 383 ASN A N 1
ATOM 3128 C CA . ASN A 1 383 ? -29.012 -9.747 7.603 1.00 77.00 383 ASN A CA 1
ATOM 3129 C C . ASN A 1 383 ? -29.297 -8.479 6.763 1.00 77.00 383 ASN A C 1
ATOM 3131 O O . ASN A 1 383 ? -28.419 -8.047 6.012 1.00 77.00 383 ASN A O 1
ATOM 3135 N N . PRO A 1 384 ? -30.474 -7.834 6.908 1.00 72.69 384 PRO A N 1
ATOM 3136 C CA . PRO A 1 384 ? -30.848 -6.630 6.151 1.00 72.69 384 PRO A CA 1
ATOM 3137 C C . PRO A 1 384 ? -29.853 -5.463 6.247 1.00 72.69 384 PRO A C 1
ATOM 3139 O O . PRO A 1 384 ? -29.815 -4.602 5.371 1.00 72.69 384 PRO A O 1
ATOM 3142 N N . SER A 1 385 ? -29.046 -5.427 7.307 1.00 69.31 385 SER A N 1
ATOM 3143 C CA . SER A 1 385 ? -28.037 -4.388 7.541 1.00 69.31 385 SER A CA 1
ATOM 3144 C C . SER A 1 385 ? -26.747 -4.559 6.724 1.00 69.31 385 SER A C 1
ATOM 3146 O O . SER A 1 385 ? -25.898 -3.660 6.705 1.00 69.31 385 SER A O 1
ATOM 3148 N N . PHE A 1 386 ? -26.561 -5.710 6.070 1.00 75.94 386 PHE A N 1
ATOM 3149 C CA . PHE A 1 386 ? -25.388 -6.013 5.256 1.00 75.94 386 PHE A CA 1
ATOM 3150 C C . PHE A 1 386 ? -25.621 -5.586 3.796 1.00 75.94 386 PHE A C 1
ATOM 3152 O O . PHE A 1 386 ? -26.218 -6.321 3.009 1.00 75.94 386 PHE A O 1
ATOM 3159 N N . ILE A 1 387 ? -25.145 -4.384 3.440 1.00 65.31 387 ILE A N 1
ATOM 3160 C CA . ILE A 1 387 ? -25.318 -3.746 2.115 1.00 65.31 387 ILE A CA 1
ATOM 3161 C C . ILE A 1 387 ? -24.007 -3.739 1.320 1.00 65.31 387 ILE A C 1
ATOM 3163 O O . ILE A 1 387 ? -22.981 -3.258 1.863 1.00 65.31 387 ILE A O 1
#

Radius of gyration: 28.51 Å; chains: 1; bounding box: 88×47×75 Å

pLDDT: mean 87.57, std 15.21, range [35.38, 98.56]